Protein 3HD6 (pdb70)

Radius of gyration: 20.37 Å; Cα contacts (8 Å, |Δi|>4): 801; chains: 1; bounding box: 37×50×55 Å

Solvent-accessible surface area: 18215 Å² total; per-residue (Å²): 109,64,205,66,39,98,18,202,217,61,47,58,116,24,39,119,98,26,74,81,61,2,98,100,37,56,51,64,40,21,95,150,120,226,188,90,73,84,142,160,53,68,68,15,15,79,33,0,61,48,1,0,39,49,0,6,0,52,9,3,8,25,1,61,104,4,20,84,0,0,47,16,12,0,134,58,0,0,41,13,0,40,40,18,0,24,0,17,17,2,71,67,120,71,104,140,131,123,49,2,39,17,28,16,76,38,62,0,30,1,2,5,0,0,0,0,0,1,1,0,1,2,0,2,0,1,11,3,0,1,2,2,2,2,26,1,0,67,65,0,0,40,36,2,2,50,1,27,57,41,0,59,55,112,32,137,7,110,12,9,0,1,0,0,8,4,1,0,0,0,0,46,0,0,11,20,0,2,101,33,27,77,28,196,62,4,131,85,0,81,111,32,49,62,42,60,175,106,10,21,101,109,0,31,67,0,3,85,68,1,68,91,70,2,22,25,2,0,7,3,32,5,187,138,54,103,12,58,126,61,0,28,80,4,0,150,21,0,2,42,17,0,45,131,12,0,50,54,33,2,34,76,56,73,210,160,34,123,95,61,73,56,14,30,1,11,0,5,0,0,0,0,0,0,0,0,0,0,0,16,32,24,143,110,68,134,12,0,77,94,16,0,109,61,0,0,45,55,0,0,69,5,24,47,130,54,28,64,82,26,46,82,164,82,70,30,9,14,16,14,2,4,8,1,2,5,0,42,0,0,47,34,0,0,81,36,0,6,95,27,17,38,116,142,186,92,18,155,38,41,4,104,73,0,60,107,0,9,107,42,0,50,45,26,0,95,110,3,0,69,103,2,0,84,49,2,130,75,70,115,54,3,30,7,27,32,95,65,0,0,22,4,51,36,42,90,161,51,51,158,84,134,116

InterPro domains:
  IPR002229 Blood group Rhesus C/E/D polypeptide [PR00342] (10-28)
  IPR002229 Blood group Rhesus C/E/D polypeptide [PR00342] (60-77)
  IPR002229 Blood group Rhesus C/E/D polypeptide [PR00342] (89-106)
  IPR002229 Blood group Rhesus C/E/D polypeptide [PR00342] (127-143)
  IPR002229 Blood group Rhesus C/E/D polypeptide [PR00342] (150-173)
  IPR002229 Blood group Rhesus C/E/D polypeptide [PR00342] (184-199)
  IPR002229 Blood group Rhesus C/E/D polypeptide [PR00342] (219-237)
  IPR002229 Blood group Rhesus C/E/D polypeptide [PR00342] (249-271)
  IPR002229 Blood group Rhesus C/E/D polypeptide [PR00342] (284-297)
  IPR002229 Blood group Rhesus C/E/D polypeptide [PR00342] (307-325)
  IPR002229 Blood group Rhesus C/E/D polypeptide [PR00342] (345-361)
  IPR024041 Ammonium transporter AmtB-like domain [PF00909] (49-418)
  IPR029020 Ammonium/urea transporter [G3DSA:1.10.3430.10] (1-443)

Nearest PDB structures (foldseek):
  3hd6-assembly1_A  TM=1.002E+00  e=1.263E-62  Homo sapiens
  7v0s-assembly1_Q  TM=9.780E-01  e=1.932E-39  Homo sapiens
  8csl-assembly1_L  TM=9.729E-01  e=1.845E-39  Homo sapiens
  3bhs-assembly1_A  TM=9.026E-01  e=1.152E-24  Nitrosomonas europaea ATCC 19718
  7v0k-assembly1_K  TM=9.373E-01  e=8.265E-22  Homo sapiens

Secondary structure (DSSP, 8-state):
-TT----TTHHHHHHHHHHHHHHHHHHHHEE-----HHHHHHHHHHHHHHIIIIIIHHHGGGSTT-HHHHHHHHHHHHHHHHHHHHHHHHHTT-BTTTBEE--HHHHHHHHHHHHHHHHHHHHHTTSS-HHHHHHHHHHHHHHHHHHHHIIIIIS----TT-IIIIIIHHHHHHHHHHHHT--TTGGGGTTTSS--HHHHHHHHHHHHHHHHHHHHHTTTT-SSHHHHHHHHHHHHHHHHHHHHHHHHHHHHTSTT----HHHHHHGGGHHHHHTTTTTTT-S-HHHHHHHHHHHHHHHHHIIIIIHHHHHHHH----TT-HIIIIIHHHHHHHHHHHHHHH--HHHHHHHHHHHHHHHHHHHHHHHHHHHHHHHHTSTTS-PPPTTSTT-GGGTSPPPTTT-

GO terms:
  GO:0008519 ammonium channel activity (F, IDA)
  GO:0035379 carbon dioxide transmembrane transporter activity (F, IDA)
  GO:0008519 ammonium channel activity (F, TAS)
  GO:0005886 plasma membrane (C, TAS)
  GO:0072488 ammonium transmembrane transport (P, TAS)
  GO:0042802 identical protein binding (F, IPI)
  GO:0005515 protein binding (F, IPI)
  GO:0005886 plasma membrane (C, IDA)
  GO:0016323 basolateral plasma membrane (C, IDA)
  GO:0016324 apical plasma membrane (C, IDA)
  GO:0030506 ankyrin binding (F, IDA)
  GO:0072488 ammonium transmembrane transport (P, IDA)
  GO:0006873 intracellular monoatomic ion homeostasis (P, IDA)
  GO:0070634 transepithelial ammonium transport (P, IDA)
  GO:0008519 ammonium channel activity (F, IGI)
  GO:0072488 ammonium transmembrane transport (P, IGI)
  GO:0070062 extracellular exosome (C, HDA)

Organism: Homo sapiens (NCBI:txid9606)

Foldseek 3Di:
DLQFLDCVPPVVVLLVVLVVVLVVLCVFAEAADPVDPCVVQVVLLVLLVCLQQQQLQLLLLQQAFCNCCSNVLSNVLLVSQLSLLLVLLQCLPGDPNGYRHDDSVSSSRSSLLSLLLSLLCQQCAFFADSSLSNLCSNLSSNLLSVLCCCQCPVLVAFQQLPLQSRQQLSNLLSQLLQLLVFAPQLVLAVVRLGGDPVSLVSSVSNQVSCLVSLLSSLLSPPDDPLLSVQLSVLLNLLLVLLQVQLLVQQQVPDPNSDHDSLSNSASSQQLSSLQRQPSSLDPDNVVSSVLSNVLSNQLNCCVVPVQVCCCVPVSGRRSSSSCSRRNPSSLNSLLVNLVSQLCPVVSPSNSVSSVVSNVSSSVSSNVSSNVSSVVSNPSPRSGHHSNRTSHCVSPDDDDPVVD

CATH classification: 1.10.3430.10

Sequence (403 aa):
SAWNTNLRWRLPLTCLLLQVIMVILFGVFVRYDFENEFYYRYPSFQDVHVMVFVGFGFLMTFLQRYGFSAVGFNFLLAAFGIQWALLMQGWFHFLQDRYIVVGVENLINADFCVASVCVAFGAVLGKVSPIQLLIMTFFQVTLFAVNEFILLNLLKVKDAGGSMTIHTFGAYFGLTVTRILYRRNLEQSKERQNSVYQSDLFAMIGTLFLWMYWPSFNSAISYHGDSQHRAAINTYCSLAACVLTSVAISSALHKKGKLDMVHIQNATLAGGVAVGTAAEMMLMPYGALIIGFVCGIISTLGFVYLTPFLESRLHIQDTCGINNLHGIPGIIGGIVGAVTAASDWTARTQGKFQIYGLLVTLAMALMGGIIVGLILRLPFWGQPSDENCFEDAVYWEMPEGNS

Structure (mmCIF, N/CA/C/O backbone):
data_3HD6
#
_entry.id   3HD6
#
_cell.length_a   99.830
_cell.length_b   99.830
_cell.length_c   101.076
_cell.angle_alpha   90.00
_cell.angle_beta   90.00
_cell.angle_gamma   120.00
#
_symmetry.space_group_name_H-M   'P 63'
#
loop_
_entity.id
_entity.type
_entity.pdbx_description
1 polymer 'Ammonium transporter Rh type C'
2 non-polymer 'octyl beta-D-glucopyranoside'
3 water water
#
loop_
_atom_site.group_PDB
_atom_site.id
_atom_site.type_symbol
_atom_site.label_atom_id
_atom_site.label_alt_id
_atom_site.label_comp_id
_atom_site.label_asym_id
_atom_site.label_entity_id
_atom_site.label_seq_id
_atom_site.pdbx_PDB_ins_code
_atom_site.Cartn_x
_atom_site.Cartn_y
_atom_site.Cartn_z
_atom_site.occupancy
_atom_site.B_iso_or_equiv
_atom_site.auth_seq_id
_atom_site.auth_comp_id
_atom_site.auth_asym_id
_atom_site.auth_atom_id
_atom_site.pdbx_PDB_model_num
ATOM 1 N N . SER A 1 6 ? 32.104 40.231 20.784 1.00 30.98 1 SER A N 1
ATOM 2 C CA . SER A 1 6 ? 32.307 41.350 19.803 1.00 30.46 1 SER A CA 1
ATOM 3 C C . SER A 1 6 ? 31.728 42.651 20.336 1.00 29.56 1 SER A C 1
ATOM 4 O O . SER A 1 6 ? 30.655 42.661 20.925 1.00 29.34 1 SER A O 1
ATOM 7 N N . ALA A 1 7 ? 32.431 43.749 20.079 1.00 28.75 2 ALA A N 1
ATOM 8 C CA . ALA A 1 7 ? 32.019 45.074 20.535 1.00 28.37 2 ALA A CA 1
ATOM 9 C C . ALA A 1 7 ? 30.704 45.547 19.895 1.00 27.97 2 ALA A C 1
ATOM 10 O O . ALA A 1 7 ? 30.020 46.407 20.449 1.00 28.00 2 ALA A O 1
ATOM 12 N N . TRP A 1 8 ? 30.361 44.998 18.728 1.00 27.37 3 TRP A N 1
ATOM 13 C CA . TRP A 1 8 ? 29.085 45.312 18.065 1.00 26.97 3 TRP A CA 1
ATOM 14 C C . TRP A 1 8 ? 27.935 44.436 18.570 1.00 27.35 3 TRP A C 1
ATOM 15 O O . TRP A 1 8 ? 26.793 44.647 18.179 1.00 27.42 3 TRP A O 1
ATOM 26 N N . ASN A 1 9 ? 28.230 43.451 19.417 1.00 27.49 4 ASN A N 1
ATOM 27 C CA . ASN A 1 9 ? 27.214 42.498 19.862 1.00 28.19 4 ASN A CA 1
ATOM 28 C C . ASN A 1 9 ? 26.393 43.030 21.034 1.00 28.11 4 ASN A C 1
ATOM 29 O O . ASN A 1 9 ? 26.888 43.103 22.154 1.00 28.62 4 ASN A O 1
ATOM 34 N N . THR A 1 10 ? 25.139 43.397 20.773 1.00 27.80 5 THR A N 1
ATOM 35 C CA . THR A 1 10 ? 24.220 43.822 21.831 1.00 27.27 5 THR A CA 1
ATOM 36 C C . THR A 1 10 ? 23.275 42.692 22.266 1.00 27.18 5 THR A C 1
ATOM 37 O O . THR A 1 10 ? 22.316 42.945 22.986 1.00 27.10 5 THR A O 1
ATOM 41 N N . ASN A 1 11 ? 23.556 41.458 21.834 1.00 26.84 6 ASN A N 1
ATOM 42 C CA . ASN A 1 11 ? 22.776 40.279 22.224 1.00 26.69 6 ASN A CA 1
ATOM 43 C C . ASN A 1 11 ? 23.152 39.837 23.642 1.00 26.51 6 ASN A C 1
ATOM 44 O O . ASN A 1 11 ? 24.233 39.274 23.864 1.00 25.14 6 ASN A O 1
ATOM 49 N N . LEU A 1 12 ? 22.237 40.078 24.585 1.00 26.32 7 LEU A N 1
ATOM 50 C CA . LEU A 1 12 ? 22.513 39.900 26.015 1.00 26.56 7 LEU A CA 1
ATOM 51 C C . LEU A 1 12 ? 21.985 38.584 26.578 1.00 26.70 7 LEU A C 1
ATOM 52 O O . LEU A 1 12 ? 21.901 38.428 27.797 1.00 26.85 7 LEU A O 1
ATOM 57 N N . ARG A 1 13 ? 21.668 37.629 25.702 1.00 26.70 8 ARG A N 1
ATOM 58 C CA . ARG A 1 13 ? 21.014 36.389 26.111 1.00 26.61 8 ARG A CA 1
ATOM 59 C C . ARG A 1 13 ? 21.803 35.550 27.132 1.00 26.66 8 ARG A C 1
ATOM 60 O O . ARG A 1 13 ? 21.189 34.847 27.938 1.00 26.75 8 ARG A O 1
ATOM 68 N N . TRP A 1 14 ? 23.137 35.616 27.101 1.00 26.61 9 TRP A N 1
ATOM 69 C CA . TRP A 1 14 ? 23.974 34.980 28.130 1.00 26.82 9 TRP A CA 1
ATOM 70 C C . TRP A 1 14 ? 24.347 35.962 29.245 1.00 26.92 9 TRP A C 1
ATOM 71 O O . TRP A 1 14 ? 24.220 35.646 30.427 1.00 26.79 9 TRP A O 1
ATOM 82 N N . ARG A 1 15 ? 24.778 37.161 28.858 1.00 26.98 10 ARG A N 1
ATOM 83 C CA . ARG A 1 15 ? 25.400 38.111 29.781 1.00 26.90 10 ARG A CA 1
ATOM 84 C C . ARG A 1 15 ? 24.435 38.754 30.786 1.00 27.03 10 ARG A C 1
ATOM 85 O O . ARG A 1 15 ? 24.772 38.859 31.965 1.00 26.82 10 ARG A O 1
ATOM 93 N N . LEU A 1 16 ? 23.255 39.176 30.332 1.00 26.67 11 LEU A N 1
ATOM 94 C CA . LEU A 1 16 ? 22.275 39.770 31.240 1.00 27.07 11 LEU A CA 1
ATOM 95 C C . LEU A 1 16 ? 21.731 38.763 32.261 1.00 27.21 11 LEU A C 1
ATOM 96 O O . LEU A 1 16 ? 21.681 39.077 33.442 1.00 27.58 11 LEU A O 1
ATOM 101 N N . PRO A 1 17 ? 21.323 37.558 31.823 1.00 27.54 12 PRO A N 1
ATOM 102 C CA . PRO A 1 17 ? 20.904 36.582 32.830 1.00 27.94 12 PRO A CA 1
ATOM 103 C C . PRO A 1 17 ? 22.010 36.234 33.827 1.00 28.32 12 PRO A C 1
ATOM 104 O O . PRO A 1 17 ? 21.745 36.133 35.023 1.00 28.38 12 PRO A O 1
ATOM 108 N N . LEU A 1 18 ? 23.236 36.070 33.334 1.00 28.60 13 LEU A N 1
ATOM 109 C CA . LEU A 1 18 ? 24.391 35.797 34.190 1.00 29.05 13 LEU A CA 1
ATOM 110 C C . LEU A 1 18 ? 24.576 36.898 35.234 1.00 28.76 13 LEU A C 1
ATOM 111 O O . LEU A 1 18 ? 24.722 36.617 36.417 1.00 28.82 13 LEU A O 1
ATOM 116 N N . THR A 1 19 ? 24.565 38.145 34.783 1.00 28.42 14 THR A N 1
ATOM 117 C CA . THR A 1 19 ? 24.709 39.292 35.679 1.00 28.07 14 THR A CA 1
ATOM 118 C C . THR A 1 19 ? 23.587 39.350 36.725 1.00 28.09 14 THR A C 1
ATOM 119 O O . THR A 1 19 ? 23.859 39.540 37.905 1.00 27.96 14 THR A O 1
ATOM 123 N N . CYS A 1 20 ? 22.340 39.167 36.294 1.00 27.78 15 CYS A N 1
ATOM 124 C CA . CYS A 1 20 ? 21.186 39.261 37.204 1.00 27.81 15 CYS A CA 1
ATOM 125 C C . CYS A 1 20 ? 21.191 38.127 38.234 1.00 27.85 15 CYS A C 1
ATOM 126 O O . CYS A 1 20 ? 20.963 38.355 39.418 1.00 27.65 15 CYS A O 1
ATOM 129 N N . LEU A 1 21 ? 21.453 36.910 37.771 1.00 28.07 16 LEU A N 1
ATOM 130 C CA . LEU A 1 21 ? 21.415 35.736 38.633 1.00 28.36 16 LEU A CA 1
ATOM 131 C C . LEU A 1 21 ? 22.596 35.708 39.605 1.00 28.89 16 LEU A C 1
ATOM 132 O O . LEU A 1 21 ? 22.416 35.382 40.780 1.00 29.24 16 LEU A O 1
ATOM 137 N N . LEU A 1 22 ? 23.790 36.063 39.131 1.00 29.07 17 LEU A N 1
ATOM 138 C CA . LEU A 1 22 ? 24.959 36.148 40.012 1.00 29.43 17 LEU A CA 1
ATOM 139 C C . LEU A 1 22 ? 24.729 37.182 41.115 1.00 29.34 17 LEU A C 1
ATOM 140 O O . LEU A 1 22 ? 24.945 36.896 42.295 1.00 29.94 17 LEU A O 1
ATOM 145 N N . LEU A 1 23 ? 24.288 38.378 40.736 1.00 28.79 18 LEU A N 1
ATOM 146 C CA . LEU A 1 23 ? 24.076 39.436 41.713 1.00 28.47 18 LEU A CA 1
ATOM 147 C C . LEU A 1 23 ? 23.036 39.014 42.745 1.00 28.16 18 LEU A C 1
ATOM 148 O O . LEU A 1 23 ? 23.249 39.200 43.939 1.00 28.30 18 LEU A O 1
ATOM 153 N N . GLN A 1 24 ? 21.941 38.411 42.286 1.00 27.49 19 GLN A N 1
ATOM 154 C CA . GLN A 1 24 ? 20.850 38.030 43.173 1.00 27.23 19 GLN A CA 1
ATOM 155 C C . GLN A 1 24 ? 21.215 36.855 44.102 1.00 27.09 19 GLN A C 1
ATOM 156 O O . GLN A 1 24 ? 20.787 36.819 45.256 1.00 27.30 19 GLN A O 1
ATOM 162 N N . VAL A 1 25 ? 21.995 35.900 43.604 1.00 26.69 20 VAL A N 1
ATOM 163 C CA . VAL A 1 25 ? 22.479 34.806 44.445 1.00 26.57 20 VAL A CA 1
ATOM 164 C C . VAL A 1 25 ? 23.387 35.353 45.549 1.00 26.53 20 VAL A C 1
ATOM 165 O O . VAL A 1 25 ? 23.305 34.928 46.695 1.00 26.20 20 VAL A O 1
ATOM 169 N N . ILE A 1 26 ? 24.241 36.304 45.191 1.00 26.78 21 ILE A N 1
ATOM 170 C CA . ILE A 1 26 ? 25.106 36.963 46.159 1.00 27.10 21 ILE A CA 1
ATOM 171 C C . ILE A 1 26 ? 24.274 37.706 47.222 1.00 27.14 21 ILE A C 1
ATOM 172 O O . ILE A 1 26 ? 24.569 37.614 48.405 1.00 26.71 21 ILE A O 1
ATOM 177 N N . MET A 1 27 ? 23.240 38.428 46.798 1.00 27.33 22 MET A N 1
ATOM 178 C CA . MET A 1 27 ? 22.319 39.070 47.740 1.00 27.36 22 MET A CA 1
ATOM 179 C C . MET A 1 27 ? 21.706 38.031 48.690 1.00 26.99 22 MET A C 1
ATOM 180 O O . MET A 1 27 ? 21.627 38.277 49.892 1.00 26.96 22 MET A O 1
ATOM 185 N N . VAL A 1 28 ? 21.274 36.883 48.161 1.00 26.39 23 VAL A N 1
ATOM 186 C CA . VAL A 1 28 ? 20.659 35.846 48.998 1.00 25.83 23 VAL A CA 1
ATOM 187 C C . VAL A 1 28 ? 21.656 35.357 50.057 1.00 25.93 23 VAL A C 1
ATOM 188 O O . VAL A 1 28 ? 21.319 35.290 51.239 1.00 25.77 23 VAL A O 1
ATOM 192 N N . ILE A 1 29 ? 22.875 35.035 49.629 1.00 25.34 24 ILE A N 1
ATOM 193 C CA . ILE A 1 29 ? 23.913 34.542 50.541 1.00 25.32 24 ILE A CA 1
ATOM 194 C C . ILE A 1 29 ? 24.216 35.574 51.631 1.00 25.21 24 ILE A C 1
ATOM 195 O O . ILE A 1 29 ? 24.271 35.241 52.806 1.00 25.11 24 ILE A O 1
ATOM 200 N N . LEU A 1 30 ? 24.411 36.825 51.229 1.00 25.18 25 LEU A N 1
ATOM 201 C CA . LEU A 1 30 ? 24.766 37.877 52.168 1.00 25.10 25 LEU A CA 1
ATOM 202 C C . LEU A 1 30 ? 23.624 38.237 53.114 1.00 25.42 25 LEU A C 1
ATOM 203 O O . LEU A 1 30 ? 23.874 38.564 54.276 1.00 26.33 25 LEU A O 1
ATOM 208 N N . PHE A 1 31 ? 22.382 38.167 52.646 1.00 25.14 26 PHE A N 1
ATOM 209 C CA . PHE A 1 31 ? 21.244 38.351 53.548 1.00 25.15 26 PHE A CA 1
ATOM 210 C C . PHE A 1 31 ? 21.191 37.212 54.577 1.00 25.31 26 PHE A C 1
ATOM 211 O O . PHE A 1 31 ? 20.976 37.454 55.761 1.00 25.18 26 PHE A O 1
ATOM 219 N N . GLY A 1 32 ? 21.412 35.978 54.131 1.00 25.45 27 GLY A N 1
ATOM 220 C CA . GLY A 1 32 ? 21.436 34.824 55.035 1.00 25.56 27 GLY A CA 1
ATOM 221 C C . GLY A 1 32 ? 22.463 34.950 56.152 1.00 25.56 27 GLY A C 1
ATOM 222 O O . GLY A 1 32 ? 22.187 34.595 57.302 1.00 25.76 27 GLY A O 1
ATOM 223 N N . VAL A 1 33 ? 23.654 35.444 55.818 1.00 25.72 28 VAL A N 1
ATOM 224 C CA . VAL A 1 33 ? 24.722 35.583 56.804 1.00 25.71 28 VAL A CA 1
ATOM 225 C C . VAL A 1 33 ? 24.470 36.739 57.779 1.00 25.73 28 VAL A C 1
ATOM 226 O O . VAL A 1 33 ? 24.659 36.586 58.991 1.00 25.98 28 VAL A O 1
ATOM 230 N N . PHE A 1 34 ? 24.033 37.881 57.249 1.00 25.62 29 PHE A N 1
ATOM 231 C CA . PHE A 1 34 ? 24.093 39.150 57.975 1.00 25.45 29 PHE A CA 1
ATOM 232 C C . PHE A 1 34 ? 22.756 39.743 58.411 1.00 25.32 29 PHE A C 1
ATOM 233 O O . PHE A 1 34 ? 22.704 40.414 59.428 1.00 24.90 29 PHE A O 1
ATOM 241 N N . VAL A 1 35 ? 21.688 39.544 57.638 1.00 25.68 30 VAL A N 1
ATOM 242 C CA . VAL A 1 35 ? 20.488 40.354 57.825 1.00 25.75 30 VAL A CA 1
ATOM 243 C C . VAL A 1 35 ? 19.448 39.673 58.704 1.00 26.10 30 VAL A C 1
ATOM 244 O O . VAL A 1 35 ? 19.107 38.511 58.496 1.00 26.06 30 VAL A O 1
ATOM 248 N N . ARG A 1 36 ? 18.947 40.415 59.690 1.00 26.72 31 ARG A N 1
ATOM 249 C CA . ARG A 1 36 ? 18.023 39.870 60.692 1.00 27.61 31 ARG A CA 1
ATOM 250 C C . ARG A 1 36 ? 16.941 40.886 61.053 1.00 28.52 31 ARG A C 1
ATOM 251 O O . ARG A 1 36 ? 17.062 42.067 60.742 1.00 28.07 31 ARG A O 1
ATOM 259 N N . TYR A 1 37 ? 15.899 40.404 61.726 1.00 29.86 32 TYR A N 1
ATOM 260 C CA . TYR A 1 37 ? 14.835 41.239 62.280 1.00 31.18 32 TYR A CA 1
ATOM 261 C C . TYR A 1 37 ? 14.870 41.240 63.815 1.00 32.18 32 TYR A C 1
ATOM 262 O O . TYR A 1 37 ? 15.307 40.270 64.429 1.00 31.65 32 TYR A O 1
ATOM 271 N N . ASP A 1 38 ? 14.372 42.319 64.420 1.00 33.70 33 ASP A N 1
ATOM 272 C CA . ASP A 1 38 ? 14.146 42.374 65.870 1.00 35.12 33 ASP A CA 1
ATOM 273 C C . ASP A 1 38 ? 12.982 41.470 66.286 1.00 35.57 33 ASP A C 1
ATOM 274 O O . ASP A 1 38 ? 12.008 41.327 65.535 1.00 36.47 33 ASP A O 1
ATOM 279 N N . PHE A 1 39 ? 13.089 40.879 67.477 1.00 35.75 34 PHE A N 1
ATOM 280 C CA . PHE A 1 39 ? 12.024 40.053 68.057 1.00 35.85 34 PHE A CA 1
ATOM 281 C C . PHE A 1 39 ? 11.927 40.288 69.565 1.00 35.90 34 PHE A C 1
ATOM 282 O O . PHE A 1 39 ? 12.540 39.571 70.362 1.00 35.89 34 PHE A O 1
ATOM 290 N N . GLU A 1 58 ? 4.489 54.495 69.679 1.00 47.29 53 GLU A N 1
ATOM 291 C CA . GLU A 1 58 ? 4.258 53.177 69.097 1.00 47.11 53 GLU A CA 1
ATOM 292 C C . GLU A 1 58 ? 5.389 52.804 68.134 1.00 46.90 53 GLU A C 1
ATOM 293 O O . GLU A 1 58 ? 6.444 53.443 68.140 1.00 46.93 53 GLU A O 1
ATOM 299 N N . ASN A 1 59 ? 5.173 51.758 67.335 1.00 46.51 54 ASN A N 1
ATOM 300 C CA . ASN A 1 59 ? 6.179 51.230 66.415 1.00 46.06 54 ASN A CA 1
ATOM 301 C C . ASN A 1 59 ? 6.795 52.308 65.528 1.00 45.69 54 ASN A C 1
ATOM 302 O O . ASN A 1 59 ? 6.152 53.325 65.219 1.00 45.60 54 ASN A O 1
ATOM 307 N N . GLU A 1 60 ? 8.042 52.077 65.114 1.00 44.87 55 GLU A N 1
ATOM 308 C CA . GLU A 1 60 ? 8.674 52.932 64.127 1.00 44.23 55 GLU A CA 1
ATOM 309 C C . GLU A 1 60 ? 8.016 52.684 62.776 1.00 43.55 55 GLU A C 1
ATOM 310 O O . GLU A 1 60 ? 7.985 53.575 61.932 1.00 43.77 55 GLU A O 1
ATOM 316 N N . PHE A 1 61 ? 7.481 51.477 62.580 1.00 42.57 56 PHE A N 1
ATOM 317 C CA . PHE A 1 61 ? 6.710 51.164 61.377 1.00 41.73 56 PHE A CA 1
ATOM 318 C C . PHE A 1 61 ? 5.642 52.230 61.148 1.00 40.57 56 PHE A C 1
ATOM 319 O O . PHE A 1 61 ? 5.650 52.907 60.134 1.00 40.09 56 PHE A O 1
ATOM 327 N N . TYR A 1 62 ? 4.747 52.390 62.116 1.00 39.36 57 TYR A N 1
ATOM 328 C CA . TYR A 1 62 ? 3.612 53.295 61.958 1.00 38.66 57 TYR A CA 1
ATOM 329 C C . TYR A 1 62 ? 3.999 54.739 61.661 1.00 37.81 57 TYR A C 1
ATOM 330 O O . TYR A 1 62 ? 3.396 55.372 60.800 1.00 37.62 57 TYR A O 1
ATOM 339 N N . TYR A 1 63 ? 5.008 55.248 62.356 1.00 36.95 58 TYR A N 1
ATOM 340 C CA . TYR A 1 63 ? 5.392 56.640 62.201 1.00 36.69 58 TYR A CA 1
ATOM 341 C C . TYR A 1 63 ? 6.317 56.880 61.008 1.00 35.91 58 TYR A C 1
ATOM 342 O O . TYR A 1 63 ? 6.402 58.003 60.518 1.00 36.23 58 TYR A O 1
ATOM 351 N N . ARG A 1 64 ? 6.996 55.843 60.535 1.00 34.90 59 ARG A N 1
ATOM 352 C CA . ARG A 1 64 ? 7.979 56.021 59.461 1.00 34.72 59 ARG A CA 1
ATOM 353 C C . ARG A 1 64 ? 7.612 55.387 58.122 1.00 34.18 59 ARG A C 1
ATOM 354 O O . ARG A 1 64 ? 8.037 55.867 57.081 1.00 33.73 59 ARG A O 1
ATOM 362 N N . TYR A 1 65 ? 6.821 54.322 58.149 1.00 34.16 60 TYR A N 1
ATOM 363 C CA . TYR A 1 65 ? 6.432 53.635 56.922 1.00 34.15 60 TYR A CA 1
ATOM 364 C C . TYR A 1 65 ? 5.821 54.592 55.872 1.00 33.84 60 TYR A C 1
ATOM 365 O O . TYR A 1 65 ? 6.183 54.500 54.705 1.00 33.21 60 TYR A O 1
ATOM 374 N N . PRO A 1 66 ? 4.925 55.523 56.282 1.00 33.77 61 PRO A N 1
ATOM 375 C CA . PRO A 1 66 ? 4.363 56.464 55.295 1.00 33.76 61 PRO A CA 1
ATOM 376 C C . PRO A 1 66 ? 5.411 57.285 54.545 1.00 33.84 61 PRO A C 1
ATOM 377 O O . PRO A 1 66 ? 5.269 57.525 53.343 1.00 34.36 61 PRO A O 1
ATOM 381 N N . SER A 1 67 ? 6.451 57.720 55.251 1.00 33.59 62 SER A N 1
ATOM 382 C CA . 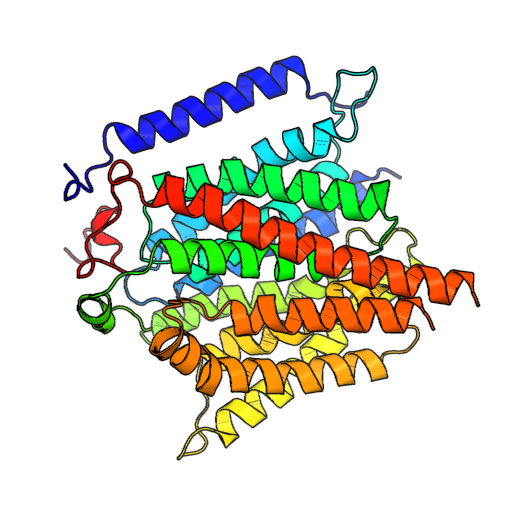SER A 1 67 ? 7.540 58.454 54.622 1.00 33.55 62 SER A CA 1
ATOM 383 C C . SER A 1 67 ? 8.314 57.522 53.680 1.00 32.10 62 SER A C 1
ATOM 384 O O . SER A 1 67 ? 8.715 57.933 52.586 1.00 31.72 62 SER A O 1
ATOM 387 N N . PHE A 1 68 ? 8.537 56.285 54.118 1.00 30.54 63 PHE A N 1
ATOM 388 C CA . PHE A 1 68 ? 9.176 55.287 53.264 1.00 29.80 63 PHE A CA 1
ATOM 389 C C . PHE A 1 68 ? 8.436 55.153 51.930 1.00 29.49 63 PHE A C 1
ATOM 390 O O . PHE A 1 68 ? 9.057 55.192 50.885 1.00 28.81 63 PHE A O 1
ATOM 398 N N . GLN A 1 69 ? 7.118 55.000 51.987 1.00 29.45 64 GLN A N 1
ATOM 399 C CA . GLN A 1 69 ? 6.314 54.802 50.790 1.00 30.14 64 GLN A CA 1
ATOM 400 C C . GLN A 1 69 ? 6.418 55.963 49.797 1.00 29.39 64 GLN A C 1
ATOM 401 O O . GLN A 1 69 ? 6.488 55.739 48.592 1.00 28.86 64 GLN A O 1
ATOM 407 N N . ASP A 1 70 ? 6.431 57.189 50.315 1.00 28.21 65 ASP A N 1
ATOM 408 C CA . ASP A 1 70 ? 6.544 58.368 49.473 1.00 27.89 65 ASP A CA 1
ATOM 409 C C . ASP A 1 70 ? 7.882 58.374 48.750 1.00 26.96 65 ASP A C 1
ATOM 410 O O . ASP A 1 70 ? 7.923 58.662 47.569 1.00 27.38 65 ASP A O 1
ATOM 415 N N . VAL A 1 71 ? 8.962 58.039 49.458 1.00 26.43 66 VAL A N 1
ATOM 416 C CA . VAL A 1 71 ? 10.288 57.956 48.852 1.00 26.04 66 VAL A CA 1
ATOM 417 C C . VAL A 1 71 ? 10.323 56.818 47.836 1.00 25.33 66 VAL A C 1
ATOM 418 O O . VAL A 1 71 ? 10.883 56.973 46.761 1.00 25.73 66 VAL A O 1
ATOM 422 N N . HIS A 1 72 ? 9.714 55.689 48.190 1.00 24.46 67 HIS A N 1
ATOM 423 C CA . HIS A 1 72 ? 9.605 54.515 47.315 1.00 24.50 67 HIS A CA 1
ATOM 424 C C . HIS A 1 72 ? 8.929 54.876 45.964 1.00 23.79 67 HIS A C 1
ATOM 425 O O . HIS A 1 72 ? 9.404 54.494 44.895 1.00 23.37 67 HIS A O 1
ATOM 432 N N . VAL A 1 73 ? 7.854 55.648 46.034 1.00 23.26 68 VAL A N 1
ATOM 433 C CA . VAL A 1 73 ? 7.153 56.125 44.845 1.00 23.73 68 VAL A CA 1
ATOM 434 C C . VAL A 1 73 ? 8.038 57.058 44.014 1.00 23.21 68 VAL A C 1
ATOM 435 O O . VAL A 1 73 ? 8.088 56.936 42.801 1.00 23.25 68 VAL A O 1
ATOM 439 N N . MET A 1 74 ? 8.759 57.966 44.673 1.00 23.38 69 MET A N 1
ATOM 440 C CA . MET A 1 74 ? 9.661 58.865 43.964 1.00 22.90 69 MET A CA 1
ATOM 441 C C . MET A 1 74 ? 10.740 58.097 43.180 1.00 22.60 69 MET A C 1
ATOM 442 O O . MET A 1 74 ? 11.087 58.481 42.068 1.00 22.59 69 MET A O 1
ATOM 447 N N . VAL A 1 75 ? 11.260 57.016 43.749 1.00 22.59 70 VAL A N 1
ATOM 448 C CA . VAL A 1 75 ? 12.296 56.225 43.083 1.00 22.90 70 VAL A CA 1
ATOM 449 C C . VAL A 1 75 ? 11.755 55.485 41.862 1.00 23.53 70 VAL A C 1
ATOM 450 O O . VAL A 1 75 ? 12.279 55.634 40.758 1.00 24.67 70 VAL A O 1
ATOM 454 N N . PHE A 1 76 ? 10.678 54.736 42.050 1.00 23.59 71 PHE A N 1
ATOM 455 C CA . PHE A 1 76 ? 10.199 53.790 41.033 1.00 24.24 71 PHE A CA 1
ATOM 456 C C . PHE A 1 76 ? 9.264 54.429 40.004 1.00 24.67 71 PHE A C 1
ATOM 457 O O . PHE A 1 76 ? 9.371 54.144 38.813 1.00 25.01 71 PHE A O 1
ATOM 465 N N . VAL A 1 77 ? 8.381 55.313 40.456 1.00 24.88 72 VAL A N 1
ATOM 466 C CA . VAL A 1 77 ? 7.492 56.027 39.545 1.00 24.52 72 VAL A CA 1
ATOM 467 C C . VAL A 1 77 ? 7.996 57.424 39.188 1.00 24.22 72 VAL A C 1
ATOM 468 O O . VAL A 1 77 ? 7.854 57.843 38.061 1.00 24.29 72 VAL A O 1
ATOM 472 N N . GLY A 1 78 ? 8.579 58.149 40.148 1.00 24.63 73 GLY A N 1
ATOM 473 C CA . GLY A 1 78 ? 9.036 59.518 39.907 1.00 24.18 73 GLY A CA 1
ATOM 474 C C . GLY A 1 78 ? 10.184 59.581 38.902 1.00 24.54 73 GLY A C 1
ATOM 475 O O . GLY A 1 78 ? 10.046 60.140 37.828 1.00 23.48 73 GLY A O 1
ATOM 476 N N . PHE A 1 79 ? 11.325 59.021 39.264 1.00 25.16 74 PHE A N 1
ATOM 477 C CA . PHE A 1 79 ? 12.466 58.962 38.356 1.00 25.59 74 PHE A CA 1
ATOM 478 C C . PHE A 1 79 ? 12.158 58.063 37.153 1.00 25.87 74 PHE A C 1
ATOM 479 O O . PHE A 1 79 ? 12.502 58.400 36.014 1.00 25.86 74 PHE A O 1
ATOM 487 N N . GLY A 1 80 ? 11.504 56.933 37.412 1.00 25.28 75 GLY A N 1
ATOM 488 C CA . GLY A 1 80 ? 11.117 56.010 36.357 1.00 25.11 75 GLY A CA 1
ATOM 489 C C . GLY A 1 80 ? 10.386 56.662 35.181 1.00 25.10 75 GLY A C 1
ATOM 490 O O . GLY A 1 80 ? 10.792 56.507 34.032 1.00 25.12 75 GLY A O 1
ATOM 491 N N . PHE A 1 81 ? 9.302 57.380 35.460 1.00 24.43 76 PHE A N 1
ATOM 492 C CA . PHE A 1 81 ? 8.533 58.021 34.382 1.00 24.34 76 PHE A CA 1
ATOM 493 C C . PHE A 1 81 ? 9.130 59.334 33.911 1.00 24.31 76 PHE A C 1
ATOM 494 O O . PHE A 1 81 ? 8.963 59.691 32.747 1.00 24.05 76 PHE A O 1
ATOM 502 N N . LEU A 1 82 ? 9.857 60.040 34.781 1.00 24.22 77 LEU A N 1
ATOM 503 C CA . LEU A 1 82 ? 10.516 61.274 34.370 1.00 24.43 77 LEU A CA 1
ATOM 504 C C . LEU A 1 82 ? 11.370 61.030 33.106 1.00 24.59 77 LEU A C 1
ATOM 505 O O . LEU A 1 82 ? 11.369 61.829 32.161 1.00 24.98 77 LEU A O 1
ATOM 510 N N . MET A 1 83 ? 12.060 59.900 33.085 1.00 24.52 78 MET A N 1
ATOM 511 C CA . MET A 1 83 ? 13.003 59.591 32.018 1.00 24.43 78 MET A CA 1
ATOM 512 C C . MET A 1 83 ? 12.344 59.005 30.767 1.00 24.14 78 MET A C 1
ATOM 513 O O . MET A 1 83 ? 13.030 58.802 29.768 1.00 24.49 78 MET A O 1
ATOM 518 N N . THR A 1 84 ? 11.026 58.785 30.798 1.00 23.75 79 THR A N 1
ATOM 519 C CA . THR A 1 84 ? 10.292 58.306 29.617 1.00 23.58 79 THR A CA 1
ATOM 520 C C . THR A 1 84 ? 10.008 59.401 28.577 1.00 23.50 79 THR A C 1
ATOM 521 O O . THR A 1 84 ? 9.336 59.139 27.598 1.00 23.69 79 THR A O 1
ATOM 525 N N . PHE A 1 85 ? 10.528 60.610 28.762 1.00 24.11 80 PHE A N 1
ATOM 526 C CA . PHE A 1 85 ? 10.332 61.679 27.751 1.00 24.31 80 PHE A CA 1
ATOM 527 C C . PHE A 1 85 ? 10.922 61.289 26.382 1.00 23.89 80 PHE A C 1
ATOM 528 O O . PHE A 1 85 ? 10.434 61.743 25.332 1.00 24.52 80 PHE A O 1
ATOM 536 N N . LEU A 1 86 ? 11.971 60.473 26.394 1.00 23.23 81 LEU A N 1
ATOM 537 C CA . LEU A 1 86 ? 12.585 59.996 25.158 1.00 23.29 81 LEU A CA 1
ATOM 538 C C . LEU A 1 86 ? 11.580 59.169 24.344 1.00 23.32 81 LEU A C 1
ATOM 539 O O . LEU A 1 86 ? 11.017 58.171 24.822 1.00 22.67 81 LEU A O 1
ATOM 544 N N . GLN A 1 87 ? 11.377 59.592 23.108 1.00 23.85 82 GLN A N 1
ATOM 545 C CA . GLN A 1 87 ? 10.299 59.057 22.265 1.00 24.56 82 GLN A CA 1
ATOM 546 C C . GLN A 1 87 ? 10.355 57.547 21.989 1.00 24.45 82 GLN A C 1
ATOM 547 O O . GLN A 1 87 ? 9.311 56.911 21.879 1.00 24.16 82 GLN A O 1
ATOM 553 N N . ARG A 1 88 ? 11.563 56.980 21.894 1.00 24.38 83 ARG A N 1
ATOM 554 C CA . ARG A 1 88 ? 11.739 55.553 21.629 1.00 24.45 83 ARG A CA 1
ATOM 555 C C . ARG A 1 88 ? 12.570 54.851 22.717 1.00 24.00 83 ARG A C 1
ATOM 556 O O . ARG A 1 88 ? 13.087 53.742 22.507 1.00 23.40 83 ARG A O 1
ATOM 564 N N . TYR A 1 89 ? 12.665 55.478 23.891 1.00 23.09 84 TYR A N 1
ATOM 565 C CA . TYR A 1 89 ? 13.380 54.889 25.017 1.00 22.71 84 TYR A CA 1
ATOM 566 C C . TYR A 1 89 ? 12.524 54.748 26.286 1.00 22.41 84 TYR A C 1
ATOM 567 O O . TYR A 1 89 ? 13.058 54.621 27.395 1.00 21.71 84 TYR A O 1
ATOM 576 N N . GLY A 1 90 ? 11.206 54.731 26.123 1.00 22.35 85 GLY A N 1
ATOM 577 C CA . GLY A 1 90 ? 10.303 54.656 27.277 1.00 22.12 85 GLY A CA 1
ATOM 578 C C . GLY A 1 90 ? 10.409 53.344 28.043 1.00 22.29 85 GLY A C 1
ATOM 579 O O . GLY A 1 90 ? 10.383 53.347 29.265 1.00 22.48 85 GLY A O 1
ATOM 580 N N . PHE A 1 91 ? 10.538 52.216 27.336 1.00 22.11 86 PHE A N 1
ATOM 581 C CA . PHE A 1 91 ? 10.638 50.906 27.995 1.00 22.01 86 PHE A CA 1
ATOM 582 C C . PHE A 1 91 ? 11.904 50.816 28.859 1.00 22.19 86 PHE A C 1
ATOM 583 O O . PHE A 1 91 ? 11.859 50.378 29.998 1.00 22.84 86 PHE A O 1
ATOM 591 N N . SER A 1 92 ? 13.030 51.206 28.286 1.00 22.23 87 SER A N 1
ATOM 592 C CA . SER A 1 92 ? 14.326 51.144 28.953 1.00 22.54 87 SER A CA 1
ATOM 593 C C . SER A 1 92 ? 14.414 52.158 30.105 1.00 22.66 87 SER A C 1
ATOM 594 O O . SER A 1 92 ? 14.967 51.858 31.155 1.00 22.63 87 SER A O 1
ATOM 597 N N . ALA A 1 93 ? 13.867 53.350 29.909 1.00 22.78 88 ALA A N 1
ATOM 598 C CA . ALA A 1 93 ? 13.812 54.356 30.992 1.00 23.03 88 ALA A CA 1
ATOM 599 C C . ALA A 1 93 ? 13.108 53.808 32.239 1.00 23.14 88 ALA A C 1
ATOM 600 O O . ALA A 1 93 ? 13.735 53.662 33.292 1.00 23.33 88 ALA A O 1
ATOM 602 N N . VAL A 1 94 ? 11.827 53.474 32.118 1.00 23.15 89 VAL A N 1
ATOM 603 C CA . VAL A 1 94 ? 11.058 52.971 33.269 1.00 23.29 89 VAL A CA 1
ATOM 604 C C . VAL A 1 94 ? 11.505 51.565 33.675 1.00 23.33 89 VAL A C 1
ATOM 605 O O . VAL A 1 94 ? 11.574 51.253 34.850 1.00 24.28 89 VAL A O 1
ATOM 609 N N . GLY A 1 95 ? 11.856 50.737 32.695 1.00 23.76 90 GLY A N 1
ATOM 610 C CA . GLY A 1 95 ? 12.200 49.340 32.937 1.00 23.23 90 GLY A CA 1
ATOM 611 C C . GLY A 1 95 ? 13.591 49.120 33.481 1.00 22.95 90 GLY A C 1
ATOM 612 O O . GLY A 1 95 ? 13.778 48.259 34.335 1.00 22.34 90 GLY A O 1
ATOM 613 N N . PHE A 1 96 ? 14.578 49.862 32.978 1.00 22.62 91 PHE A N 1
ATOM 614 C CA . PHE A 1 96 ? 15.931 49.763 33.542 1.00 22.90 91 PHE A CA 1
ATOM 615 C C . PHE A 1 96 ? 16.043 50.438 34.911 1.00 22.81 91 PHE A C 1
ATOM 616 O O . PHE A 1 96 ? 16.807 49.979 35.782 1.00 22.71 91 PHE A O 1
ATOM 624 N N . ASN A 1 97 ? 15.287 51.516 35.113 1.00 22.86 92 ASN A N 1
ATOM 625 C CA . ASN A 1 97 ? 15.198 52.138 36.429 1.00 22.71 92 ASN A CA 1
ATOM 626 C C . ASN A 1 97 ? 14.647 51.123 37.441 1.00 23.11 92 ASN A C 1
ATOM 627 O O . ASN A 1 97 ? 15.174 50.972 38.533 1.00 21.83 92 ASN A O 1
ATOM 632 N N . PHE A 1 98 ? 13.604 50.413 37.023 1.00 22.95 93 PHE A N 1
ATOM 633 C CA . PHE A 1 98 ? 12.966 49.369 37.818 1.00 23.31 93 PHE A CA 1
ATOM 634 C C . PHE A 1 98 ? 14.005 48.307 38.195 1.00 23.55 93 PHE A C 1
ATOM 635 O O . PHE A 1 98 ? 14.115 47.907 39.351 1.00 23.50 93 PHE A O 1
ATOM 643 N N . LEU A 1 99 ? 14.790 47.879 37.206 1.00 23.62 94 LEU A N 1
ATOM 644 C CA . LEU A 1 99 ? 15.764 46.829 37.397 1.00 23.24 94 LEU A CA 1
ATOM 645 C C . LEU A 1 99 ? 16.918 47.300 38.291 1.00 23.27 94 LEU A C 1
ATOM 646 O O . LEU A 1 99 ? 17.273 46.631 39.266 1.00 22.28 94 LEU A O 1
ATOM 651 N N . LEU A 1 100 ? 17.497 48.450 37.972 1.00 23.61 95 LEU A N 1
ATOM 652 C CA . LEU A 1 100 ? 18.648 48.929 38.754 1.00 23.89 95 LEU A CA 1
ATOM 653 C C . LEU A 1 100 ? 18.235 49.183 40.199 1.00 23.38 95 LEU A C 1
ATOM 654 O O . LEU A 1 100 ? 18.979 48.843 41.118 1.00 23.89 95 LEU A O 1
ATOM 659 N N . ALA A 1 101 ? 17.034 49.718 40.414 1.00 22.94 96 ALA A N 1
ATOM 660 C CA . ALA A 1 101 ? 16.574 50.029 41.780 1.00 22.57 96 ALA A CA 1
ATOM 661 C C . ALA A 1 101 ? 16.234 48.755 42.584 1.00 22.49 96 ALA A C 1
ATOM 662 O O . ALA A 1 101 ? 16.511 48.676 43.781 1.00 21.87 96 ALA A O 1
ATOM 664 N N . ALA A 1 102 ? 15.664 47.761 41.915 1.00 22.26 97 ALA A N 1
ATOM 665 C CA . ALA A 1 102 ? 15.338 46.482 42.566 1.00 22.50 97 ALA A CA 1
ATOM 666 C C . ALA A 1 102 ? 16.605 45.792 43.079 1.00 22.72 97 ALA A C 1
ATOM 667 O O . ALA A 1 102 ? 16.616 45.226 44.175 1.00 23.49 97 ALA A O 1
ATOM 669 N N . PHE A 1 103 ? 17.682 45.858 42.301 1.00 22.73 98 PHE A N 1
ATOM 670 C CA . PHE A 1 103 ? 18.968 45.350 42.761 1.00 22.82 98 PHE A CA 1
ATOM 671 C C . PHE A 1 103 ? 19.548 46.255 43.844 1.00 22.71 98 PHE A C 1
ATOM 672 O O . PHE A 1 103 ? 19.959 45.786 44.907 1.00 22.44 98 PHE A O 1
ATOM 680 N N . GLY A 1 104 ? 19.569 47.549 43.557 1.00 22.97 99 GLY A N 1
ATOM 681 C CA . GLY A 1 104 ? 20.190 48.546 44.414 1.00 23.34 99 GLY A CA 1
ATOM 682 C C . GLY A 1 104 ? 19.651 48.633 45.823 1.00 23.98 99 GLY A C 1
ATOM 683 O O . GLY A 1 104 ? 20.426 48.818 46.767 1.00 24.16 99 GLY A O 1
ATOM 684 N N . ILE A 1 105 ? 18.334 48.499 45.996 1.00 24.34 100 ILE A N 1
ATOM 685 C CA . ILE A 1 105 ? 17.778 48.553 47.353 1.00 24.64 100 ILE A CA 1
ATOM 686 C C . ILE A 1 105 ? 18.320 47.410 48.222 1.00 24.84 100 ILE A C 1
ATOM 687 O O . ILE A 1 105 ? 18.643 47.628 49.380 1.00 24.59 100 ILE A O 1
ATOM 692 N N . GLN A 1 106 ? 18.491 46.225 47.638 1.00 25.34 101 GLN A N 1
ATOM 693 C CA . GLN A 1 106 ? 19.033 45.071 48.373 1.00 25.23 101 GLN A CA 1
ATOM 694 C C . GLN A 1 106 ? 20.492 45.292 48.774 1.00 25.12 101 GLN A C 1
ATOM 695 O O . GLN A 1 106 ? 20.874 45.044 49.913 1.00 25.50 101 GLN A O 1
ATOM 701 N N . TRP A 1 107 ? 21.303 45.729 47.813 1.00 25.01 102 TRP A N 1
ATOM 702 C CA . TRP A 1 107 ? 22.729 45.952 48.020 1.00 24.74 102 TRP A CA 1
ATOM 703 C C . TRP A 1 107 ? 22.956 47.128 48.956 1.00 24.73 102 TRP A C 1
ATOM 704 O O . TRP A 1 107 ? 23.866 47.091 49.782 1.00 25.22 102 TRP A O 1
ATOM 715 N N . ALA A 1 108 ? 22.104 48.147 48.866 1.00 24.85 103 ALA A N 1
ATOM 716 C CA . ALA A 1 108 ? 22.178 49.289 49.792 1.00 24.98 103 ALA A CA 1
ATOM 717 C C . ALA A 1 108 ? 21.891 48.880 51.243 1.00 24.97 103 ALA A C 1
ATOM 718 O O . ALA A 1 108 ? 22.572 49.329 52.149 1.00 25.24 103 ALA A O 1
ATOM 720 N N . LEU A 1 109 ? 20.891 48.028 51.461 1.00 25.22 104 LEU A N 1
ATOM 721 C CA . LEU A 1 109 ? 20.597 47.535 52.810 1.00 25.13 104 LEU A CA 1
ATOM 722 C C . LEU A 1 109 ? 21.860 46.922 53.418 1.00 25.01 104 LEU A C 1
ATOM 723 O O . LEU A 1 109 ? 22.163 47.149 54.590 1.00 24.27 104 LEU A O 1
ATOM 728 N N . LEU A 1 110 ? 22.613 46.187 52.606 1.00 25.37 105 LEU A N 1
ATOM 729 C CA . LEU A 1 110 ? 23.863 45.577 53.063 1.00 25.39 105 LEU A CA 1
ATOM 730 C C . LEU A 1 110 ? 24.976 46.611 53.279 1.00 25.74 105 LEU A C 1
ATOM 731 O O . LEU A 1 110 ? 25.558 46.672 54.359 1.00 25.65 105 LEU A O 1
ATOM 736 N N . MET A 1 111 ? 25.253 47.433 52.266 1.00 26.45 106 MET A N 1
ATOM 737 C CA . MET A 1 111 ? 26.359 48.403 52.337 1.00 26.92 106 MET A CA 1
ATOM 738 C C . MET A 1 111 ? 26.168 49.445 53.437 1.00 27.16 106 MET A C 1
ATOM 739 O O . MET A 1 111 ? 27.080 49.686 54.240 1.00 26.99 106 MET A O 1
ATOM 744 N N . GLN A 1 112 ? 24.991 50.065 53.469 1.00 27.51 107 GLN A N 1
ATOM 745 C CA . GLN A 1 112 ? 24.646 50.993 54.549 1.00 28.13 107 GLN A CA 1
ATOM 746 C C . GLN A 1 112 ? 24.571 50.247 55.878 1.00 28.79 107 GLN A C 1
ATOM 747 O O . GLN A 1 112 ? 24.881 50.815 56.922 1.00 28.65 107 GLN A O 1
ATOM 753 N N . GLY A 1 113 ? 24.151 48.984 55.817 1.00 29.70 108 GLY A N 1
ATOM 754 C CA . GLY A 1 113 ? 24.002 48.147 56.996 1.00 30.89 108 GLY A CA 1
ATOM 755 C C . GLY A 1 113 ? 25.328 47.882 57.693 1.00 31.96 108 GLY A C 1
ATOM 756 O O . GLY A 1 113 ? 25.417 48.029 58.907 1.00 31.78 108 GLY A O 1
ATOM 757 N N . TRP A 1 114 ? 26.348 47.525 56.908 1.00 33.18 109 TRP A N 1
ATOM 758 C CA . TRP A 1 114 ? 27.669 47.181 57.424 1.00 34.82 109 TRP A CA 1
ATOM 759 C C . TRP A 1 114 ? 28.313 48.294 58.238 1.00 35.61 109 TRP A C 1
ATOM 760 O O . TRP A 1 114 ? 29.148 48.029 59.099 1.00 35.99 109 TRP A O 1
ATOM 771 N N . PHE A 1 115 ? 27.918 49.533 57.976 1.00 36.53 110 PHE A N 1
ATOM 772 C CA . PHE A 1 115 ? 28.326 50.647 58.817 1.00 37.52 110 PHE A CA 1
ATOM 773 C C . PHE A 1 115 ? 27.500 50.763 60.120 1.00 38.22 110 PHE A C 1
ATOM 774 O O . PHE A 1 115 ? 27.623 51.751 60.839 1.00 38.86 110 PHE A O 1
ATOM 782 N N . HIS A 1 116 ? 26.678 49.748 60.416 1.00 38.84 111 HIS A N 1
ATOM 783 C CA . HIS A 1 116 ? 25.848 49.694 61.631 1.00 38.85 111 HIS A CA 1
ATOM 784 C C . HIS A 1 116 ? 25.657 48.240 62.110 1.00 38.84 111 HIS A C 1
ATOM 785 O O . HIS A 1 116 ? 24.554 47.829 62.480 1.00 38.49 111 HIS A O 1
ATOM 792 N N . PHE A 1 117 ? 26.730 47.458 62.078 1.00 39.34 112 PHE A N 1
ATOM 793 C CA . PHE A 1 117 ? 26.689 46.093 62.584 1.00 39.57 112 PHE A CA 1
ATOM 794 C C . PHE A 1 117 ? 26.210 46.081 64.034 1.00 39.31 112 PHE A C 1
ATOM 795 O O . PHE A 1 117 ? 26.624 46.922 64.836 1.00 39.41 112 PHE A O 1
ATOM 803 N N . LEU A 1 118 ? 25.329 45.134 64.354 1.00 38.90 113 LEU A N 1
ATOM 804 C CA . LEU A 1 118 ? 25.056 44.753 65.736 1.00 38.52 113 LEU A CA 1
ATOM 805 C C . LEU A 1 118 ? 25.754 43.419 65.985 1.00 38.26 113 LEU A C 1
ATOM 806 O O . LEU A 1 118 ? 25.671 42.516 65.156 1.00 38.46 113 LEU A O 1
ATOM 811 N N . GLN A 1 119 ? 26.454 43.312 67.117 1.00 37.82 114 GLN A N 1
ATOM 812 C CA . GLN A 1 119 ? 27.202 42.103 67.472 1.00 37.38 114 GLN A CA 1
ATOM 813 C C . GLN A 1 119 ? 28.373 41.858 66.504 1.00 37.35 114 GLN A C 1
ATOM 814 O O . GLN A 1 119 ? 28.786 40.718 66.297 1.00 37.54 114 GLN A O 1
ATOM 820 N N . ASP A 1 120 ? 28.899 42.938 65.917 1.00 37.16 115 ASP A N 1
ATOM 821 C CA . ASP A 1 120 ? 30.015 42.877 64.956 1.00 36.68 115 ASP A CA 1
ATOM 822 C C . ASP A 1 120 ? 29.709 42.055 63.695 1.00 36.15 115 ASP A C 1
ATOM 823 O O . ASP A 1 120 ? 30.628 41.741 62.922 1.00 36.06 115 ASP A O 1
ATOM 828 N N . ARG A 1 121 ? 28.437 41.713 63.476 1.00 34.88 116 ARG A N 1
ATOM 829 C CA . ARG A 1 121 ? 28.095 40.822 62.372 1.00 34.28 116 ARG A CA 1
ATOM 830 C C . ARG A 1 121 ? 26.616 40.731 61.976 1.00 32.70 116 ARG A C 1
ATOM 831 O O . ARG A 1 121 ? 26.295 39.890 61.158 1.00 32.79 116 ARG A O 1
ATOM 839 N N . TYR A 1 122 ? 25.719 41.530 62.553 1.00 31.07 117 TYR A N 1
ATOM 840 C CA . TYR A 1 122 ? 24.317 41.492 62.132 1.00 30.27 117 TYR A CA 1
ATOM 841 C C . TYR A 1 122 ? 23.802 42.865 61.734 1.00 29.99 117 TYR A C 1
ATOM 842 O O . TYR A 1 122 ? 24.061 43.868 62.403 1.00 29.48 117 TYR A O 1
ATOM 851 N N . ILE A 1 123 ? 23.054 42.884 60.637 1.00 29.69 118 ILE A N 1
ATOM 852 C CA . ILE A 1 123 ? 22.365 44.070 60.181 1.00 29.32 118 ILE A CA 1
ATOM 853 C C . ILE A 1 123 ? 20.901 43.855 60.551 1.00 29.24 118 ILE A C 1
ATOM 854 O O . ILE A 1 123 ? 20.222 43.021 59.947 1.00 29.17 118 ILE A O 1
ATOM 859 N N . VAL A 1 124 ? 20.421 44.582 61.554 1.00 28.94 119 VAL A N 1
ATOM 860 C CA . VAL A 1 124 ? 19.034 44.440 61.984 1.00 28.95 119 VAL A CA 1
ATOM 861 C C . VAL A 1 124 ? 18.207 45.441 61.182 1.00 29.20 119 VAL A C 1
ATOM 862 O O . VAL A 1 124 ? 18.385 46.646 61.302 1.00 29.74 119 VAL A O 1
ATOM 866 N N . VAL A 1 125 ? 17.326 44.942 60.328 1.00 29.26 120 VAL A N 1
ATOM 867 C CA . VAL A 1 125 ? 16.618 45.822 59.412 1.00 29.36 120 VAL A CA 1
ATOM 868 C C . VAL A 1 125 ? 15.236 46.179 59.944 1.00 28.86 120 VAL A C 1
ATOM 869 O O . VAL A 1 125 ? 14.487 45.317 60.414 1.00 28.67 120 VAL A O 1
ATOM 873 N N . GLY A 1 126 ? 14.937 47.473 59.915 1.00 28.16 121 GLY A N 1
ATOM 874 C CA . GLY A 1 126 ? 13.581 47.962 60.106 1.00 27.66 121 GLY A CA 1
ATOM 875 C C . GLY A 1 126 ? 13.245 48.914 58.974 1.00 27.37 121 GLY A C 1
ATOM 876 O O . GLY A 1 126 ? 13.995 49.016 57.999 1.00 26.59 121 GLY A O 1
ATOM 877 N N . VAL A 1 127 ? 12.131 49.623 59.118 1.00 26.87 122 VAL A N 1
ATOM 878 C CA . VAL A 1 127 ? 11.670 50.566 58.109 1.00 26.89 122 VAL A CA 1
ATOM 879 C C . VAL A 1 127 ? 12.702 51.659 57.839 1.00 26.70 122 VAL A C 1
ATOM 880 O O . VAL A 1 127 ? 12.847 52.091 56.706 1.00 26.25 122 VAL A O 1
ATOM 884 N N . GLU A 1 128 ? 13.423 52.090 58.873 1.00 26.57 123 GLU A N 1
ATOM 885 C CA . GLU A 1 128 ? 14.483 53.091 58.716 1.00 26.50 123 GLU A CA 1
ATOM 886 C C . GLU A 1 128 ? 15.544 52.634 57.715 1.00 26.03 123 GLU A C 1
ATOM 887 O O . GLU A 1 128 ? 16.046 53.436 56.939 1.00 25.32 123 GLU A O 1
ATOM 893 N N . ASN A 1 129 ? 15.879 51.348 57.737 1.00 25.75 124 ASN A N 1
ATOM 894 C CA . ASN A 1 129 ? 16.824 50.799 56.759 1.00 25.91 124 ASN A CA 1
ATOM 895 C C . ASN A 1 129 ? 16.268 50.892 55.336 1.00 25.47 124 ASN A C 1
ATOM 896 O O . ASN A 1 129 ? 17.003 51.191 54.395 1.00 25.77 124 ASN A O 1
ATOM 901 N N . LEU A 1 130 ? 14.975 50.636 55.172 1.00 24.63 125 LEU A N 1
ATOM 902 C CA . LEU A 1 130 ? 14.364 50.689 53.844 1.00 24.09 125 LEU A CA 1
ATOM 903 C C . LEU A 1 130 ? 14.385 52.121 53.298 1.00 23.84 125 LEU A C 1
ATOM 904 O O . LEU A 1 130 ? 14.713 52.342 52.130 1.00 23.21 125 LEU A O 1
ATOM 909 N N . ILE A 1 131 ? 14.069 53.092 54.153 1.00 23.40 126 ILE A N 1
ATOM 910 C CA . ILE A 1 131 ? 14.100 54.499 53.767 1.00 23.60 126 ILE A CA 1
ATOM 911 C C . ILE A 1 131 ? 15.494 54.895 53.244 1.00 23.57 126 ILE A C 1
ATOM 912 O O . ILE A 1 131 ? 15.617 55.496 52.181 1.00 24.06 126 ILE A O 1
ATOM 917 N N . ASN A 1 132 ? 16.538 54.558 53.994 1.00 23.37 127 ASN A N 1
ATOM 918 C CA . ASN A 1 132 ? 17.902 54.889 53.593 1.00 23.48 127 ASN A CA 1
ATOM 919 C C . ASN A 1 132 ? 18.348 54.142 52.334 1.00 23.07 127 ASN A C 1
ATOM 920 O O . ASN A 1 132 ? 19.074 54.689 51.518 1.00 22.42 127 ASN A O 1
ATOM 925 N N . ALA A 1 133 ? 17.912 52.897 52.180 1.00 23.29 128 ALA A N 1
ATOM 926 C CA . ALA A 1 133 ? 18.225 52.132 50.974 1.00 23.95 128 ALA A CA 1
ATOM 927 C C . ALA A 1 133 ? 17.633 52.814 49.726 1.00 24.56 128 ALA A C 1
ATOM 928 O O . ALA A 1 133 ? 18.301 52.920 48.706 1.00 23.28 128 ALA A O 1
ATOM 930 N N . ASP A 1 134 ? 16.389 53.290 49.824 1.00 26.18 129 ASP A N 1
ATOM 931 C CA . ASP A 1 134 ? 15.761 54.019 48.709 1.00 27.04 129 ASP A CA 1
ATOM 932 C C . ASP A 1 134 ? 16.455 55.369 48.421 1.00 27.24 129 ASP A C 1
ATOM 933 O O . ASP A 1 134 ? 16.621 55.737 47.252 1.00 27.39 129 ASP A O 1
ATOM 938 N N . PHE A 1 135 ? 16.885 56.092 49.463 1.00 27.60 130 PHE A N 1
ATOM 939 C CA . PHE A 1 135 ? 17.674 57.326 49.277 1.00 27.46 130 PHE A CA 1
ATOM 940 C C . PHE A 1 135 ? 18.990 57.045 48.530 1.00 27.20 130 PHE A C 1
ATOM 941 O O . PHE A 1 135 ? 19.389 57.777 47.618 1.00 26.63 130 PHE A O 1
ATOM 949 N N . CYS A 1 136 ? 19.681 55.998 48.955 1.00 27.00 131 CYS A N 1
ATOM 950 C CA . CYS A 1 136 ? 20.909 55.568 48.305 1.00 27.38 131 CYS A CA 1
ATOM 951 C C . CYS A 1 136 ? 20.660 55.312 46.813 1.00 26.86 131 CYS A C 1
ATOM 952 O O . CYS A 1 136 ? 21.373 55.850 45.952 1.00 26.78 131 CYS A O 1
ATOM 955 N N . VAL 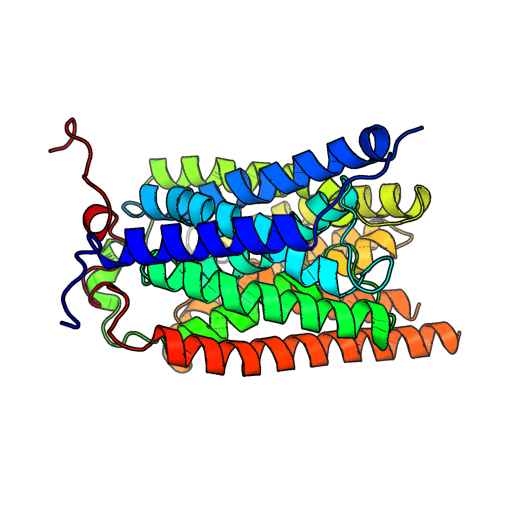A 1 137 ? 19.629 54.527 46.514 1.00 26.61 132 VAL A N 1
ATOM 956 C CA . VAL A 1 137 ? 19.266 54.226 45.121 1.00 26.30 132 VAL A CA 1
ATOM 957 C C . VAL A 1 137 ? 18.868 55.489 44.334 1.00 26.77 132 VAL A C 1
ATOM 958 O O . VAL A 1 137 ? 19.119 55.584 43.130 1.00 26.80 132 VAL A O 1
ATOM 962 N N . ALA A 1 138 ? 18.258 56.460 45.006 1.00 26.64 133 ALA A N 1
ATOM 963 C CA . ALA A 1 138 ? 17.899 57.717 44.348 1.00 26.65 133 ALA A CA 1
ATOM 964 C C . ALA A 1 138 ? 19.127 58.371 43.700 1.00 26.71 133 ALA A C 1
ATOM 965 O O . ALA A 1 138 ? 19.013 58.976 42.633 1.00 26.01 133 ALA A O 1
ATOM 967 N N . SER A 1 139 ? 20.295 58.240 44.339 1.00 26.81 134 SER A N 1
ATOM 968 C CA . SER A 1 139 ? 21.532 58.788 43.786 1.00 27.12 134 SER A CA 1
ATOM 969 C C . SER A 1 139 ? 21.919 58.101 42.471 1.00 26.64 134 SER A C 1
ATOM 970 O O . SER A 1 139 ? 22.488 58.734 41.562 1.00 26.49 134 SER A O 1
ATOM 973 N N . VAL A 1 140 ? 21.630 56.807 42.376 1.00 26.49 135 VAL A N 1
ATOM 974 C CA . VAL A 1 140 ? 21.876 56.064 41.145 1.00 26.28 135 VAL A CA 1
ATOM 975 C C . VAL A 1 140 ? 20.854 56.448 40.055 1.00 26.63 135 VAL A C 1
ATOM 976 O O . VAL A 1 140 ? 21.210 56.538 38.874 1.00 26.49 135 VAL A O 1
ATOM 980 N N . CYS A 1 141 ? 19.594 56.669 40.446 1.00 26.57 136 CYS A N 1
ATOM 981 C CA . CYS A 1 141 ? 18.587 57.213 39.517 1.00 26.82 136 CYS A CA 1
ATOM 982 C C . CYS A 1 141 ? 19.031 58.565 38.939 1.00 26.93 136 CYS A C 1
ATOM 983 O O . CYS A 1 141 ? 18.840 58.830 37.745 1.00 26.55 136 CYS A O 1
ATOM 986 N N . VAL A 1 142 ? 19.619 59.415 39.785 1.00 26.68 137 VAL A N 1
ATOM 987 C CA . VAL A 1 142 ? 20.217 60.668 39.321 1.00 26.55 137 VAL A CA 1
ATOM 988 C C . VAL A 1 142 ? 21.301 60.414 38.256 1.00 26.49 137 VAL A C 1
ATOM 989 O O . VAL A 1 142 ? 21.222 60.934 37.148 1.00 26.77 137 VAL A O 1
ATOM 993 N N . ALA A 1 143 ? 22.287 59.592 38.587 1.00 26.98 138 ALA A N 1
ATOM 994 C CA . ALA A 1 143 ? 23.402 59.280 37.678 1.00 26.98 138 ALA A CA 1
ATOM 995 C C . ALA A 1 143 ? 22.904 58.672 36.357 1.00 27.19 138 ALA A C 1
ATOM 996 O O . ALA A 1 143 ? 23.385 59.018 35.285 1.00 27.60 138 ALA A O 1
ATOM 998 N N . PHE A 1 144 ? 21.927 57.781 36.451 1.00 27.17 139 PHE A N 1
ATOM 999 C CA . PHE A 1 144 ? 21.294 57.192 35.277 1.00 27.38 139 PHE A CA 1
ATOM 1000 C C . PHE A 1 144 ? 20.845 58.278 34.292 1.00 27.54 139 PHE A C 1
ATOM 1001 O O . PHE A 1 144 ? 20.989 58.109 33.078 1.00 27.09 139 PHE A O 1
ATOM 1009 N N . GLY A 1 145 ? 20.333 59.395 34.817 1.00 27.51 140 GLY A N 1
ATOM 1010 C CA . GLY A 1 145 ? 19.918 60.534 33.981 1.00 27.30 140 GLY A CA 1
ATOM 1011 C C . GLY A 1 145 ? 20.982 61.063 33.021 1.00 27.34 140 GLY A C 1
ATOM 1012 O O . GLY A 1 145 ? 20.649 61.552 31.942 1.00 27.80 140 GLY A O 1
ATOM 1013 N N . ALA A 1 146 ? 22.261 60.975 33.388 1.00 26.96 141 ALA A N 1
ATOM 1014 C CA . ALA A 1 146 ? 23.335 61.455 32.492 1.00 26.79 141 ALA A CA 1
ATOM 1015 C C . ALA A 1 146 ? 23.622 60.489 31.343 1.00 26.42 141 ALA A C 1
ATOM 1016 O O . ALA A 1 146 ? 23.883 60.913 30.216 1.00 25.87 141 ALA A O 1
ATOM 1018 N N . VAL A 1 147 ? 23.571 59.195 31.643 1.00 26.35 142 VAL A N 1
ATOM 1019 C CA . VAL A 1 147 ? 23.975 58.150 30.695 1.00 26.29 142 VAL A CA 1
ATOM 1020 C C . VAL A 1 147 ? 22.790 57.493 29.982 1.00 26.41 142 VAL A C 1
ATOM 1021 O O . VAL A 1 147 ? 22.989 56.658 29.088 1.00 25.51 142 VAL A O 1
ATOM 1025 N N . LEU A 1 148 ? 21.577 57.884 30.372 1.00 26.68 143 LEU A N 1
ATOM 1026 C CA . LEU A 1 148 ? 20.322 57.360 29.800 1.00 27.29 143 LEU A CA 1
ATOM 1027 C C . LEU A 1 148 ? 20.370 57.296 28.280 1.00 27.48 143 LEU A C 1
ATOM 1028 O O . LEU A 1 148 ? 20.664 58.302 27.618 1.00 27.28 143 LEU A O 1
ATOM 1033 N N . GLY A 1 149 ? 20.088 56.114 27.744 1.00 27.84 144 GLY A N 1
ATOM 1034 C CA . GLY A 1 149 ? 19.967 55.914 26.298 1.00 28.44 144 GLY A CA 1
ATOM 1035 C C . GLY A 1 149 ? 21.211 55.373 25.612 1.00 28.64 144 GLY A C 1
ATOM 1036 O O . GLY A 1 149 ? 21.148 54.949 24.456 1.00 29.16 144 GLY A O 1
ATOM 1037 N N . LYS A 1 150 ? 22.332 55.383 26.331 1.00 28.62 145 LYS A N 1
ATOM 1038 C CA . LYS A 1 150 ? 23.643 55.076 25.773 1.00 28.56 145 LYS A CA 1
ATOM 1039 C C . LYS A 1 150 ? 24.349 53.918 26.491 1.00 28.82 145 LYS A C 1
ATOM 1040 O O . LYS A 1 150 ? 25.478 53.574 26.141 1.00 28.55 145 LYS A O 1
ATOM 1046 N N . VAL A 1 151 ? 23.695 53.323 27.490 1.00 29.06 146 VAL A N 1
ATOM 1047 C CA . VAL A 1 151 ? 24.297 52.234 28.262 1.00 29.30 146 VAL A CA 1
ATOM 1048 C C . VAL A 1 151 ? 23.358 51.034 28.357 1.00 29.46 146 VAL A C 1
ATOM 1049 O O . VAL A 1 151 ? 22.138 51.182 28.384 1.00 29.82 146 VAL A O 1
ATOM 1053 N N . SER A 1 152 ? 23.941 49.844 28.414 1.00 29.40 147 SER A N 1
ATOM 1054 C CA . SER A 1 152 ? 23.167 48.609 28.491 1.00 29.31 147 SER A CA 1
ATOM 1055 C C . SER A 1 152 ? 22.694 48.370 29.930 1.00 29.44 147 SER A C 1
ATOM 1056 O O . SER A 1 152 ? 23.239 48.954 30.869 1.00 29.69 147 SER A O 1
ATOM 1059 N N . PRO A 1 153 ? 21.690 47.495 30.113 1.00 29.38 148 PRO A N 1
ATOM 1060 C CA . PRO A 1 153 ? 21.248 47.180 31.475 1.00 29.43 148 PRO A CA 1
ATOM 1061 C C . PRO A 1 153 ? 22.339 46.511 32.327 1.00 29.28 148 PRO A C 1
ATOM 1062 O O . PRO A 1 153 ? 22.311 46.613 33.557 1.00 28.59 148 PRO A O 1
ATOM 1066 N N . ILE A 1 154 ? 23.295 45.854 31.669 1.00 28.89 149 ILE A N 1
ATOM 1067 C CA . ILE A 1 154 ? 24.436 45.270 32.355 1.00 28.55 149 ILE A CA 1
ATOM 1068 C C . ILE A 1 154 ? 25.336 46.384 32.903 1.00 28.29 149 ILE A C 1
ATOM 1069 O O . ILE A 1 154 ? 25.793 46.307 34.033 1.00 28.41 149 ILE A O 1
ATOM 1074 N N . GLN A 1 155 ? 25.585 47.419 32.105 1.00 27.95 150 GLN A N 1
ATOM 1075 C CA . GLN A 1 155 ? 26.379 48.551 32.579 1.00 27.67 150 GLN A CA 1
ATOM 1076 C C . GLN A 1 155 ? 25.703 49.230 33.779 1.00 27.49 150 GLN A C 1
ATOM 1077 O O . GLN A 1 155 ? 26.366 49.627 34.736 1.00 27.17 150 GLN A O 1
ATOM 1083 N N . LEU A 1 156 ? 24.386 49.356 33.714 1.00 27.19 151 LEU A N 1
ATOM 1084 C CA . LEU A 1 156 ? 23.624 49.974 34.795 1.00 27.68 151 LEU A CA 1
ATOM 1085 C C . LEU A 1 156 ? 23.717 49.166 36.095 1.00 27.51 151 LEU A C 1
ATOM 1086 O O . LEU A 1 156 ? 23.879 49.745 37.174 1.00 27.73 151 LEU A O 1
ATOM 1091 N N . LEU A 1 157 ? 23.645 47.840 36.004 1.00 27.08 152 LEU A N 1
ATOM 1092 C CA . LEU A 1 157 ? 23.792 47.008 37.208 1.00 27.05 152 LEU A CA 1
ATOM 1093 C C . LEU A 1 157 ? 25.207 47.120 37.785 1.00 26.99 152 LEU A C 1
ATOM 1094 O O . LEU A 1 157 ? 25.374 47.216 38.998 1.00 26.87 152 LEU A O 1
ATOM 1099 N N . ILE A 1 158 ? 26.219 47.119 36.917 1.00 26.92 153 ILE A N 1
ATOM 1100 C CA . ILE A 1 158 ? 27.589 47.298 37.375 1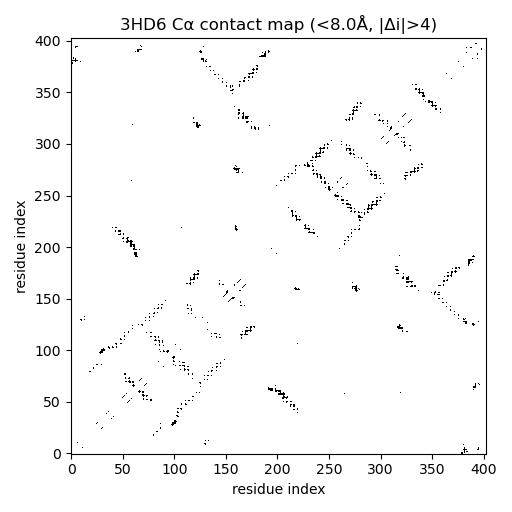.00 26.67 153 ILE A CA 1
ATOM 1101 C C . ILE A 1 158 ? 27.766 48.682 38.016 1.00 26.59 153 ILE A C 1
ATOM 1102 O O . ILE A 1 158 ? 28.396 48.810 39.069 1.00 26.17 153 ILE A O 1
ATOM 1107 N N . MET A 1 159 ? 27.231 49.716 37.367 1.00 26.52 154 MET A N 1
ATOM 1108 C CA . MET A 1 159 ? 27.262 51.063 37.929 1.00 26.85 154 MET A CA 1
ATOM 1109 C C . MET A 1 159 ? 26.588 51.085 39.303 1.00 26.72 154 MET A C 1
ATOM 1110 O O . MET A 1 159 ? 27.129 51.631 40.262 1.00 26.60 154 MET A O 1
ATOM 1115 N N . THR A 1 160 ? 25.410 50.485 39.394 1.00 26.58 155 THR A N 1
ATOM 1116 C CA . THR A 1 160 ? 24.678 50.441 40.663 1.00 26.35 155 THR A CA 1
ATOM 1117 C C . THR A 1 160 ? 25.518 49.762 41.761 1.00 26.62 155 THR A C 1
ATOM 1118 O O . THR A 1 160 ? 25.642 50.297 42.850 1.00 26.57 155 THR A O 1
ATOM 1122 N N . PHE A 1 161 ? 26.120 48.618 41.447 1.00 26.78 156 PHE A N 1
ATOM 1123 C CA . PHE A 1 161 ? 26.957 47.894 42.393 1.00 27.55 156 PHE A CA 1
ATOM 1124 C C . PHE A 1 161 ? 28.027 48.797 43.010 1.00 27.72 156 PHE A C 1
ATOM 1125 O O . PHE A 1 161 ? 28.136 48.884 44.228 1.00 27.64 156 PHE A O 1
ATOM 1133 N N . PHE A 1 162 ? 28.788 49.488 42.164 1.00 27.93 157 PHE A N 1
ATOM 1134 C CA . PHE A 1 162 ? 29.876 50.345 42.637 1.00 28.13 157 PHE A CA 1
ATOM 1135 C C . PHE A 1 162 ? 29.372 51.652 43.235 1.00 27.86 157 PHE A C 1
ATOM 1136 O O . PHE A 1 162 ? 29.950 52.146 44.198 1.00 28.17 157 PHE A O 1
ATOM 1144 N N . GLN A 1 163 ? 28.323 52.226 42.656 1.00 27.60 158 GLN A N 1
ATOM 1145 C CA . GLN A 1 163 ? 27.836 53.533 43.110 1.00 27.48 158 GLN A CA 1
ATOM 1146 C C . GLN A 1 163 ? 27.178 53.447 44.489 1.00 27.06 158 GLN A C 1
ATOM 1147 O O . GLN A 1 163 ? 27.367 54.331 45.324 1.00 26.88 158 GLN A O 1
ATOM 1153 N N . VAL A 1 164 ? 26.435 52.373 44.739 1.00 27.09 159 VAL A N 1
ATOM 1154 C CA . VAL A 1 164 ? 25.886 52.120 46.084 1.00 27.38 159 VAL A CA 1
ATOM 1155 C C . VAL A 1 164 ? 26.998 52.044 47.135 1.00 27.87 159 VAL A C 1
ATOM 1156 O O . VAL A 1 164 ? 26.900 52.657 48.202 1.00 27.34 159 VAL A O 1
ATOM 1160 N N . THR A 1 165 ? 28.071 51.328 46.812 1.00 28.62 160 THR A N 1
ATOM 1161 C CA . THR A 1 165 ? 29.233 51.224 47.717 1.00 29.29 160 THR A CA 1
ATOM 1162 C C . THR A 1 165 ? 29.834 52.598 47.996 1.00 29.31 160 THR A C 1
ATOM 1163 O O . THR A 1 165 ? 30.082 52.952 49.146 1.00 29.74 160 THR A O 1
ATOM 1167 N N . LEU A 1 166 ? 30.058 53.365 46.932 1.00 29.53 161 LEU A N 1
ATOM 1168 C CA . LEU A 1 166 ? 30.645 54.696 47.047 1.00 29.54 161 LEU A CA 1
ATOM 1169 C C . LEU A 1 166 ? 29.733 55.647 47.823 1.00 29.27 161 LEU A C 1
ATOM 1170 O O . LEU A 1 166 ? 30.205 56.401 48.672 1.00 29.09 161 LEU A O 1
ATOM 1175 N N . PHE A 1 167 ? 28.431 55.606 47.523 1.00 28.99 162 PHE A N 1
ATOM 1176 C CA . PHE A 1 167 ? 27.423 56.357 48.287 1.00 28.52 162 PHE A CA 1
ATOM 1177 C C . PHE A 1 167 ? 27.521 56.056 49.783 1.00 28.45 162 PHE A C 1
ATOM 1178 O O . PHE A 1 167 ? 27.498 56.975 50.614 1.00 28.87 162 PHE A O 1
ATOM 1186 N N . ALA A 1 168 ? 27.601 54.773 50.121 1.00 28.09 163 ALA A N 1
ATOM 1187 C CA . ALA A 1 168 ? 27.632 54.337 51.520 1.00 28.14 163 ALA A CA 1
ATOM 1188 C C . ALA A 1 168 ? 28.863 54.855 52.257 1.00 28.27 163 ALA A C 1
ATOM 1189 O O . ALA A 1 168 ? 28.770 55.303 53.406 1.00 28.18 163 ALA A O 1
ATOM 1191 N N . VAL A 1 169 ? 30.010 54.795 51.587 1.00 28.30 164 VAL A N 1
ATOM 1192 C CA . VAL A 1 169 ? 31.267 55.287 52.156 1.00 28.29 164 VAL A CA 1
ATOM 1193 C C . VAL A 1 169 ? 31.251 56.810 52.302 1.00 28.44 164 VAL A C 1
ATOM 1194 O O . VAL A 1 169 ? 31.686 57.335 53.326 1.00 28.52 164 VAL A O 1
ATOM 1198 N N . ASN A 1 170 ? 30.766 57.513 51.277 1.00 28.53 165 ASN A N 1
ATOM 1199 C CA . ASN A 1 170 ? 30.649 58.974 51.334 1.00 28.94 165 ASN A CA 1
ATOM 1200 C C . ASN A 1 170 ? 29.693 59.433 52.447 1.00 29.06 165 ASN A C 1
ATOM 1201 O O . ASN A 1 170 ? 30.015 60.335 53.228 1.00 28.86 165 ASN A O 1
ATOM 1206 N N . GLU A 1 171 ? 28.534 58.786 52.520 1.00 29.23 166 GLU A N 1
ATOM 1207 C CA . GLU A 1 171 ? 27.561 59.012 53.593 1.00 29.64 166 GLU A CA 1
ATOM 1208 C C . GLU A 1 171 ? 28.166 58.772 54.980 1.00 29.65 166 GLU A C 1
ATOM 1209 O O . GLU A 1 171 ? 27.925 59.547 55.917 1.00 29.15 166 GLU A O 1
ATOM 1215 N N . PHE A 1 172 ? 28.962 57.710 55.108 1.00 29.55 167 PHE A N 1
ATOM 1216 C CA . PHE A 1 172 ? 29.610 57.409 56.375 1.00 29.58 167 PHE A CA 1
ATOM 1217 C C . PHE A 1 172 ? 30.617 58.494 56.745 1.00 29.21 167 PHE A C 1
ATOM 1218 O O . PHE A 1 172 ? 30.641 58.941 57.891 1.00 28.79 167 PHE A O 1
ATOM 1226 N N . ILE A 1 173 ? 31.433 58.925 55.782 1.00 28.75 168 ILE A N 1
ATOM 1227 C CA . ILE A 1 173 ? 32.402 59.985 56.054 1.00 28.75 168 ILE A CA 1
ATOM 1228 C C . ILE A 1 173 ? 31.692 61.263 56.513 1.00 28.73 168 ILE A C 1
ATOM 1229 O O . ILE A 1 173 ? 32.092 61.871 57.501 1.00 28.47 168 ILE A O 1
ATOM 1234 N N . LEU A 1 174 ? 30.629 61.646 55.812 1.00 28.70 169 LEU A N 1
ATOM 1235 C CA . LEU A 1 174 ? 29.925 62.897 56.091 1.00 29.03 169 LEU A CA 1
ATOM 1236 C C . LEU A 1 174 ? 29.168 62.873 57.416 1.00 29.82 169 LEU A C 1
ATOM 1237 O O . LEU A 1 174 ? 29.384 63.725 58.285 1.00 29.73 169 LEU A O 1
ATOM 1242 N N . LEU A 1 175 ? 28.300 61.880 57.572 1.00 30.86 170 LEU A N 1
ATOM 1243 C CA . LEU A 1 175 ? 27.376 61.821 58.708 1.00 31.74 170 LEU A CA 1
ATOM 1244 C C . LEU A 1 175 ? 28.060 61.393 59.987 1.00 32.51 170 LEU A C 1
ATOM 1245 O O . LEU A 1 175 ? 27.768 61.938 61.055 1.00 32.68 170 LEU A O 1
ATOM 1250 N N . ASN A 1 176 ? 28.961 60.418 59.889 1.00 33.31 171 ASN A N 1
ATOM 1251 C CA . ASN A 1 176 ? 29.605 59.862 61.079 1.00 33.76 171 ASN A CA 1
ATOM 1252 C C . ASN A 1 176 ? 30.918 60.539 61.425 1.00 33.58 171 ASN A C 1
ATOM 1253 O O . ASN A 1 176 ? 31.105 60.963 62.557 1.00 34.28 171 ASN A O 1
ATOM 1258 N N . LEU A 1 177 ? 31.830 60.644 60.465 1.00 33.30 172 LEU A N 1
ATOM 1259 C CA . LEU A 1 177 ? 33.159 61.187 60.751 1.00 32.80 172 LEU A CA 1
ATOM 1260 C C . LEU A 1 177 ? 33.166 62.716 60.824 1.00 32.58 172 LEU A C 1
ATOM 1261 O O . LEU A 1 177 ? 33.802 63.281 61.708 1.00 32.45 172 LEU A O 1
ATOM 1266 N N . LEU A 1 178 ? 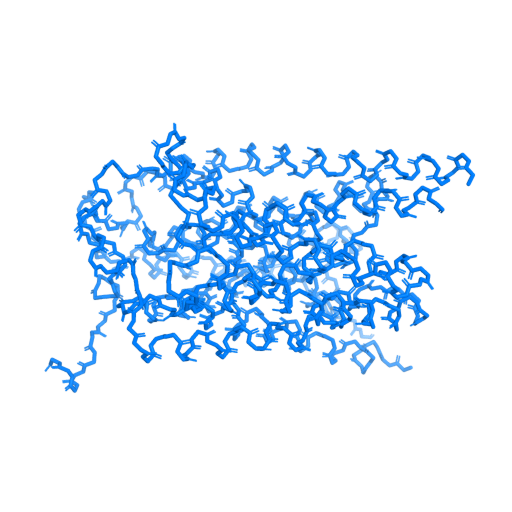32.465 63.382 59.905 1.00 32.19 173 LEU A N 1
ATOM 1267 C CA . LEU A 1 178 ? 32.442 64.851 59.865 1.00 32.11 173 LEU A CA 1
ATOM 1268 C C . LEU A 1 178 ? 31.254 65.481 60.623 1.00 32.33 173 LEU A C 1
ATOM 1269 O O . LEU A 1 178 ? 31.217 66.702 60.809 1.00 31.78 173 LEU A O 1
ATOM 1274 N N . LYS A 1 179 ? 30.300 64.650 61.050 1.00 32.59 174 LYS A N 1
ATOM 1275 C CA . LYS A 1 179 ? 29.104 65.102 61.779 1.00 33.02 174 LYS A CA 1
ATOM 1276 C C . LYS A 1 179 ? 28.330 66.172 61.007 1.00 32.95 174 LYS A C 1
ATOM 1277 O O . LYS A 1 179 ? 27.794 67.121 61.578 1.00 32.51 174 LYS A O 1
ATOM 1283 N N . VAL A 1 180 ? 28.266 65.985 59.697 1.00 33.07 175 VAL A N 1
ATOM 1284 C CA . VAL A 1 180 ? 27.543 66.885 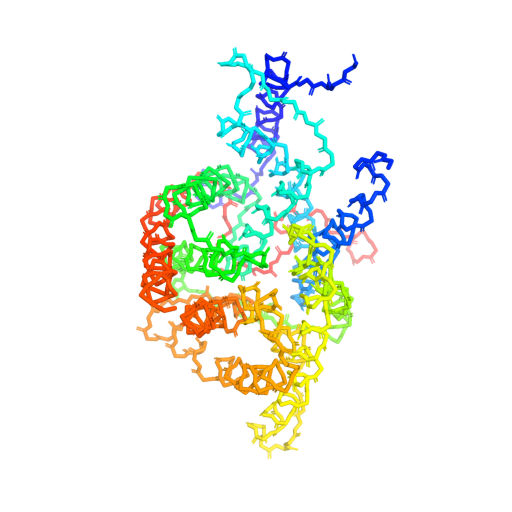58.816 1.00 33.35 175 VAL A CA 1
ATOM 1285 C C . VAL A 1 180 ? 26.054 66.542 58.844 1.00 33.36 175 VAL A C 1
ATOM 1286 O O . VAL A 1 180 ? 25.686 65.378 58.999 1.00 33.42 175 VAL A O 1
ATOM 1290 N N . LYS A 1 181 ? 25.204 67.555 58.701 1.00 33.22 176 LYS A N 1
ATOM 1291 C CA . LYS A 1 181 ? 23.768 67.336 58.520 1.00 33.22 176 LYS A CA 1
ATOM 1292 C C . LYS A 1 181 ? 23.385 67.469 57.038 1.00 32.82 176 LYS A C 1
ATOM 1293 O O . LYS A 1 181 ? 23.799 68.415 56.367 1.00 33.26 176 LYS A O 1
ATOM 1299 N N . ASP A 1 182 ? 22.616 66.511 56.524 1.00 32.02 177 ASP A N 1
ATOM 1300 C CA . ASP A 1 182 ? 22.115 66.575 55.145 1.00 31.83 177 ASP A CA 1
ATOM 1301 C C . ASP A 1 182 ? 20.860 65.709 55.013 1.00 31.14 177 ASP A C 1
ATOM 1302 O O . ASP A 1 182 ? 20.873 64.678 54.344 1.00 30.91 177 ASP A O 1
ATOM 1307 N N . ALA A 1 183 ? 19.784 66.142 55.667 1.00 30.59 178 ALA A N 1
ATOM 1308 C CA . ALA A 1 183 ? 18.556 65.345 55.785 1.00 30.61 178 ALA A CA 1
ATOM 1309 C C . ALA A 1 183 ? 17.974 64.960 54.432 1.00 30.34 178 ALA A C 1
ATOM 1310 O O . ALA A 1 183 ? 17.588 63.803 54.228 1.00 30.64 178 ALA A O 1
ATOM 1312 N N . GLY A 1 184 ? 17.933 65.931 53.513 1.00 30.02 179 GLY A N 1
ATOM 1313 C CA . GLY A 1 184 ? 17.370 65.746 52.171 1.00 29.49 179 GLY A CA 1
ATOM 1314 C C . GLY A 1 184 ? 18.392 65.409 51.089 1.00 29.32 179 GLY A C 1
ATOM 1315 O O . GLY A 1 184 ? 18.055 65.351 49.908 1.00 28.88 179 GLY A O 1
ATOM 1316 N N . GLY A 1 185 ? 19.647 65.215 51.479 1.00 28.54 180 GLY A N 1
ATOM 1317 C CA . GLY A 1 185 ? 20.659 64.722 50.558 1.00 28.15 180 GLY A CA 1
ATOM 1318 C C . GLY A 1 185 ? 21.121 65.626 49.420 1.00 27.51 180 GLY A C 1
ATOM 1319 O O . GLY A 1 185 ? 21.504 65.122 48.373 1.00 27.13 180 GLY A O 1
ATOM 1320 N N . SER A 1 186 ? 21.131 66.945 49.607 1.00 27.48 181 SER A N 1
ATOM 1321 C CA . SER A 1 186 ? 21.643 67.843 48.551 1.00 27.46 181 SER A CA 1
ATOM 1322 C C . SER A 1 186 ? 23.078 67.457 48.164 1.00 27.36 181 SER A C 1
ATOM 1323 O O . SER A 1 186 ? 23.472 67.568 47.002 1.00 27.08 181 SER A O 1
ATOM 1326 N N . MET A 1 187 ? 23.850 67.029 49.163 1.00 27.33 182 MET A N 1
ATOM 1327 C CA . MET A 1 187 ? 25.218 66.564 48.966 1.00 27.28 182 MET A CA 1
ATOM 1328 C C . MET A 1 187 ? 25.267 65.064 48.710 1.00 26.90 182 MET A C 1
ATOM 1329 O O . MET A 1 187 ? 25.801 64.625 47.710 1.00 26.37 182 MET A O 1
ATOM 1334 N N . THR A 1 188 ? 24.698 64.275 49.618 1.00 27.08 183 THR A N 1
ATOM 1335 C CA . THR A 1 188 ? 24.907 62.827 49.590 1.00 26.97 183 THR A CA 1
ATOM 1336 C C . THR A 1 188 ? 24.175 62.157 48.425 1.00 26.48 183 THR A C 1
ATOM 1337 O O . THR A 1 188 ? 24.635 61.143 47.907 1.00 26.33 183 THR A O 1
ATOM 1341 N N . ILE A 1 189 ? 23.054 62.733 48.000 1.00 26.38 184 ILE A N 1
ATOM 1342 C CA . ILE A 1 189 ? 22.258 62.147 46.917 1.00 25.87 184 ILE A CA 1
ATOM 1343 C C . ILE A 1 189 ? 22.464 62.893 45.599 1.00 25.59 184 ILE A C 1
ATOM 1344 O O . ILE A 1 189 ? 22.913 62.321 44.612 1.00 25.17 184 ILE A O 1
ATOM 1349 N N . HIS A 1 190 ? 22.125 64.173 45.594 1.00 25.41 185 HIS A N 1
ATOM 1350 C CA . HIS A 1 190 ? 22.070 64.946 44.353 1.00 25.24 185 HIS A CA 1
ATOM 1351 C C . HIS A 1 190 ? 23.438 65.366 43.830 1.00 25.45 185 HIS A C 1
ATOM 1352 O O . HIS A 1 190 ? 23.781 65.043 42.704 1.00 25.14 185 HIS A O 1
ATOM 1359 N N . THR A 1 191 ? 24.215 66.084 44.641 1.00 25.74 186 THR A N 1
ATOM 1360 C CA . THR A 1 191 ? 25.578 66.453 44.247 1.00 26.07 186 THR A CA 1
ATOM 1361 C C . THR A 1 191 ? 26.387 65.199 43.943 1.00 26.36 186 THR A C 1
ATOM 1362 O O . THR A 1 191 ? 27.072 65.129 42.933 1.00 26.27 186 THR A O 1
ATOM 1366 N N . PHE A 1 192 ? 26.314 64.213 44.832 1.00 27.07 187 PHE A N 1
ATOM 1367 C CA . PHE A 1 192 ? 27.083 62.999 44.663 1.00 27.31 187 PHE A CA 1
ATOM 1368 C C . PHE A 1 192 ? 26.661 62.276 43.391 1.00 27.03 187 PHE A C 1
ATOM 1369 O O . PHE A 1 192 ? 27.491 61.963 42.542 1.00 26.95 187 PHE A O 1
ATOM 1377 N N . GLY A 1 193 ? 25.366 62.011 43.266 1.00 27.20 188 GLY A N 1
ATOM 1378 C CA . GLY A 1 193 ? 24.839 61.305 42.094 1.00 26.92 188 GLY A CA 1
ATOM 1379 C C . GLY A 1 193 ? 25.119 62.010 40.773 1.00 27.07 188 GLY A C 1
ATOM 1380 O O . GLY A 1 193 ? 25.442 61.368 39.753 1.00 26.85 188 GLY A O 1
ATOM 1381 N N . ALA A 1 194 ? 25.006 63.332 40.783 1.00 26.65 189 ALA A N 1
ATOM 1382 C CA . ALA A 1 194 ? 25.120 64.108 39.548 1.00 26.72 189 ALA A CA 1
ATOM 1383 C C . ALA A 1 194 ? 26.540 64.082 39.023 1.00 26.78 189 ALA A C 1
ATOM 1384 O O . ALA A 1 194 ? 26.771 63.807 37.840 1.00 27.12 189 ALA A O 1
ATOM 1386 N N . TYR A 1 195 ? 27.500 64.362 39.900 1.00 26.54 190 TYR A N 1
ATOM 1387 C CA . TYR A 1 195 ? 28.876 64.485 39.454 1.00 26.64 190 TYR A CA 1
ATOM 1388 C C . TYR A 1 195 ? 29.538 63.132 39.238 1.00 26.48 190 TYR A C 1
ATOM 1389 O O . TYR A 1 195 ? 30.423 63.013 38.397 1.00 26.33 190 TYR A O 1
ATOM 1398 N N . PHE A 1 196 ? 29.063 62.109 39.940 1.00 26.54 191 PHE A N 1
ATOM 1399 C CA . PHE A 1 196 ? 29.414 60.728 39.618 1.00 26.92 191 PHE A CA 1
ATOM 1400 C C . PHE A 1 196 ? 28.892 60.376 38.214 1.00 26.82 191 PHE A C 1
ATOM 1401 O O . PHE A 1 196 ? 29.667 59.974 37.349 1.00 26.56 191 PHE A O 1
ATOM 1409 N N . GLY A 1 197 ? 27.589 60.549 37.994 1.00 26.79 192 GLY A N 1
ATOM 1410 C CA . GLY A 1 197 ? 26.979 60.317 36.679 1.00 26.56 192 GLY A CA 1
ATOM 1411 C C . GLY A 1 197 ? 27.653 61.067 35.532 1.00 26.70 192 GLY A C 1
ATOM 1412 O O . GLY A 1 197 ? 27.905 60.493 34.466 1.00 26.23 192 GLY A O 1
ATOM 1413 N N . LEU A 1 198 ? 27.967 62.340 35.765 1.00 26.66 193 LEU A N 1
ATOM 1414 C CA . LEU A 1 198 ? 28.597 63.194 34.753 1.00 26.88 193 LEU A CA 1
ATOM 1415 C C . LEU A 1 198 ? 30.052 62.834 34.480 1.00 26.89 193 LEU A C 1
ATOM 1416 O O . LEU A 1 198 ? 30.519 62.951 33.354 1.00 27.07 193 LEU A O 1
ATOM 1421 N N . THR A 1 199 ? 30.774 62.429 35.520 1.00 26.76 194 THR A N 1
ATOM 1422 C CA . THR A 1 199 ? 32.103 61.879 35.345 1.00 26.34 194 THR A CA 1
ATOM 1423 C C . THR A 1 199 ? 32.034 60.591 34.515 1.00 26.53 194 THR A C 1
ATOM 1424 O O . THR A 1 199 ? 32.802 60.425 33.558 1.00 26.11 194 THR A O 1
ATOM 1428 N N . VAL A 1 200 ? 31.106 59.699 34.858 1.00 26.38 195 VAL A N 1
ATOM 1429 C CA . VAL A 1 200 ? 30.944 58.471 34.088 1.00 26.55 195 VAL A CA 1
ATOM 1430 C C . VAL A 1 200 ? 30.624 58.762 32.620 1.00 26.78 195 VAL A C 1
ATOM 1431 O O . VAL A 1 200 ? 31.236 58.165 31.713 1.00 25.80 195 VAL A O 1
ATOM 1435 N N . THR A 1 201 ? 29.686 59.682 32.385 1.00 26.82 196 THR A N 1
ATOM 1436 C CA . THR A 1 201 ? 29.275 59.994 31.017 1.00 27.16 196 THR A CA 1
ATOM 1437 C C . THR A 1 201 ? 30.415 60.643 30.212 1.00 27.53 196 THR A C 1
ATOM 1438 O O . THR A 1 201 ? 30.544 60.399 29.016 1.00 27.79 196 THR A O 1
ATOM 1442 N N . ARG A 1 202 ? 31.240 61.454 30.865 1.00 27.76 197 ARG A N 1
ATOM 1443 C CA . ARG A 1 202 ? 32.415 62.032 30.208 1.00 28.25 197 ARG A CA 1
ATOM 1444 C C . ARG A 1 202 ? 33.397 60.946 29.753 1.00 28.17 197 ARG A C 1
ATOM 1445 O O . ARG A 1 202 ? 33.884 60.975 28.628 1.00 28.37 197 ARG A O 1
ATOM 1453 N N . ILE A 1 203 ? 33.689 59.989 30.630 1.00 28.52 198 ILE A N 1
ATOM 1454 C CA . ILE A 1 203 ? 34.560 58.860 30.267 1.00 28.56 198 ILE A CA 1
ATOM 1455 C C . ILE A 1 203 ? 33.931 58.051 29.126 1.00 28.34 198 ILE A C 1
ATOM 1456 O O . ILE A 1 203 ? 34.634 57.590 28.222 1.00 27.95 198 ILE A O 1
ATOM 1461 N N . LEU A 1 204 ? 32.603 57.925 29.149 1.00 28.08 199 LEU A N 1
ATOM 1462 C CA . LEU A 1 204 ? 31.864 57.236 28.086 1.00 28.31 199 LEU A CA 1
ATOM 1463 C C . LEU A 1 204 ? 31.513 58.140 26.887 1.00 28.49 199 LEU A C 1
ATOM 1464 O O . LEU A 1 204 ? 30.651 57.789 26.089 1.00 29.05 199 LEU A O 1
ATOM 1469 N N . TYR A 1 205 ? 32.182 59.281 26.736 1.00 28.58 200 TYR A N 1
ATOM 1470 C CA . TYR A 1 205 ? 31.924 60.180 25.600 1.00 28.79 200 TYR A CA 1
ATOM 1471 C C . TYR A 1 205 ? 31.840 59.459 24.243 1.00 28.83 200 TYR A C 1
ATOM 1472 O O . TYR A 1 205 ? 32.690 58.629 23.913 1.00 28.84 200 TYR A O 1
ATOM 1481 N N . ARG A 1 206 ? 30.813 59.794 23.465 1.00 28.81 201 ARG A N 1
ATOM 1482 C CA . ARG A 1 206 ? 30.585 59.201 22.149 1.00 29.12 201 ARG A CA 1
ATOM 1483 C C . ARG A 1 206 ? 30.733 60.260 21.059 1.00 29.35 201 ARG A C 1
ATOM 1484 O O . ARG A 1 206 ? 29.899 61.161 20.927 1.00 29.59 201 ARG A O 1
ATOM 1492 N N . ARG A 1 207 ? 31.784 60.121 20.265 1.00 29.51 202 ARG A N 1
ATOM 1493 C CA . ARG A 1 207 ? 32.160 61.124 19.275 1.00 29.98 202 ARG A CA 1
ATOM 1494 C C . ARG A 1 207 ? 31.084 61.317 18.206 1.00 29.75 202 ARG A C 1
ATOM 1495 O O . ARG A 1 207 ? 30.908 62.421 17.696 1.00 30.35 202 ARG A O 1
ATOM 1503 N N . ASN A 1 208 ? 30.362 60.250 17.878 1.00 29.41 203 ASN A N 1
ATOM 1504 C CA . ASN A 1 208 ? 29.383 60.281 16.795 1.00 29.38 203 ASN A CA 1
ATOM 1505 C C . ASN A 1 208 ? 27.949 60.150 17.278 1.00 29.40 203 ASN A C 1
ATOM 1506 O O . ASN A 1 208 ? 27.099 59.616 16.573 1.00 29.47 203 ASN A O 1
ATOM 1511 N N . LEU A 1 209 ? 27.681 60.661 18.477 1.00 29.61 204 LEU A N 1
ATOM 1512 C CA . LEU A 1 209 ? 26.356 60.564 19.078 1.00 29.33 204 LEU A CA 1
ATOM 1513 C C . LEU A 1 209 ? 25.286 61.275 18.243 1.00 29.72 204 LEU A C 1
ATOM 1514 O O . LEU A 1 209 ? 24.103 60.902 18.290 1.00 29.53 204 LEU A O 1
ATOM 1519 N N . GLU A 1 210 ? 25.692 62.276 17.464 1.00 30.17 205 GLU A N 1
ATOM 1520 C CA . GLU A 1 210 ? 24.760 62.961 16.564 1.00 30.45 205 GLU A CA 1
ATOM 1521 C C . GLU A 1 210 ? 24.052 61.998 15.598 1.00 30.16 205 GLU A C 1
ATOM 1522 O O . GLU A 1 210 ? 22.967 62.293 15.123 1.00 29.46 205 GLU A O 1
ATOM 1528 N N . GLN A 1 211 ? 24.662 60.844 15.326 1.00 30.22 206 GLN A N 1
ATOM 1529 C CA . GLN A 1 211 ? 24.030 59.808 14.493 1.00 30.24 206 GLN A CA 1
ATOM 1530 C C . GLN A 1 211 ? 22.709 59.265 15.094 1.00 30.09 206 GLN A C 1
ATOM 1531 O O . GLN A 1 211 ? 21.874 58.723 14.367 1.00 29.97 206 GLN A O 1
ATOM 1537 N N . SER A 1 212 ? 22.521 59.432 16.404 1.00 30.02 207 SER A N 1
ATOM 1538 C CA . SER A 1 212 ? 21.289 59.023 17.101 1.00 29.90 207 SER A CA 1
ATOM 1539 C C . SER A 1 212 ? 20.386 60.205 17.466 1.00 30.09 207 SER A C 1
ATOM 1540 O O . SER A 1 212 ? 19.339 60.027 18.114 1.00 29.43 207 SER A O 1
ATOM 1543 N N . LYS A 1 213 ? 20.766 61.407 17.051 1.00 30.26 208 LYS A N 1
ATOM 1544 C CA . LYS A 1 213 ? 20.131 62.605 17.596 1.00 30.76 208 LYS A CA 1
ATOM 1545 C C . LYS A 1 213 ? 18.653 62.749 17.182 1.00 30.28 208 LYS A C 1
ATOM 1546 O O . LYS A 1 213 ? 17.911 63.472 17.825 1.00 29.69 208 LYS A O 1
ATOM 1552 N N . GLU A 1 214 ? 18.226 62.028 16.143 1.00 30.06 209 GLU A N 1
ATOM 1553 C CA . GLU A 1 214 ? 16.811 62.006 15.742 1.00 30.16 209 GLU A CA 1
ATOM 1554 C C . GLU A 1 214 ? 15.882 61.323 16.757 1.00 29.21 209 GLU A C 1
ATOM 1555 O O . GLU A 1 214 ? 14.662 61.504 16.703 1.00 29.06 209 GLU A O 1
ATOM 1561 N N . ARG A 1 215 ? 16.451 60.526 17.656 1.00 27.95 210 ARG A N 1
ATOM 1562 C CA . ARG A 1 215 ? 15.685 59.907 18.737 1.00 27.30 210 ARG A CA 1
ATOM 1563 C C . ARG A 1 215 ? 15.912 60.601 20.091 1.00 26.96 210 ARG A C 1
ATOM 1564 O O . ARG A 1 215 ? 15.218 60.294 21.068 1.00 26.28 210 ARG A O 1
ATOM 1572 N N . GLN A 1 216 ? 16.853 61.545 20.150 1.00 26.45 211 GLN A N 1
ATOM 1573 C CA . GLN A 1 216 ? 17.176 62.217 21.416 1.00 26.52 211 GLN A CA 1
ATOM 1574 C C . GLN A 1 216 ? 16.249 63.399 21.665 1.00 26.29 211 GLN A C 1
ATOM 1575 O O . GLN A 1 216 ? 16.682 64.540 21.762 1.00 26.57 211 GLN A O 1
ATOM 1581 N N . ASN A 1 217 ? 14.968 63.089 21.797 1.00 25.95 212 ASN A N 1
ATOM 1582 C CA . ASN A 1 217 ? 13.911 64.082 21.881 1.00 25.76 212 ASN A CA 1
ATOM 1583 C C . ASN A 1 217 ? 12.609 63.377 22.280 1.00 25.28 212 ASN A C 1
ATOM 1584 O O . ASN A 1 217 ? 12.578 62.143 22.435 1.00 25.17 212 ASN A O 1
ATOM 1589 N N . SER A 1 218 ? 11.550 64.159 22.447 1.00 24.62 213 SER A N 1
ATOM 1590 C CA . SER A 1 218 ? 10.251 63.655 22.866 1.00 24.34 213 SER A CA 1
ATOM 1591 C C . SER A 1 218 ? 9.260 63.675 21.703 1.00 24.36 213 SER A C 1
ATOM 1592 O O . SER A 1 218 ? 9.509 64.297 20.651 1.00 24.34 213 SER A O 1
ATOM 1595 N N . VAL A 1 219 ? 8.148 62.978 21.889 1.00 23.53 214 VAL A N 1
ATOM 1596 C CA . VAL A 1 219 ? 6.945 63.217 21.095 1.00 23.14 214 VAL A CA 1
ATOM 1597 C C . VAL A 1 219 ? 5.885 63.629 22.111 1.00 23.29 214 VAL A C 1
ATOM 1598 O O . VAL A 1 219 ? 6.095 63.490 23.316 1.00 23.02 214 VAL A O 1
ATOM 1602 N N . TYR A 1 220 ? 4.744 64.092 21.621 1.00 23.14 215 TYR A N 1
ATOM 1603 C CA . TYR A 1 220 ? 3.677 64.653 22.451 1.00 23.35 215 TYR A CA 1
ATOM 1604 C C . TYR A 1 220 ? 3.347 63.762 23.651 1.00 23.40 215 TYR A C 1
ATOM 1605 O O . TYR A 1 220 ? 3.316 64.215 24.799 1.00 22.61 215 TYR A O 1
ATOM 1614 N N . GLN A 1 221 ? 3.104 62.491 23.357 1.00 23.21 216 GLN A N 1
ATOM 1615 C CA . GLN A 1 221 ? 2.635 61.528 24.350 1.00 23.46 216 GLN A CA 1
ATOM 1616 C C . GLN A 1 221 ? 3.728 61.153 25.355 1.00 23.20 216 GLN A C 1
ATOM 1617 O O . GLN A 1 221 ? 3.423 60.863 26.511 1.00 23.54 216 GLN A O 1
ATOM 1623 N N . SER A 1 222 ? 4.985 61.136 24.919 1.00 22.46 217 SER A N 1
ATOM 1624 C CA . SER A 1 222 ? 6.080 60.817 25.827 1.00 22.38 217 SER A CA 1
ATOM 1625 C C . SER A 1 222 ? 6.310 61.941 26.845 1.00 22.20 217 SER A C 1
ATOM 1626 O O . SER A 1 222 ? 6.750 61.686 27.962 1.00 21.68 217 SER A O 1
ATOM 1629 N N . ASP A 1 223 ? 5.984 63.175 26.474 1.00 23.16 218 ASP A N 1
ATOM 1630 C CA . ASP A 1 223 ? 6.088 64.314 27.408 1.00 23.47 218 ASP A CA 1
ATOM 1631 C C . ASP A 1 223 ? 4.976 64.276 28.459 1.00 23.42 218 ASP A C 1
ATOM 1632 O O . ASP A 1 223 ? 5.191 64.694 29.598 1.00 23.65 218 ASP A O 1
ATOM 1637 N N . LEU A 1 224 ? 3.817 63.740 28.095 1.00 22.90 219 LEU A N 1
ATOM 1638 C CA . LEU A 1 224 ? 2.742 63.537 29.068 1.00 23.41 219 LEU A CA 1
ATOM 1639 C C . LEU A 1 224 ? 3.063 62.400 30.066 1.00 23.31 219 LEU A C 1
ATOM 1640 O O . LEU A 1 224 ? 2.818 62.534 31.266 1.00 23.58 219 LEU A O 1
ATOM 1645 N N . PHE A 1 225 ? 3.629 61.298 29.582 1.00 23.16 220 PHE A N 1
ATOM 1646 C CA . PHE A 1 225 ? 4.090 60.233 30.490 1.00 23.04 220 PHE A CA 1
ATOM 1647 C C . PHE A 1 225 ? 5.154 60.773 31.461 1.00 22.61 220 PHE A C 1
ATOM 1648 O O . PHE A 1 225 ? 5.180 60.414 32.651 1.00 22.44 220 PHE A O 1
ATOM 1656 N N . ALA A 1 226 ? 6.058 61.596 30.941 1.00 22.30 221 ALA A N 1
ATOM 1657 C CA . ALA A 1 226 ? 7.134 62.171 31.753 1.00 22.65 221 ALA A CA 1
ATOM 1658 C C . ALA A 1 226 ? 6.593 63.077 32.864 1.00 22.21 221 ALA A C 1
ATOM 1659 O O . ALA A 1 226 ? 7.147 63.103 33.953 1.00 22.88 221 ALA A O 1
ATOM 1661 N N . MET A 1 227 ? 5.497 63.780 32.608 1.00 22.79 222 MET A N 1
ATOM 1662 C CA . MET A 1 227 ? 4.836 64.614 33.640 1.00 22.97 222 MET A CA 1
ATOM 1663 C C . MET A 1 227 ? 4.273 63.786 34.818 1.00 22.82 222 MET A C 1
ATOM 1664 O O . MET A 1 227 ? 4.091 64.308 35.936 1.00 22.42 222 MET A O 1
ATOM 1669 N N . ILE A 1 228 ? 4.002 62.509 34.580 1.00 22.24 223 ILE A N 1
ATOM 1670 C CA . ILE A 1 228 ? 3.638 61.615 35.682 1.00 22.72 223 ILE A CA 1
ATOM 1671 C C . ILE A 1 228 ? 4.814 61.586 36.654 1.00 23.28 223 ILE A C 1
ATOM 1672 O O . ILE A 1 228 ? 4.634 61.685 37.868 1.00 22.73 223 ILE A O 1
ATOM 1677 N N . GLY A 1 229 ? 6.011 61.435 36.092 1.00 23.65 224 GLY A N 1
ATOM 1678 C CA . GLY A 1 229 ? 7.225 61.380 3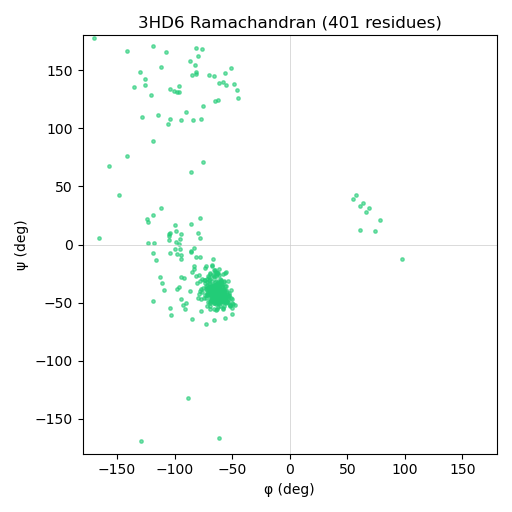6.886 1.00 24.04 224 GLY A CA 1
ATOM 1679 C C . GLY A 1 229 ? 7.446 62.695 37.600 1.00 23.94 224 GLY A C 1
ATOM 1680 O O . GLY A 1 229 ? 7.677 62.715 38.793 1.00 24.32 224 GLY A O 1
ATOM 1681 N N . THR A 1 230 ? 7.367 63.800 36.856 1.00 23.70 225 THR A N 1
ATOM 1682 C CA . THR A 1 230 ? 7.560 65.116 37.413 1.00 22.98 225 THR A CA 1
ATOM 1683 C C . THR A 1 230 ? 6.651 65.395 38.603 1.00 23.10 225 THR A C 1
ATOM 1684 O O . THR A 1 230 ? 7.093 65.887 39.655 1.00 23.43 225 THR A O 1
ATOM 1688 N N . LEU A 1 231 ? 5.373 65.122 38.425 1.00 22.76 226 LEU A N 1
ATOM 1689 C CA . LEU A 1 231 ? 4.401 65.465 39.450 1.00 22.92 226 LEU A CA 1
ATOM 1690 C C . LEU A 1 231 ? 4.548 64.596 40.716 1.00 23.05 226 LEU A C 1
ATOM 1691 O O . LEU A 1 231 ? 4.411 65.104 41.836 1.00 22.49 226 LEU A O 1
ATOM 1696 N N . PHE A 1 232 ? 4.860 63.317 40.568 1.00 22.33 227 PHE A N 1
ATOM 1697 C CA . PHE A 1 232 ? 5.019 62.496 41.785 1.00 22.98 227 PHE A CA 1
ATOM 1698 C C . PHE A 1 232 ? 6.284 62.874 42.572 1.00 23.00 227 PHE A C 1
ATOM 1699 O O . PHE A 1 232 ? 6.251 62.896 43.791 1.00 23.03 227 PHE A O 1
ATOM 1707 N N . LEU A 1 233 ? 7.347 63.281 41.874 1.00 22.77 228 LEU A N 1
ATOM 1708 C CA . LEU A 1 233 ? 8.531 63.824 42.524 1.00 22.55 228 LEU A CA 1
ATOM 1709 C C . LEU A 1 233 ? 8.211 65.121 43.260 1.00 22.52 228 LEU A C 1
ATOM 1710 O O . LEU A 1 233 ? 8.590 65.295 44.404 1.00 22.88 228 LEU A O 1
ATOM 1715 N N . TRP A 1 234 ? 7.503 66.021 42.589 1.00 22.56 229 TRP A N 1
ATOM 1716 C CA . TRP A 1 234 ? 7.234 67.344 43.101 1.00 22.18 229 TRP A CA 1
ATOM 1717 C C . TRP A 1 234 ? 6.305 67.260 44.317 1.00 22.22 229 TRP A C 1
ATOM 1718 O O . TRP A 1 234 ? 6.559 67.885 45.337 1.00 21.87 229 TRP A O 1
ATOM 1729 N N . MET A 1 235 ? 5.240 66.479 44.205 1.00 22.59 230 MET A N 1
ATOM 1730 C CA . MET A 1 235 ? 4.257 66.318 45.295 1.00 23.45 230 MET A CA 1
ATOM 1731 C C . MET A 1 235 ? 4.814 65.619 46.543 1.00 23.78 230 MET A C 1
ATOM 1732 O O . MET A 1 235 ? 4.442 65.955 47.666 1.00 24.07 230 MET A O 1
ATOM 1737 N N . TYR A 1 236 ? 5.670 64.626 46.340 1.00 23.83 231 TYR A N 1
ATOM 1738 C CA . TYR A 1 236 ? 6.188 63.829 47.443 1.00 24.15 231 TYR A CA 1
ATOM 1739 C C . TYR A 1 236 ? 7.551 64.304 47.973 1.00 23.44 231 TYR A C 1
ATOM 1740 O O . TYR A 1 236 ? 8.031 63.795 48.976 1.00 21.84 231 TYR A O 1
ATOM 1749 N N . TRP A 1 237 ? 8.143 65.313 47.332 1.00 23.64 232 TRP A N 1
ATOM 1750 C CA . TRP A 1 237 ? 9.458 65.804 47.740 1.00 24.03 232 TRP A CA 1
ATOM 1751 C C . TRP A 1 237 ? 9.475 66.295 49.195 1.00 23.88 232 TRP A C 1
ATOM 1752 O O . TRP A 1 237 ? 10.457 66.065 49.897 1.00 23.56 232 TRP A O 1
ATOM 1763 N N . PRO A 1 238 ? 8.380 66.930 49.660 1.00 23.77 233 PRO A N 1
ATOM 1764 C CA . PRO A 1 238 ? 8.374 67.325 51.072 1.00 24.93 233 PRO A CA 1
ATOM 1765 C C . PRO A 1 238 ? 8.586 66.165 52.055 1.00 25.01 233 PRO A C 1
ATOM 1766 O O . PRO A 1 238 ? 9.204 66.375 53.097 1.00 24.66 233 PRO A O 1
ATOM 1770 N N . SER A 1 239 ? 8.135 64.956 51.711 1.00 25.53 234 SER A N 1
ATOM 1771 C CA . SER A 1 239 ? 8.461 63.756 52.522 1.00 26.39 234 SER A CA 1
ATOM 1772 C C . SER A 1 239 ? 9.919 63.360 52.366 1.00 26.40 234 SER A C 1
ATOM 1773 O O . SER A 1 239 ? 10.567 62.992 53.329 1.00 26.52 234 SER A O 1
ATOM 1776 N N . PHE A 1 240 ? 10.411 63.396 51.131 1.00 27.13 235 PHE A N 1
ATOM 1777 C CA . PHE A 1 240 ? 11.819 63.099 50.811 1.00 26.97 235 PHE A CA 1
ATOM 1778 C C . PHE A 1 240 ? 12.767 63.894 51.711 1.00 27.06 235 PHE A C 1
ATOM 1779 O O . PHE A 1 240 ? 13.707 63.349 52.291 1.00 26.62 235 PHE A O 1
ATOM 1787 N N . ASN A 1 241 ? 12.491 65.185 51.844 1.00 27.38 236 ASN A N 1
ATOM 1788 C CA . ASN A 1 241 ? 13.357 66.084 52.600 1.00 27.49 236 ASN A CA 1
ATOM 1789 C C . ASN A 1 241 ? 13.165 66.065 54.112 1.00 28.18 236 ASN A C 1
ATOM 1790 O O . ASN A 1 241 ? 13.981 66.636 54.843 1.00 27.85 236 ASN A O 1
ATOM 1795 N N . SER A 1 242 ? 12.102 65.412 54.573 1.00 28.89 237 SER A N 1
ATOM 1796 C CA . SER A 1 242 ? 11.757 65.374 55.989 1.00 29.63 237 SER A CA 1
ATOM 1797 C C . SER A 1 242 ? 11.808 63.967 56.606 1.00 30.64 237 SER A C 1
ATOM 1798 O O . SER A 1 242 ? 11.799 63.841 57.828 1.00 30.78 237 SER A O 1
ATOM 1801 N N . ALA A 1 243 ? 11.883 62.932 55.771 1.00 31.80 238 ALA A N 1
ATOM 1802 C CA . ALA A 1 243 ? 11.837 61.539 56.219 1.00 33.11 238 ALA A CA 1
ATOM 1803 C C . ALA A 1 243 ? 12.821 61.211 57.342 1.00 34.60 238 ALA A C 1
ATOM 1804 O O . ALA A 1 243 ? 12.447 60.557 58.316 1.00 34.66 238 ALA A O 1
ATOM 1806 N N . ILE A 1 244 ? 14.072 61.648 57.216 1.00 36.35 239 ILE A N 1
ATOM 1807 C CA . ILE A 1 244 ? 15.077 61.307 58.234 1.00 37.86 239 ILE A CA 1
ATOM 1808 C C . ILE A 1 244 ? 15.445 62.445 59.190 1.00 39.14 239 ILE A C 1
ATOM 1809 O O . ILE A 1 244 ? 16.348 62.288 60.013 1.00 39.69 239 ILE A O 1
ATOM 1814 N N . SER A 1 245 ? 14.735 63.573 59.122 1.00 40.54 240 SER A N 1
ATOM 1815 C CA . SER A 1 245 ? 14.831 64.582 60.182 1.00 41.74 240 SER A CA 1
ATOM 1816 C C . SER A 1 245 ? 14.357 63.925 61.469 1.00 42.75 240 SER A C 1
ATOM 1817 O O . SER A 1 245 ? 13.363 63.195 61.472 1.00 43.11 240 SER A O 1
ATOM 1820 N N . TYR A 1 246 ? 15.059 64.202 62.561 1.00 43.93 241 TYR A N 1
ATOM 1821 C CA . TYR A 1 246 ? 14.922 63.425 63.792 1.00 44.79 241 TYR A CA 1
ATOM 1822 C C . TYR A 1 246 ? 13.763 63.932 64.649 1.00 45.21 241 TYR A C 1
ATOM 1823 O O . TYR A 1 246 ? 12.780 63.213 64.856 1.00 45.84 241 TYR A O 1
ATOM 1832 N N . HIS A 1 247 ? 13.869 65.168 65.136 1.00 45.27 242 HIS A N 1
ATOM 1833 C CA . HIS A 1 247 ? 12.789 65.773 65.914 1.00 45.16 242 HIS A CA 1
ATOM 1834 C C . HIS A 1 247 ? 11.569 65.974 65.019 1.00 44.94 242 HIS A C 1
ATOM 1835 O O . HIS A 1 247 ? 11.710 66.255 63.822 1.00 45.11 242 HIS A O 1
ATOM 1842 N N . GLY A 1 248 ? 10.377 65.818 65.598 1.00 44.38 243 GLY A N 1
ATOM 1843 C CA . GLY A 1 248 ? 9.125 66.086 64.878 1.00 43.77 243 GLY A CA 1
ATOM 1844 C C . GLY A 1 248 ? 9.033 67.539 64.445 1.00 43.02 243 GLY A C 1
ATOM 1845 O O . GLY A 1 248 ? 8.493 67.842 63.384 1.00 42.98 243 GLY A O 1
ATOM 1846 N N . ASP A 1 249 ? 9.576 68.424 65.282 1.00 42.23 244 ASP A N 1
ATOM 1847 C CA . ASP A 1 249 ? 9.631 69.868 65.032 1.00 41.49 244 ASP A CA 1
ATOM 1848 C C . ASP A 1 249 ? 10.345 70.193 63.717 1.00 40.31 244 ASP A C 1
ATOM 1849 O O . ASP A 1 249 ? 9.804 70.903 62.863 1.00 40.49 244 ASP A O 1
ATOM 1854 N N . SER A 1 250 ? 11.554 69.666 63.549 1.00 38.67 245 SER A N 1
ATOM 1855 C CA . SER A 1 250 ? 12.325 69.905 62.324 1.00 37.57 245 SER A CA 1
ATOM 1856 C C . SER A 1 250 ? 11.728 69.193 61.093 1.00 36.46 245 SER A C 1
ATOM 1857 O O . SER A 1 250 ? 11.860 69.679 59.972 1.00 35.82 245 SER A O 1
ATOM 1860 N N . GLN A 1 251 ? 11.079 68.051 61.316 1.00 35.09 246 GLN A N 1
ATOM 1861 C CA . GLN A 1 251 ? 10.418 67.286 60.250 1.00 34.50 246 GLN A CA 1
ATOM 1862 C C . GLN A 1 251 ? 9.287 68.099 59.587 1.00 33.41 246 GLN A C 1
ATOM 1863 O O . GLN A 1 251 ? 9.217 68.225 58.360 1.00 32.37 246 GLN A O 1
ATOM 1869 N N . HIS A 1 252 ? 8.426 68.651 60.437 1.00 32.40 247 HIS A N 1
ATOM 1870 C CA . HIS A 1 252 ? 7.359 69.576 60.064 1.00 32.00 247 HIS A CA 1
ATOM 1871 C C . HIS A 1 252 ? 7.921 70.762 59.257 1.00 31.39 247 HIS A C 1
ATOM 1872 O O . HIS A 1 252 ? 7.375 71.154 58.239 1.00 30.28 247 HIS A O 1
ATOM 1879 N N . ARG A 1 253 ? 9.038 71.306 59.723 1.00 31.07 248 ARG A N 1
ATOM 1880 C CA . ARG A 1 253 ? 9.700 72.437 59.089 1.00 30.97 248 ARG A CA 1
ATOM 1881 C C . ARG A 1 253 ? 10.341 72.033 57.756 1.00 30.14 248 ARG A C 1
ATOM 1882 O O . ARG A 1 253 ? 10.258 72.765 56.759 1.00 29.75 248 ARG A O 1
ATOM 1890 N N . ALA A 1 254 ? 10.980 70.868 57.739 1.00 29.06 249 ALA A N 1
ATOM 1891 C CA . ALA A 1 254 ? 11.587 70.351 56.509 1.00 28.63 249 ALA A CA 1
ATOM 1892 C C . ALA A 1 254 ? 10.541 70.238 55.391 1.00 27.90 249 ALA A C 1
ATOM 1893 O O . ALA A 1 254 ? 10.771 70.675 54.258 1.00 27.25 249 ALA A O 1
ATOM 1895 N N . ALA A 1 255 ? 9.378 69.695 55.738 1.00 27.48 250 ALA A N 1
ATOM 1896 C CA . ALA A 1 255 ? 8.293 69.479 54.775 1.00 27.05 250 ALA A CA 1
ATOM 1897 C C . ALA A 1 255 ? 7.767 70.792 54.219 1.00 26.92 250 ALA A C 1
ATOM 1898 O O . ALA A 1 255 ? 7.612 70.939 53.007 1.00 27.49 250 ALA A O 1
ATOM 1900 N N . ILE A 1 256 ? 7.483 71.753 55.095 1.00 26.85 251 ILE A N 1
ATOM 1901 C CA . ILE A 1 256 ? 6.857 72.991 54.648 1.00 26.68 251 ILE A CA 1
ATOM 1902 C C . ILE A 1 256 ? 7.847 73.854 53.862 1.00 26.10 251 ILE A C 1
ATOM 1903 O O . ILE A 1 256 ? 7.475 74.476 52.875 1.00 25.87 251 ILE A O 1
ATOM 1908 N N . ASN A 1 257 ? 9.101 73.893 54.297 1.00 26.25 252 ASN A N 1
ATOM 1909 C CA . ASN A 1 257 ? 10.139 74.634 53.562 1.00 26.62 252 ASN A CA 1
ATOM 1910 C C . ASN A 1 257 ? 10.331 74.065 52.152 1.00 26.43 252 ASN A C 1
ATOM 1911 O O . ASN A 1 257 ? 10.577 74.802 51.197 1.00 26.83 252 ASN A O 1
ATOM 1916 N N . THR A 1 258 ? 10.211 72.753 52.024 1.00 26.52 253 THR A N 1
ATOM 1917 C CA . THR A 1 258 ? 10.360 72.084 50.725 1.00 26.24 253 THR A CA 1
ATOM 1918 C C . THR A 1 258 ? 9.171 72.442 49.835 1.00 26.54 253 THR A C 1
ATOM 1919 O O . THR A 1 258 ? 9.351 72.821 48.684 1.00 26.58 253 THR A O 1
ATOM 1923 N N . TYR A 1 259 ? 7.971 72.355 50.399 1.00 26.98 254 TYR A N 1
ATOM 1924 C CA . TYR A 1 259 ? 6.721 72.748 49.734 1.00 27.29 254 TYR A CA 1
ATOM 1925 C C . TYR A 1 259 ? 6.792 74.167 49.196 1.00 27.48 254 TYR A C 1
ATOM 1926 O O . TYR A 1 259 ? 6.398 74.418 48.053 1.00 27.16 254 TYR A O 1
ATOM 1935 N N . CYS A 1 260 ? 7.299 75.091 50.015 1.00 27.41 255 CYS A N 1
ATOM 1936 C CA . CYS A 1 260 ? 7.467 76.477 49.590 1.00 27.40 255 CYS A CA 1
ATOM 1937 C C . CYS A 1 260 ? 8.503 76.646 48.465 1.00 27.13 255 CYS A C 1
ATOM 1938 O O . CYS A 1 260 ? 8.233 77.294 47.455 1.00 27.19 255 CYS A O 1
ATOM 1941 N N . SER A 1 261 ? 9.685 76.081 48.658 1.00 26.83 256 SER A N 1
ATOM 1942 C CA . SER A 1 261 ? 10.750 76.195 47.680 1.00 27.04 256 SER A CA 1
ATOM 1943 C C . SER A 1 261 ? 10.315 75.651 46.309 1.00 27.20 256 SER A C 1
ATOM 1944 O O . SER A 1 261 ? 10.589 76.272 45.269 1.00 27.54 256 SER A O 1
ATOM 1947 N N . LEU A 1 262 ? 9.624 74.519 46.318 1.00 26.80 257 LEU A N 1
ATOM 1948 C CA . LEU A 1 262 ? 9.112 73.929 45.083 1.00 27.40 257 LEU A CA 1
ATOM 1949 C C . LEU A 1 262 ? 8.075 74.818 44.398 1.00 27.27 257 LEU A C 1
ATOM 1950 O O . LEU A 1 262 ? 8.092 74.951 43.182 1.00 27.73 257 LEU A O 1
ATOM 1955 N N . ALA A 1 263 ? 7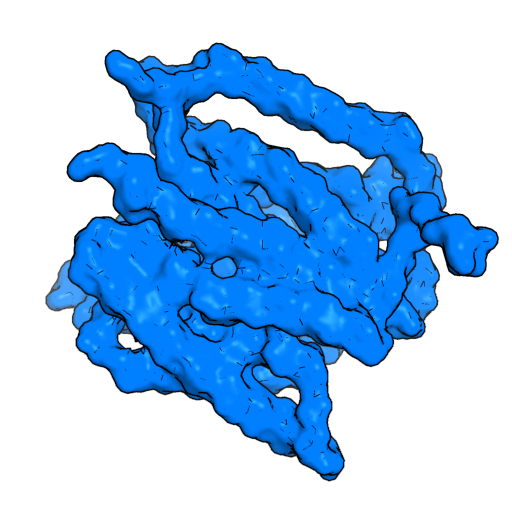.200 75.440 45.181 1.00 27.34 258 ALA A N 1
ATOM 1956 C CA . ALA A 1 263 ? 6.177 76.320 44.638 1.00 27.51 258 ALA A CA 1
ATOM 1957 C C . ALA A 1 263 ? 6.821 77.489 43.904 1.00 27.73 258 ALA A C 1
ATOM 1958 O O . ALA A 1 263 ? 6.424 77.817 42.793 1.00 28.45 258 ALA A O 1
ATOM 1960 N N . ALA A 1 264 ? 7.822 78.107 44.529 1.00 27.77 259 ALA A N 1
ATOM 1961 C CA . ALA A 1 264 ? 8.483 79.273 43.961 1.00 27.91 259 ALA A CA 1
ATOM 1962 C C . ALA A 1 264 ? 9.270 78.893 42.718 1.00 28.09 259 ALA A C 1
ATOM 1963 O O . ALA A 1 264 ? 9.301 79.640 41.730 1.00 28.02 259 ALA A O 1
ATOM 1965 N N . CYS A 1 265 ? 9.877 77.709 42.770 1.00 28.38 260 CYS A N 1
ATOM 1966 C CA . CYS A 1 265 ? 10.612 77.141 41.638 1.00 28.87 260 CYS A CA 1
ATOM 1967 C C . CYS A 1 265 ? 9.787 76.991 40.352 1.00 27.91 260 CYS A C 1
ATOM 1968 O O . CYS A 1 265 ? 10.304 77.202 39.252 1.00 27.79 260 CYS A O 1
ATOM 1971 N N . VAL A 1 266 ? 8.525 76.602 40.488 1.00 27.03 261 VAL A N 1
ATOM 1972 C CA . VAL A 1 266 ? 7.643 76.483 39.324 1.00 26.45 261 VAL A CA 1
ATOM 1973 C C . VAL A 1 266 ? 7.443 77.837 38.635 1.00 26.39 261 VAL A C 1
ATOM 1974 O O . VAL A 1 266 ? 7.535 77.918 37.418 1.00 25.76 261 VAL A O 1
ATOM 1978 N N . LEU A 1 267 ? 7.198 78.898 39.410 1.00 26.34 262 LEU A N 1
ATOM 1979 C CA . LEU A 1 267 ? 6.910 80.194 38.809 1.00 26.30 262 LEU A CA 1
ATOM 1980 C C . LEU A 1 267 ? 8.119 80.788 38.093 1.00 26.12 262 LEU A C 1
ATOM 1981 O O . LEU A 1 267 ? 7.963 81.403 37.040 1.00 25.80 262 LEU A O 1
ATOM 1986 N N . THR A 1 268 ? 9.313 80.620 38.658 1.00 26.05 263 THR A N 1
ATOM 1987 C CA . THR A 1 268 ? 10.506 81.172 38.033 1.00 26.08 263 THR A CA 1
ATOM 1988 C C . THR A 1 268 ? 11.018 80.295 36.900 1.00 26.29 263 THR A C 1
ATOM 1989 O O . THR A 1 268 ? 11.532 80.817 35.918 1.00 26.82 263 THR A O 1
ATOM 1993 N N . SER A 1 269 ? 10.867 78.977 37.012 1.00 26.84 264 SER A N 1
ATOM 1994 C CA . SER A 1 269 ? 11.176 78.078 35.885 1.00 27.44 264 SER A CA 1
ATOM 1995 C C . SER A 1 269 ? 10.309 78.427 34.674 1.00 27.45 264 SER A C 1
ATOM 1996 O O . SER A 1 269 ? 10.816 78.549 33.564 1.00 27.46 264 SER A O 1
ATOM 1999 N N . VAL A 1 270 ? 9.007 78.589 34.901 1.00 27.19 265 VAL A N 1
ATOM 2000 C CA . VAL A 1 270 ? 8.078 78.986 33.830 1.00 27.29 265 VAL A CA 1
ATOM 2001 C C . VAL A 1 270 ? 8.443 80.360 33.259 1.00 27.30 265 VAL A C 1
ATOM 2002 O O . VAL A 1 270 ? 8.462 80.547 32.042 1.00 27.10 265 VAL A O 1
ATOM 2006 N N . ALA A 1 271 ? 8.746 81.314 34.141 1.00 27.37 266 ALA A N 1
ATOM 2007 C CA . ALA A 1 271 ? 9.122 82.661 33.718 1.00 27.06 266 ALA A CA 1
ATOM 2008 C C . ALA A 1 271 ? 10.341 82.632 32.802 1.00 26.75 266 ALA A C 1
ATOM 2009 O O . ALA A 1 271 ? 10.343 83.255 31.747 1.00 26.86 266 ALA A O 1
ATOM 2011 N N . ILE A 1 272 ? 11.382 81.919 33.216 1.00 26.67 267 ILE A N 1
ATOM 2012 C CA . ILE A 1 272 ? 12.612 81.858 32.437 1.00 26.62 267 ILE A CA 1
ATOM 2013 C C . ILE A 1 272 ? 12.483 81.001 31.161 1.00 26.56 267 ILE A C 1
ATOM 2014 O O . ILE A 1 272 ? 13.062 81.350 30.127 1.00 27.18 267 ILE A O 1
ATOM 2019 N N . SER A 1 273 ? 11.723 79.909 31.204 1.00 26.30 268 SER A N 1
ATOM 2020 C CA . SER A 1 273 ? 11.472 79.111 29.983 1.00 26.27 268 SER A CA 1
ATOM 2021 C C . SER A 1 273 ? 10.894 80.036 28.899 1.00 26.25 268 SER A C 1
ATOM 2022 O O . SER A 1 273 ? 11.396 80.091 27.756 1.00 25.81 268 SER A O 1
ATOM 2025 N N . SER A 1 274 ? 9.870 80.797 29.279 1.00 26.44 269 SER A N 1
ATOM 2026 C CA . SER A 1 274 ? 9.204 81.736 28.354 1.00 26.72 269 SER A CA 1
ATOM 2027 C C . SER A 1 274 ? 10.147 82.836 27.877 1.00 26.85 269 SER A C 1
ATOM 2028 O O . SER A 1 274 ? 10.227 83.112 26.679 1.00 26.56 269 SER A O 1
ATOM 2031 N N . ALA A 1 275 ? 10.860 83.450 28.825 1.00 27.21 270 ALA A N 1
ATOM 2032 C CA . ALA A 1 275 ? 11.749 84.583 28.544 1.00 27.53 270 ALA A CA 1
ATOM 2033 C C . ALA A 1 275 ? 12.830 84.222 27.534 1.00 28.16 270 ALA A C 1
ATOM 2034 O O . ALA A 1 275 ? 13.203 85.046 26.700 1.00 28.34 270 ALA A O 1
ATOM 2036 N N . LEU A 1 276 ? 13.318 82.989 27.606 1.00 28.56 271 LEU A N 1
ATOM 2037 C CA . LEU A 1 276 ? 14.407 82.541 26.745 1.00 29.46 271 LEU A CA 1
ATOM 2038 C C . LEU A 1 276 ? 13.935 82.019 25.379 1.00 30.15 271 LEU A C 1
ATOM 2039 O O . LEU A 1 276 ? 14.752 81.702 24.519 1.00 30.88 271 LEU A O 1
ATOM 2044 N N . HIS A 1 277 ? 12.627 81.932 25.176 1.00 30.55 272 HIS A N 1
ATOM 2045 C CA . HIS A 1 277 ? 12.084 81.495 23.899 1.00 31.02 272 HIS A CA 1
ATOM 2046 C C . HIS A 1 277 ? 11.728 82.730 23.059 1.00 31.48 272 HIS A C 1
ATOM 2047 O O . HIS A 1 277 ? 11.146 83.690 23.564 1.00 30.74 272 HIS A O 1
ATOM 2054 N N . LYS A 1 278 ? 12.068 82.692 21.776 1.00 32.51 273 LYS A N 1
ATOM 2055 C CA . LYS A 1 278 ? 11.828 83.834 20.873 1.00 33.55 273 LYS A CA 1
ATOM 2056 C C . LYS A 1 278 ? 10.358 84.215 20.751 1.00 33.51 273 LYS A C 1
ATOM 2057 O O . LYS A 1 278 ? 10.031 85.386 20.538 1.00 34.28 273 LYS A O 1
ATOM 2063 N N . LYS A 1 279 ? 9.481 83.227 20.874 1.00 33.18 274 LYS A N 1
ATOM 2064 C CA . LYS A 1 279 ? 8.036 83.446 20.802 1.00 33.04 274 LYS A CA 1
ATOM 2065 C C . LYS A 1 279 ? 7.363 83.378 22.172 1.00 32.08 274 LYS A C 1
ATOM 2066 O O . LYS A 1 279 ? 6.137 83.384 22.264 1.00 32.27 274 LYS A O 1
ATOM 2072 N N . GLY A 1 280 ? 8.169 83.323 23.233 1.00 30.98 275 GLY A N 1
ATOM 2073 C CA . GLY A 1 280 ? 7.667 83.278 24.603 1.00 30.08 275 GLY A CA 1
ATOM 2074 C C . GLY A 1 280 ? 7.065 81.942 25.001 1.00 29.42 275 GLY A C 1
ATOM 2075 O O . GLY A 1 280 ? 6.415 81.842 26.040 1.00 28.53 275 GLY A O 1
ATOM 2076 N N . LYS A 1 281 ? 7.278 80.916 24.178 1.00 28.36 276 LYS A N 1
ATOM 2077 C CA . LYS A 1 281 ? 6.653 79.623 24.400 1.00 28.44 276 LYS A CA 1
ATOM 2078 C C . LYS A 1 281 ? 7.430 78.815 25.432 1.00 27.74 276 LYS A C 1
ATOM 2079 O O . LYS A 1 281 ? 8.651 78.948 25.555 1.00 27.07 276 LYS A O 1
ATOM 2085 N N . LEU A 1 282 ? 6.693 77.999 26.178 1.00 26.63 277 LEU A N 1
ATOM 2086 C CA . LEU A 1 282 ? 7.265 77.137 27.195 1.00 26.65 277 LEU A CA 1
ATOM 2087 C C . LEU A 1 282 ? 7.823 75.857 26.602 1.00 26.85 277 LEU A C 1
ATOM 2088 O O . LEU A 1 282 ? 7.371 75.381 25.559 1.00 26.88 277 LEU A O 1
ATOM 2093 N N . ASP A 1 283 ? 8.790 75.279 27.303 1.00 27.58 278 ASP A N 1
ATOM 2094 C CA . ASP A 1 283 ? 9.395 74.040 26.874 1.00 28.03 278 ASP A CA 1
ATOM 2095 C C . ASP A 1 283 ? 9.203 72.983 27.959 1.00 27.99 278 ASP A C 1
ATOM 2096 O O . ASP A 1 283 ? 9.535 73.199 29.124 1.00 27.66 278 ASP A O 1
ATOM 2101 N N . MET A 1 284 ? 8.689 71.829 27.555 1.00 27.81 279 MET A N 1
ATOM 2102 C CA . MET A 1 284 ? 8.386 70.760 28.499 1.00 28.08 279 MET A CA 1
ATOM 2103 C C . MET A 1 284 ? 9.606 70.196 29.223 1.00 27.74 279 MET A C 1
ATOM 2104 O O . MET A 1 284 ? 9.466 69.667 30.310 1.00 27.79 279 MET A O 1
ATOM 2109 N N . VAL A 1 285 ? 10.796 70.317 28.641 1.00 27.55 280 VAL A N 1
ATOM 2110 C CA . VAL A 1 285 ? 12.007 69.907 29.347 1.00 27.76 280 VAL A CA 1
ATOM 2111 C C . VAL A 1 285 ? 12.151 70.733 30.638 1.00 27.27 280 VAL A C 1
ATOM 2112 O O . VAL A 1 285 ? 12.488 70.192 31.707 1.00 26.85 280 VAL A O 1
ATOM 2116 N N . HIS A 1 286 ? 11.873 72.035 30.538 1.00 26.51 281 HIS A N 1
ATOM 2117 C CA . HIS A 1 286 ? 11.983 72.927 31.691 1.00 26.29 281 HIS A CA 1
ATOM 2118 C C . HIS A 1 286 ? 10.886 72.647 32.730 1.00 26.44 281 HIS A C 1
ATOM 2119 O O . HIS A 1 286 ? 11.173 72.591 33.925 1.00 26.47 281 HIS A O 1
ATOM 2126 N N . ILE A 1 287 ? 9.645 72.448 32.275 1.00 26.34 282 ILE A N 1
ATOM 2127 C CA . ILE A 1 287 ? 8.517 72.198 33.185 1.00 26.08 282 ILE A CA 1
ATOM 2128 C C . ILE A 1 287 ? 8.618 70.831 33.865 1.00 25.81 282 ILE A C 1
ATOM 2129 O O . ILE A 1 287 ? 8.152 70.666 34.999 1.00 27.00 282 ILE A O 1
ATOM 2134 N N . GLN A 1 288 ? 9.237 69.858 33.195 1.00 25.73 283 GLN A N 1
ATOM 2135 C CA . GLN A 1 288 ? 9.441 68.521 33.760 1.00 25.37 283 GLN A CA 1
ATOM 2136 C C . GLN A 1 288 ? 10.600 68.465 34.769 1.00 25.12 283 GLN A C 1
ATOM 2137 O O . GLN A 1 288 ? 10.585 67.641 35.679 1.00 25.43 283 GLN A O 1
ATOM 2143 N N . ASN A 1 289 ? 11.622 69.293 34.576 1.00 24.96 284 ASN A N 1
ATOM 2144 C CA . ASN A 1 289 ? 12.883 69.155 35.326 1.00 25.02 284 ASN A CA 1
ATOM 2145 C C . ASN A 1 289 ? 13.244 70.349 36.192 1.00 25.05 284 ASN A C 1
ATOM 2146 O O . ASN A 1 289 ? 13.586 70.170 37.360 1.00 25.00 284 ASN A O 1
ATOM 2151 N N . ALA A 1 290 ? 13.193 71.562 35.639 1.00 25.13 285 ALA A N 1
ATOM 2152 C CA . ALA A 1 290 ? 13.674 72.749 36.384 1.00 25.53 285 ALA A CA 1
ATOM 2153 C C . ALA A 1 290 ? 12.758 73.079 37.557 1.00 25.65 285 ALA A C 1
ATOM 2154 O O . ALA A 1 290 ? 13.189 73.664 38.555 1.00 26.56 285 ALA A O 1
ATOM 2156 N N . THR A 1 291 ? 11.500 72.670 37.437 1.00 25.87 286 THR A N 1
ATOM 2157 C CA . THR A 1 291 ? 10.496 72.853 38.484 1.00 25.58 286 THR A CA 1
ATOM 2158 C C . THR A 1 291 ? 10.790 72.042 39.750 1.00 25.76 286 THR A C 1
ATOM 2159 O O . THR A 1 291 ? 10.149 72.253 40.779 1.00 26.59 286 THR A O 1
ATOM 2163 N N . LEU A 1 292 ? 11.737 71.114 39.661 1.00 25.25 287 LEU A N 1
ATOM 2164 C CA . LEU A 1 292 ? 12.119 70.262 40.768 1.00 25.11 287 LEU A CA 1
ATOM 2165 C C . LEU A 1 292 ? 13.372 70.781 41.494 1.00 25.19 287 LEU A C 1
ATOM 2166 O O . LEU A 1 292 ? 13.734 70.259 42.547 1.00 25.01 287 LEU A O 1
ATOM 2171 N N . ALA A 1 293 ? 14.027 71.800 40.937 1.00 25.45 288 ALA A N 1
ATOM 2172 C CA . ALA A 1 293 ? 15.311 72.269 41.465 1.00 25.84 288 ALA A CA 1
ATOM 2173 C C . ALA A 1 293 ? 15.221 72.835 42.884 1.00 26.39 288 ALA A C 1
ATOM 2174 O O . ALA A 1 293 ? 16.164 72.713 43.677 1.00 26.04 288 ALA A O 1
ATOM 2176 N N . GLY A 1 294 ? 14.083 73.433 43.212 1.00 26.93 289 GLY A N 1
ATOM 2177 C CA . GLY A 1 294 ? 13.875 73.965 44.553 1.00 26.99 289 GLY A CA 1
ATOM 2178 C C . GLY A 1 294 ? 13.845 72.862 45.609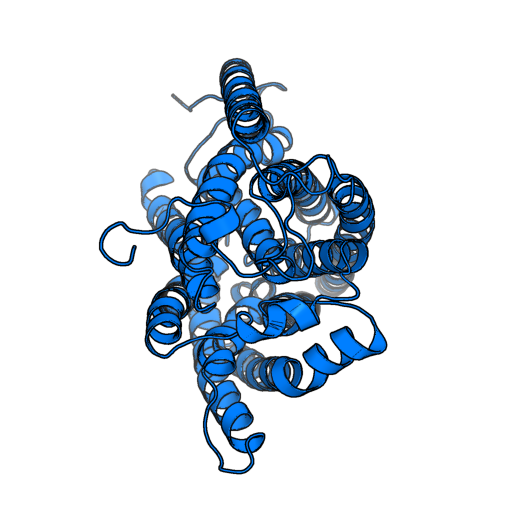 1.00 27.16 289 GLY A C 1
ATOM 2179 O O . GLY A 1 294 ? 14.216 73.103 46.743 1.00 27.56 289 GLY A O 1
ATOM 2180 N N . GLY A 1 295 ? 13.435 71.654 45.236 1.00 26.32 290 GLY A N 1
ATOM 2181 C CA . GLY A 1 295 ? 13.473 70.511 46.170 1.00 26.38 290 GLY A CA 1
ATOM 2182 C C . GLY A 1 295 ? 14.898 70.101 46.498 1.00 25.80 290 GLY A C 1
ATOM 2183 O O . GLY A 1 295 ? 15.261 69.935 47.656 1.00 26.07 290 GLY A O 1
ATOM 2184 N N . VAL A 1 296 ? 15.718 69.958 45.464 1.00 26.09 291 VAL A N 1
ATOM 2185 C CA . VAL A 1 296 ? 17.131 69.608 45.629 1.00 25.44 291 VAL A CA 1
ATOM 2186 C C . VAL A 1 296 ? 17.890 70.648 46.467 1.00 25.76 291 VAL A C 1
ATOM 2187 O O . VAL A 1 296 ? 18.653 70.305 47.378 1.00 25.66 291 VAL A O 1
ATOM 2191 N N . ALA A 1 297 ? 17.690 71.914 46.134 1.00 25.93 292 ALA A N 1
ATOM 2192 C CA . ALA A 1 297 ? 18.425 73.031 46.755 1.00 26.45 292 ALA A CA 1
ATOM 2193 C C . ALA A 1 297 ? 18.136 73.261 48.251 1.00 26.99 292 ALA A C 1
ATOM 2194 O O . ALA A 1 297 ? 18.948 73.890 48.934 1.00 27.89 292 ALA A O 1
ATOM 2196 N N . VAL A 1 298 ? 16.993 72.787 48.760 1.00 27.49 293 VAL A N 1
ATOM 2197 C CA . VAL A 1 298 ? 16.708 72.859 50.196 1.00 28.06 293 VAL A CA 1
ATOM 2198 C C . VAL A 1 298 ? 16.864 71.528 50.923 1.00 28.37 293 VAL A C 1
ATOM 2199 O O . VAL A 1 298 ? 16.511 71.421 52.092 1.00 28.98 293 VAL A O 1
ATOM 2203 N N . GLY A 1 299 ? 17.415 70.522 50.251 1.00 28.70 294 GLY A N 1
ATOM 2204 C CA . GLY A 1 299 ? 17.643 69.216 50.867 1.00 28.64 294 GLY A CA 1
ATOM 2205 C C . GLY A 1 299 ? 18.346 69.309 52.208 1.00 28.60 294 GLY A C 1
ATOM 2206 O O . GLY A 1 299 ? 17.878 68.745 53.203 1.00 28.70 294 GLY A O 1
ATOM 2207 N N . THR A 1 300 ? 19.461 70.034 52.239 1.00 28.41 295 THR A N 1
ATOM 2208 C CA . THR A 1 300 ? 20.254 70.187 53.451 1.00 28.43 295 THR A CA 1
ATOM 2209 C C . THR A 1 300 ? 19.622 71.188 54.430 1.00 28.71 295 THR A C 1
ATOM 2210 O O . THR A 1 300 ? 19.484 70.896 55.620 1.00 28.70 295 THR A O 1
ATOM 2214 N N . ALA A 1 301 ? 19.201 72.340 53.916 1.00 29.08 296 ALA A N 1
ATOM 2215 C CA . ALA A 1 301 ? 18.752 73.465 54.749 1.00 29.33 296 ALA A CA 1
ATOM 2216 C C . ALA A 1 301 ? 17.296 73.387 55.215 1.00 29.67 296 ALA A C 1
ATOM 2217 O O . ALA A 1 301 ? 16.918 74.080 56.171 1.00 29.50 296 ALA A O 1
ATOM 2219 N N . ALA A 1 302 ? 16.474 72.573 54.556 1.00 29.98 297 ALA A N 1
ATOM 2220 C CA . ALA A 1 302 ? 15.036 72.580 54.833 1.00 30.77 297 ALA A CA 1
ATOM 2221 C C . ALA A 1 302 ? 14.733 72.364 56.320 1.00 31.37 297 ALA A C 1
ATOM 2222 O O . ALA A 1 302 ? 13.890 73.056 56.899 1.00 31.50 297 ALA A O 1
ATOM 2224 N N . GLU A 1 303 ? 15.438 71.427 56.945 1.00 32.02 298 GLU A N 1
ATOM 2225 C CA . GLU A 1 303 ? 15.218 71.153 58.352 1.00 33.11 298 GLU A CA 1
ATOM 2226 C C . GLU A 1 303 ? 15.793 72.247 59.269 1.00 33.62 298 GLU A C 1
ATOM 2227 O O . GLU A 1 303 ? 15.344 72.388 60.402 1.00 33.94 298 GLU A O 1
ATOM 2233 N N . MET A 1 304 ? 16.740 73.036 58.759 1.00 34.19 299 MET A N 1
ATOM 2234 C CA . MET A 1 304 ? 17.423 74.078 59.541 1.00 34.67 299 MET A CA 1
ATOM 2235 C C . MET A 1 304 ? 16.785 75.475 59.486 1.00 35.07 299 MET A C 1
ATOM 2236 O O . MET A 1 304 ? 16.946 76.264 60.418 1.00 34.79 299 MET A O 1
ATOM 2241 N N . MET A 1 305 ? 16.109 75.809 58.388 1.00 35.80 300 MET A N 1
ATOM 2242 C CA . MET A 1 305 ? 15.624 77.183 58.188 1.00 36.47 300 MET A CA 1
ATOM 2243 C C . MET A 1 305 ? 14.402 77.500 59.040 1.00 36.36 300 MET A C 1
ATOM 2244 O O . MET A 1 305 ? 13.354 76.868 58.909 1.00 36.60 300 MET A O 1
ATOM 2249 N N . LEU A 1 306 ? 14.549 78.487 59.914 1.00 36.40 301 LEU A N 1
ATOM 2250 C CA . LEU A 1 306 ? 13.490 78.868 60.849 1.00 36.70 301 LEU A CA 1
ATOM 2251 C C . LEU A 1 306 ? 12.367 79.707 60.229 1.00 36.69 301 LEU A C 1
ATOM 2252 O O . LEU A 1 306 ? 11.329 79.905 60.859 1.00 36.86 301 LEU A O 1
ATOM 2257 N N . MET A 1 307 ? 12.557 80.184 58.999 1.00 37.09 302 MET A N 1
ATOM 2258 C CA . MET A 1 307 ? 11.548 81.005 58.324 1.00 37.26 302 MET A CA 1
ATOM 2259 C C . MET A 1 307 ? 11.333 80.580 56.882 1.00 36.66 302 MET A C 1
ATOM 2260 O O . MET A 1 307 ? 12.302 80.335 56.167 1.00 37.49 302 MET A O 1
ATOM 2265 N N . PRO A 1 308 ? 10.061 80.496 56.444 1.00 35.54 303 PRO A N 1
ATOM 2266 C CA . PRO A 1 308 ? 9.777 80.027 55.082 1.00 34.63 303 PRO A CA 1
ATOM 2267 C C . PRO A 1 308 ? 10.194 80.966 53.946 1.00 33.73 303 PRO A C 1
ATOM 2268 O O . PRO A 1 308 ? 10.423 80.496 52.838 1.00 33.26 303 PRO A O 1
ATOM 2272 N N . TYR A 1 309 ? 10.297 82.269 54.200 1.00 32.54 304 TYR A N 1
ATOM 2273 C CA . TYR A 1 309 ? 10.602 83.195 53.109 1.00 32.10 304 TYR A CA 1
ATOM 2274 C C . TYR A 1 309 ? 11.964 82.869 52.467 1.00 30.98 304 TYR A C 1
ATOM 2275 O O . TYR A 1 309 ? 12.146 83.066 51.270 1.00 30.27 304 TYR A O 1
ATOM 2284 N N . GLY A 1 310 ? 12.901 82.363 53.265 1.00 30.17 305 GLY A N 1
ATOM 2285 C CA . GLY A 1 310 ? 14.197 81.927 52.750 1.00 29.52 305 GLY A CA 1
ATOM 2286 C C . GLY A 1 310 ? 14.071 80.758 51.775 1.00 29.10 305 GLY A C 1
ATOM 2287 O O . GLY A 1 310 ? 14.779 80.709 50.773 1.00 28.89 305 GLY A O 1
ATOM 2288 N N . ALA A 1 311 ? 13.165 79.831 52.066 1.00 28.23 306 ALA A N 1
ATOM 2289 C CA . ALA A 1 311 ? 12.900 78.698 51.182 1.00 28.18 306 ALA A CA 1
ATOM 2290 C C . ALA A 1 311 ? 12.324 79.168 49.852 1.00 27.78 306 ALA A C 1
ATOM 2291 O O . ALA A 1 311 ? 12.695 78.644 48.794 1.00 27.69 306 ALA A O 1
ATOM 2293 N N . LEU A 1 312 ? 11.431 80.158 49.894 1.00 27.38 307 LEU A N 1
ATOM 2294 C CA . LEU A 1 312 ? 10.908 80.758 48.667 1.00 27.44 307 LEU A CA 1
ATOM 2295 C C . LEU A 1 312 ? 12.028 81.373 47.826 1.00 27.40 307 LEU A C 1
ATOM 2296 O O . LEU A 1 312 ? 12.051 81.215 46.608 1.00 27.85 307 LEU A O 1
ATOM 2301 N N . ILE A 1 313 ? 12.965 82.053 48.474 1.00 27.26 308 ILE A N 1
ATOM 2302 C CA . ILE A 1 313 ? 14.088 82.642 47.755 1.00 27.08 308 ILE A CA 1
ATOM 2303 C C . ILE A 1 313 ? 14.964 81.573 47.090 1.00 27.19 308 ILE A C 1
ATOM 2304 O O . ILE A 1 313 ? 15.394 81.754 45.959 1.00 27.17 308 ILE A O 1
ATOM 2309 N N . ILE A 1 314 ? 15.234 80.480 47.799 1.00 27.46 309 ILE A N 1
ATOM 2310 C CA . ILE A 1 314 ? 16.051 79.391 47.254 1.00 27.98 309 ILE A CA 1
ATOM 2311 C C . ILE A 1 314 ? 15.378 78.781 46.013 1.00 27.77 309 ILE A C 1
ATOM 2312 O O . ILE A 1 314 ? 16.021 78.585 44.980 1.00 28.20 309 ILE A O 1
ATOM 2317 N N . GLY A 1 315 ? 14.087 78.504 46.122 1.00 27.29 310 GLY A N 1
ATOM 2318 C CA . GLY A 1 315 ? 13.296 78.036 44.983 1.00 27.62 310 GLY A CA 1
ATOM 2319 C C . GLY A 1 315 ? 13.248 79.048 43.847 1.00 27.10 310 GLY A C 1
ATOM 2320 O O . GLY A 1 315 ? 13.330 78.688 42.688 1.00 26.22 310 GLY A O 1
ATOM 2321 N N . PHE A 1 316 ? 13.144 80.319 44.198 1.00 27.41 311 PHE A N 1
ATOM 2322 C CA . PHE A 1 316 ? 13.105 81.404 43.217 1.00 27.84 311 PHE A CA 1
ATOM 2323 C C . PHE A 1 316 ? 14.361 81.371 42.349 1.00 27.95 311 PHE A C 1
ATOM 2324 O O . PHE A 1 316 ? 14.275 81.310 41.123 1.00 27.79 311 PHE A O 1
ATOM 2332 N N . VAL A 1 317 ? 15.515 81.392 43.011 1.00 28.44 312 VAL A N 1
ATOM 2333 C CA . VAL A 1 317 ? 16.815 81.476 42.352 1.00 28.61 312 VAL A CA 1
ATOM 2334 C C . VAL A 1 317 ? 17.125 80.205 41.554 1.00 28.84 312 VAL A C 1
ATOM 2335 O O . VAL A 1 317 ? 17.650 80.278 40.431 1.00 28.61 312 VAL A O 1
ATOM 2339 N N . CYS A 1 318 ? 16.800 79.051 42.132 1.00 28.76 313 CYS A N 1
ATOM 2340 C CA . CYS A 1 318 ? 17.162 77.773 41.537 1.00 29.30 313 CYS A CA 1
ATOM 2341 C C . CYS A 1 318 ? 16.317 77.413 40.319 1.00 28.61 313 CYS A C 1
ATOM 2342 O O . CYS A 1 318 ? 16.810 76.752 39.418 1.00 28.93 313 CYS A O 1
ATOM 2345 N N . GLY A 1 319 ? 15.060 77.847 40.281 1.00 27.98 314 GLY A N 1
ATOM 2346 C CA . GLY A 1 319 ? 14.257 77.718 39.065 1.00 27.46 314 GLY A CA 1
ATOM 2347 C C . GLY A 1 319 ? 14.910 78.481 37.906 1.00 27.05 314 GLY A C 1
ATOM 2348 O O . GLY A 1 319 ? 14.989 77.982 36.769 1.00 25.73 314 GLY A O 1
ATOM 2349 N N . ILE A 1 320 ? 15.408 79.676 38.214 1.00 26.00 315 ILE A N 1
ATOM 2350 C CA . ILE A 1 320 ? 16.070 80.510 37.221 1.00 26.19 315 ILE A CA 1
ATOM 2351 C C . ILE A 1 320 ? 17.372 79.864 36.742 1.00 26.03 315 ILE A C 1
ATOM 2352 O O . ILE A 1 320 ? 17.603 79.739 35.538 1.00 26.68 315 ILE A O 1
ATOM 2357 N N . ILE A 1 321 ? 18.207 79.457 37.696 1.00 25.45 316 ILE A N 1
ATOM 2358 C CA . ILE A 1 321 ? 19.508 78.879 37.398 1.00 25.15 316 ILE A CA 1
ATOM 2359 C C . ILE A 1 321 ? 19.380 77.549 36.646 1.00 25.14 316 ILE A C 1
ATOM 2360 O O . ILE A 1 321 ? 20.095 77.303 35.676 1.00 25.21 316 ILE A O 1
ATOM 2365 N N . SER A 1 322 ? 18.468 76.700 37.097 1.00 25.12 317 SER A N 1
ATOM 2366 C CA . SER A 1 322 ? 18.234 75.415 36.447 1.00 25.60 317 SER A CA 1
ATOM 2367 C C . SER A 1 322 ? 17.824 75.596 34.992 1.00 25.71 317 SER A C 1
ATOM 2368 O O . SER A 1 322 ? 18.378 74.935 34.089 1.00 25.37 317 SER A O 1
ATOM 2371 N N . THR A 1 323 ? 16.876 76.508 34.757 1.00 25.81 318 THR A N 1
ATOM 2372 C CA . THR A 1 323 ? 16.394 76.763 33.399 1.00 25.64 318 THR A CA 1
ATOM 2373 C C . THR A 1 323 ? 17.507 77.350 32.505 1.00 25.74 318 THR A C 1
ATOM 2374 O O . THR A 1 323 ? 17.698 76.892 31.376 1.00 25.54 318 THR A O 1
ATOM 2378 N N . LEU A 1 324 ? 18.257 78.336 33.010 1.00 26.00 319 LEU A N 1
ATOM 2379 C CA . LEU A 1 324 ? 19.438 78.848 32.289 1.00 25.67 319 LEU A CA 1
ATOM 2380 C C . LEU A 1 324 ? 20.420 77.718 31.953 1.00 25.70 319 LEU A C 1
ATOM 2381 O O . LEU A 1 324 ? 21.009 77.696 30.873 1.00 26.08 319 LEU A O 1
ATOM 2386 N N . GLY A 1 325 ? 20.589 76.781 32.882 1.00 25.55 320 GLY A N 1
ATOM 2387 C CA . GLY A 1 325 ? 21.463 75.645 32.673 1.00 25.65 320 GLY A CA 1
ATOM 2388 C C . GLY A 1 325 ? 21.035 74.798 31.487 1.00 26.03 320 GLY A C 1
ATOM 2389 O O . GLY A 1 325 ? 21.850 74.491 30.617 1.00 25.71 320 GLY A O 1
ATOM 2390 N N . PHE A 1 326 ? 19.759 74.423 31.450 1.00 26.20 321 PHE A N 1
ATOM 2391 C CA . PHE A 1 326 ? 19.213 73.671 30.318 1.00 26.93 321 PHE A CA 1
ATOM 2392 C C . PHE A 1 326 ? 19.436 74.395 28.986 1.00 27.27 321 PHE A C 1
ATOM 2393 O O . PHE A 1 326 ? 19.851 73.786 28.014 1.00 27.88 321 PHE A O 1
ATOM 2401 N N . VAL A 1 327 ? 19.178 75.695 28.945 1.00 27.32 322 VAL A N 1
ATOM 2402 C CA . VAL A 1 327 ? 19.276 76.438 27.690 1.00 27.43 322 VAL A CA 1
ATOM 2403 C C . VAL A 1 327 ? 20.729 76.699 27.257 1.00 28.15 322 VAL A C 1
ATOM 2404 O O . VAL A 1 327 ? 21.075 76.470 26.107 1.00 28.29 322 VAL A O 1
ATOM 2408 N N . TYR A 1 328 ? 21.573 77.141 28.184 1.00 28.64 323 TYR A N 1
ATOM 2409 C CA . TYR A 1 328 ? 22.922 77.599 27.858 1.00 29.08 323 TYR A CA 1
ATOM 2410 C C . TYR A 1 328 ? 24.031 76.679 28.329 1.00 28.98 323 TYR A C 1
ATOM 2411 O O . TYR A 1 328 ? 25.015 76.508 27.621 1.00 28.90 323 TYR A O 1
ATOM 2420 N N . LEU A 1 329 ? 23.905 76.092 29.517 1.00 28.73 324 LEU A N 1
ATOM 2421 C CA . LEU A 1 329 ? 25.038 75.357 30.067 1.00 28.64 324 LEU A CA 1
ATOM 2422 C C . LEU A 1 329 ? 25.159 73.969 29.445 1.00 28.81 324 LEU A C 1
ATOM 2423 O O . LEU A 1 329 ? 26.245 73.563 29.036 1.00 28.95 324 LEU A O 1
ATOM 2428 N N . THR A 1 330 ? 24.048 73.251 29.339 1.00 28.84 325 THR A N 1
ATOM 2429 C CA . THR A 1 330 ? 24.075 71.918 28.744 1.00 28.82 325 THR A CA 1
ATOM 2430 C C . THR A 1 330 ? 24.760 71.874 27.358 1.00 28.96 325 THR A C 1
ATOM 2431 O O . THR A 1 330 ? 25.701 71.095 27.184 1.00 28.44 325 THR A O 1
ATOM 2435 N N . PRO A 1 331 ? 24.331 72.727 26.393 1.00 29.29 326 PRO A N 1
ATOM 2436 C CA . PRO A 1 331 ? 24.982 72.749 25.072 1.00 29.46 326 PRO A CA 1
ATOM 2437 C C . PRO A 1 331 ? 26.463 73.124 25.122 1.00 29.63 326 PRO A C 1
ATOM 2438 O O . PRO A 1 331 ? 27.259 72.575 24.359 1.00 29.72 326 PRO A O 1
ATOM 2442 N N . PHE A 1 332 ? 26.814 74.070 25.990 1.00 29.80 327 PHE A N 1
ATOM 2443 C CA . PHE A 1 332 ? 28.207 74.459 26.175 1.00 30.21 327 PHE A CA 1
ATOM 2444 C C . PHE A 1 332 ? 29.049 73.291 26.693 1.00 30.19 327 PHE A C 1
ATOM 2445 O O . PHE A 1 332 ? 30.106 73.000 26.128 1.00 29.32 327 PHE A O 1
ATOM 2453 N N . LEU A 1 333 ? 28.577 72.627 27.755 1.00 30.08 328 LEU A N 1
ATOM 2454 C CA . LEU A 1 333 ? 29.305 71.502 28.354 1.00 30.53 328 LEU A CA 1
ATOM 2455 C C . LEU A 1 333 ? 29.450 70.319 27.402 1.00 30.90 328 LEU A C 1
ATOM 2456 O O . LEU A 1 333 ? 30.466 69.611 27.434 1.00 30.44 328 LEU A O 1
ATOM 2461 N N . GLU A 1 334 ? 28.438 70.106 26.561 1.00 31.28 329 GLU A N 1
ATOM 2462 C CA . GLU A 1 334 ? 28.493 69.054 25.547 1.00 31.95 329 GLU A CA 1
ATOM 2463 C C . GLU A 1 334 ? 29.451 69.433 24.416 1.00 31.95 329 GLU A C 1
ATOM 2464 O O . GLU A 1 334 ? 30.277 68.621 24.007 1.00 31.72 329 GLU A O 1
ATOM 2470 N N . SER A 1 335 ? 29.343 70.672 23.936 1.00 32.02 330 SER A N 1
ATOM 2471 C CA . SER A 1 335 ? 30.203 71.185 22.867 1.00 32.10 330 SER A CA 1
ATOM 2472 C C . SER A 1 335 ? 31.670 71.273 23.260 1.00 31.77 330 SER A C 1
ATOM 2473 O O . SER A 1 335 ? 32.532 70.726 22.578 1.00 31.99 330 SER A O 1
ATOM 2476 N N . ARG A 1 336 ? 31.946 71.995 24.342 1.00 31.24 331 ARG A N 1
ATOM 2477 C CA . ARG A 1 336 ? 33.309 72.398 24.685 1.00 30.89 331 ARG A CA 1
ATOM 2478 C C . ARG A 1 336 ? 34.004 71.441 25.652 1.00 30.44 331 ARG A C 1
ATOM 2479 O O . ARG A 1 336 ? 35.229 71.342 25.642 1.00 29.85 331 ARG A O 1
ATOM 2487 N N . LEU A 1 337 ? 33.231 70.746 26.484 1.00 29.72 332 LEU A N 1
ATOM 2488 C CA . LEU A 1 337 ? 33.793 69.878 27.530 1.00 29.51 332 LEU A CA 1
ATOM 2489 C C . LEU A 1 337 ? 33.433 68.390 27.378 1.00 28.90 332 LEU A C 1
ATOM 2490 O O . LEU A 1 337 ? 33.828 67.568 28.210 1.00 28.46 332 LEU A O 1
ATOM 2495 N N . HIS A 1 338 ? 32.695 68.060 26.314 1.00 28.47 333 HIS A N 1
ATOM 2496 C CA . HIS A 1 338 ? 32.414 66.677 25.911 1.00 28.10 333 HIS A CA 1
ATOM 2497 C C . HIS A 1 338 ? 31.600 65.911 26.941 1.00 27.81 333 HIS A C 1
ATOM 2498 O O . HIS A 1 338 ? 31.794 64.707 27.139 1.00 27.49 333 HIS A O 1
ATOM 2505 N N . ILE A 1 339 ? 30.683 66.626 27.585 1.00 27.49 334 ILE A N 1
ATOM 2506 C CA . ILE A 1 339 ? 29.803 66.060 28.586 1.00 27.35 334 ILE A CA 1
ATOM 2507 C C . ILE A 1 339 ? 28.407 65.923 27.988 1.00 27.24 334 ILE A C 1
ATOM 2508 O O . ILE A 1 339 ? 27.685 66.913 27.839 1.00 27.15 334 ILE A O 1
ATOM 2513 N N . GLN A 1 340 ? 28.050 64.691 27.639 1.00 27.09 335 GLN A N 1
ATOM 2514 C CA . GLN A 1 340 ? 26.742 64.371 27.073 1.00 27.06 335 GLN A CA 1
ATOM 2515 C C . GLN A 1 340 ? 25.812 63.921 28.208 1.00 27.58 335 GLN A C 1
ATOM 2516 O O . GLN A 1 340 ? 25.964 62.823 28.743 1.00 27.53 335 GLN A O 1
ATOM 2522 N N . ASP A 1 341 ? 24.867 64.799 28.560 1.00 27.98 336 ASP A N 1
ATOM 2523 C CA . ASP A 1 341 ? 24.026 64.693 29.765 1.00 27.81 336 ASP A CA 1
ATOM 2524 C C . ASP A 1 341 ? 22.556 64.587 29.340 1.00 27.49 336 ASP A C 1
ATOM 2525 O O . ASP A 1 341 ? 21.865 65.588 29.233 1.00 27.54 336 ASP A O 1
ATOM 2530 N N . THR A 1 342 ? 22.083 63.364 29.116 1.00 27.38 337 THR A N 1
ATOM 2531 C CA . THR A 1 342 ? 20.786 63.143 28.483 1.00 27.15 337 THR A CA 1
ATOM 2532 C C . THR A 1 342 ? 19.646 63.922 29.149 1.00 27.32 337 THR A C 1
ATOM 2533 O O . THR A 1 342 ? 18.885 64.625 28.473 1.00 27.05 337 THR A O 1
ATOM 2537 N N . CYS A 1 343 ? 19.530 63.779 30.468 1.00 27.30 338 CYS A N 1
ATOM 2538 C CA . CYS A 1 343 ? 18.441 64.408 31.221 1.00 27.59 338 CYS A CA 1
ATOM 2539 C C . CYS A 1 343 ? 18.814 65.763 31.824 1.00 27.52 338 CYS A C 1
ATOM 2540 O O . CYS A 1 343 ? 18.055 66.314 32.599 1.00 27.90 338 CYS A O 1
ATOM 2543 N N . GLY A 1 344 ? 19.969 66.306 31.468 1.00 27.86 339 GLY A N 1
ATOM 2544 C CA . GLY A 1 344 ? 20.424 67.571 32.053 1.00 28.08 339 GLY A CA 1
ATOM 2545 C C . GLY A 1 344 ? 20.528 67.545 33.570 1.00 28.19 339 GLY A C 1
ATOM 2546 O O . GLY A 1 344 ? 20.149 68.520 34.243 1.00 28.52 339 GLY A O 1
ATOM 2547 N N . ILE A 1 345 ? 21.060 66.447 34.112 1.00 27.86 340 ILE A N 1
ATOM 2548 C CA . ILE A 1 345 ? 21.137 66.282 35.559 1.00 27.71 340 ILE A CA 1
ATOM 2549 C C . ILE A 1 345 ? 22.030 67.328 36.209 1.00 27.46 340 ILE A C 1
ATOM 2550 O O . ILE A 1 345 ? 21.831 67.668 37.363 1.00 27.50 340 ILE A O 1
ATOM 2555 N N . ASN A 1 346 ? 22.989 67.875 35.465 1.00 27.51 341 ASN A N 1
ATOM 2556 C CA . ASN A 1 346 ? 23.776 69.002 35.978 1.00 27.43 341 ASN A CA 1
ATOM 2557 C C . ASN A 1 346 ? 22.915 70.213 36.381 1.00 27.24 341 ASN A C 1
ATOM 2558 O O . ASN A 1 346 ? 23.270 70.963 37.291 1.00 27.47 341 ASN A O 1
ATOM 2563 N N . ASN A 1 347 ? 21.798 70.407 35.678 1.00 27.23 342 ASN A N 1
ATOM 2564 C CA . ASN A 1 347 ? 20.936 71.570 35.870 1.00 27.19 342 ASN A CA 1
ATOM 2565 C C . ASN A 1 347 ? 19.934 71.385 37.005 1.00 27.68 342 ASN A C 1
ATOM 2566 O O . ASN A 1 347 ? 19.454 72.362 37.576 1.00 27.90 342 ASN A O 1
ATOM 2571 N N . LEU A 1 348 ? 19.621 70.128 37.319 1.00 27.89 343 LEU A N 1
ATOM 2572 C CA . LEU A 1 348 ? 18.634 69.800 38.332 1.00 28.27 343 LEU A CA 1
ATOM 2573 C C . LEU A 1 348 ? 19.304 69.336 39.621 1.00 28.39 343 LEU A C 1
ATOM 2574 O O . LEU A 1 348 ? 19.030 69.873 40.698 1.00 28.14 343 LEU A O 1
ATOM 2579 N N . HIS A 1 349 ? 20.163 68.331 39.503 1.00 28.19 344 HIS A N 1
ATOM 2580 C CA . HIS A 1 349 ? 20.759 67.682 40.665 1.00 28.41 344 HIS A CA 1
ATOM 2581 C C . HIS A 1 349 ? 22.139 68.244 41.009 1.00 28.83 344 HIS A C 1
ATOM 2582 O O . HIS A 1 349 ? 22.482 68.359 42.183 1.00 29.30 344 HIS A O 1
ATOM 2589 N N . GLY A 1 350 ? 22.928 68.585 39.990 1.00 29.08 345 GLY A N 1
ATOM 2590 C CA . GLY A 1 350 ? 24.311 69.026 40.191 1.00 28.74 345 GLY A CA 1
ATOM 2591 C C . GLY A 1 350 ? 24.481 70.415 40.785 1.00 28.58 345 GLY A C 1
ATOM 2592 O O . GLY A 1 350 ? 24.958 70.568 41.912 1.00 28.42 345 GLY A O 1
ATOM 2593 N N . ILE A 1 351 ? 24.117 71.431 40.014 1.00 28.49 346 ILE A N 1
ATOM 2594 C CA . ILE A 1 351 ? 24.274 72.817 40.444 1.00 28.27 346 ILE A CA 1
ATOM 2595 C C . ILE A 1 351 ? 23.350 73.143 41.633 1.00 28.08 346 ILE A C 1
ATOM 2596 O O . ILE A 1 351 ? 23.803 73.695 42.629 1.00 28.34 346 ILE A O 1
ATOM 2601 N N . PRO A 1 352 ? 22.067 72.767 41.554 1.00 27.81 347 PRO A N 1
ATOM 2602 C CA . PRO A 1 352 ? 21.231 72.964 42.734 1.00 27.51 347 PRO A CA 1
ATOM 2603 C C . PRO A 1 352 ? 21.671 72.127 43.956 1.00 27.37 347 PRO A C 1
ATOM 2604 O O . PRO A 1 352 ? 21.432 72.541 45.090 1.00 26.16 347 PRO A O 1
ATOM 2608 N N . GLY A 1 353 ? 22.311 70.978 43.723 1.00 27.04 348 GLY A N 1
ATOM 2609 C CA . GLY A 1 353 ? 22.888 70.191 44.811 1.00 27.37 348 GLY A CA 1
ATOM 2610 C C . GLY A 1 353 ? 24.009 70.940 45.528 1.00 27.61 348 GLY A C 1
ATOM 2611 O O . GLY A 1 353 ? 24.062 70.967 46.760 1.00 27.85 348 GLY A O 1
ATOM 2612 N N . ILE A 1 354 ? 24.918 71.528 44.747 1.00 27.81 349 ILE A N 1
ATOM 2613 C CA . ILE A 1 354 ? 26.022 72.323 45.284 1.00 27.44 349 ILE A CA 1
ATOM 2614 C C . ILE A 1 354 ? 25.473 73.567 45.991 1.00 27.54 349 ILE A C 1
ATOM 2615 O O . ILE A 1 354 ? 25.931 73.916 47.069 1.00 27.32 349 ILE A O 1
ATOM 2620 N N . ILE A 1 355 ? 24.510 74.242 45.364 1.00 27.61 350 ILE A N 1
ATOM 2621 C CA . ILE A 1 355 ? 23.822 75.371 45.994 1.00 27.90 350 ILE A CA 1
ATOM 2622 C C . ILE A 1 355 ? 23.224 74.938 47.328 1.00 28.37 350 ILE A C 1
ATOM 2623 O O . ILE A 1 355 ? 23.426 75.609 48.351 1.00 28.77 350 ILE A O 1
ATOM 2628 N N . GLY A 1 356 ? 22.513 73.813 47.321 1.00 28.52 351 GLY A N 1
ATOM 2629 C CA . GLY A 1 356 ? 21.942 73.252 48.548 1.00 28.89 351 GLY A CA 1
ATOM 2630 C C . GLY A 1 356 ? 22.988 72.999 49.620 1.00 29.21 351 GLY A C 1
ATOM 2631 O O . GLY A 1 356 ? 22.782 73.327 50.784 1.00 29.40 351 GLY A O 1
ATOM 2632 N N . GLY A 1 357 ? 24.126 72.442 49.225 1.00 29.32 352 GLY A N 1
ATOM 2633 C CA . GLY A 1 357 ? 25.231 72.252 50.150 1.00 29.80 352 GLY A CA 1
ATOM 2634 C C . GLY A 1 357 ? 25.759 73.559 50.725 1.00 30.29 352 GLY A C 1
ATOM 2635 O O . GLY A 1 357 ? 26.022 73.647 51.931 1.00 30.02 352 GLY A O 1
ATOM 2636 N N . ILE A 1 358 ? 25.916 74.574 49.871 1.00 30.40 353 ILE A N 1
ATOM 2637 C CA . ILE A 1 358 ? 26.396 75.888 50.319 1.00 30.46 353 ILE A CA 1
ATOM 2638 C C . ILE A 1 358 ? 25.384 76.568 51.243 1.00 30.65 353 ILE A C 1
ATOM 2639 O O . ILE A 1 358 ? 25.761 77.120 52.287 1.00 30.77 353 ILE A O 1
ATOM 2644 N N . VAL A 1 359 ? 24.108 76.542 50.866 1.00 30.75 354 VAL A N 1
ATOM 2645 C CA . VAL A 1 359 ? 23.068 77.158 51.698 1.00 31.36 354 VAL A CA 1
ATOM 2646 C C . VAL A 1 359 ? 22.948 76.430 53.040 1.00 31.60 354 VAL A C 1
ATOM 2647 O O . VAL A 1 359 ? 22.713 77.063 54.078 1.00 31.81 354 VAL A O 1
ATOM 2651 N N . GLY A 1 360 ? 23.137 75.111 53.018 1.00 31.79 355 GLY A N 1
ATOM 2652 C CA . GLY A 1 360 ? 23.188 74.309 54.238 1.00 32.23 355 GLY A CA 1
ATOM 2653 C C . GLY A 1 360 ? 24.278 74.760 55.204 1.00 32.51 355 GLY A C 1
ATOM 2654 O O . GLY A 1 360 ? 24.043 74.835 56.408 1.00 32.78 355 GLY A O 1
ATOM 2655 N N . ALA A 1 361 ? 25.462 75.064 54.670 1.00 32.55 356 ALA A N 1
ATOM 2656 C CA . ALA A 1 361 ? 26.580 75.552 55.469 1.00 33.12 356 ALA A CA 1
ATOM 2657 C C . ALA A 1 361 ? 26.263 76.899 56.098 1.00 33.45 356 ALA A C 1
ATOM 2658 O O . ALA A 1 361 ? 26.443 77.080 57.302 1.00 33.56 356 ALA A O 1
ATOM 2660 N N . VAL A 1 362 ? 25.807 77.841 55.274 1.00 34.06 357 VAL A N 1
ATOM 2661 C CA . VAL A 1 362 ? 25.474 79.187 55.744 1.00 34.44 357 VAL A CA 1
ATOM 2662 C C . VAL A 1 362 ? 24.372 79.118 56.792 1.00 34.99 357 VAL A C 1
ATOM 2663 O O . VAL A 1 362 ? 24.451 79.791 57.816 1.00 34.66 357 VAL A O 1
ATOM 2667 N N . THR A 1 363 ? 23.360 78.290 56.540 1.00 35.79 358 THR A N 1
ATOM 2668 C CA . THR A 1 363 ? 22.241 78.132 57.471 1.00 36.53 358 THR A CA 1
ATOM 2669 C C . THR A 1 363 ? 22.715 77.463 58.768 1.00 37.30 358 THR A C 1
ATOM 2670 O O . THR A 1 363 ? 22.318 77.873 59.865 1.00 37.36 358 THR A O 1
ATOM 2674 N N . ALA A 1 364 ? 23.583 76.458 58.646 1.00 37.87 359 ALA A N 1
ATOM 2675 C CA . ALA A 1 364 ? 24.210 75.837 59.825 1.00 38.36 359 ALA A CA 1
ATOM 2676 C C . ALA A 1 364 ? 24.947 76.867 60.684 1.00 38.82 359 ALA A C 1
ATOM 2677 O O . ALA A 1 364 ? 24.785 76.892 61.905 1.00 39.10 359 ALA A O 1
ATOM 2679 N N . ALA A 1 365 ? 25.746 77.718 60.043 1.00 39.13 360 ALA A N 1
ATOM 2680 C CA . ALA A 1 365 ? 26.553 78.712 60.757 1.00 39.13 360 ALA A CA 1
ATOM 2681 C C . ALA A 1 365 ? 25.711 79.778 61.464 1.00 39.37 360 ALA A C 1
ATOM 2682 O O . ALA A 1 365 ? 26.152 80.355 62.466 1.00 39.70 360 ALA A O 1
ATOM 2684 N N . SER A 1 366 ? 24.511 80.042 60.949 1.00 39.34 361 SER A N 1
ATOM 2685 C CA . SER A 1 366 ? 23.610 81.024 61.558 1.00 39.32 361 SER A CA 1
ATOM 2686 C C . SER A 1 366 ? 22.941 80.486 62.825 1.00 39.32 361 SER A C 1
ATOM 2687 O O . SER A 1 366 ? 22.954 79.282 63.097 1.00 39.20 361 SER A O 1
ATOM 2690 N N . ASP A 1 389 ? 27.291 80.007 67.596 1.00 43.22 384 ASP A N 1
ATOM 2691 C CA . ASP A 1 389 ? 28.463 80.784 67.983 1.00 43.18 384 ASP A CA 1
ATOM 2692 C C . ASP A 1 389 ? 29.688 80.233 67.226 1.00 43.13 384 ASP A C 1
ATOM 2693 O O . ASP A 1 389 ? 29.612 80.053 66.006 1.00 43.01 384 ASP A O 1
ATOM 2698 N N . TRP A 1 390 ? 30.804 79.982 67.917 1.00 42.93 385 TRP A N 1
ATOM 2699 C CA . TRP A 1 390 ? 31.949 79.281 67.318 1.00 42.82 385 TRP A CA 1
ATOM 2700 C C . TRP A 1 390 ? 31.578 77.852 66.911 1.00 42.34 385 TRP A C 1
ATOM 2701 O O . TRP A 1 390 ? 32.065 77.345 65.898 1.00 42.26 385 TRP A O 1
ATOM 2712 N N . THR A 1 391 ? 30.737 77.205 67.719 1.00 41.81 386 THR A N 1
ATOM 2713 C CA . THR A 1 391 ? 30.226 75.870 67.405 1.00 41.46 386 THR A CA 1
ATOM 2714 C C . THR A 1 391 ? 29.371 75.894 66.137 1.00 40.91 386 THR A C 1
ATOM 2715 O O . THR A 1 391 ? 29.390 74.947 65.358 1.00 40.80 386 THR A O 1
ATOM 2719 N N . ALA A 1 392 ? 28.626 76.981 65.945 1.00 40.39 387 ALA A N 1
ATOM 2720 C CA . ALA A 1 392 ? 27.863 77.195 64.721 1.00 39.94 387 ALA A CA 1
ATOM 2721 C C . ALA A 1 392 ? 28.816 77.436 63.554 1.00 39.52 387 ALA A C 1
ATOM 2722 O O . ALA A 1 392 ? 28.677 76.821 62.497 1.00 39.13 387 ALA A O 1
ATOM 2724 N N . ARG A 1 393 ? 29.790 78.322 63.757 1.00 38.95 388 ARG A N 1
ATOM 2725 C CA . ARG A 1 393 ? 30.805 78.592 62.736 1.00 38.64 388 ARG A CA 1
ATOM 2726 C C . ARG A 1 393 ? 31.525 77.315 62.295 1.00 38.18 388 ARG A C 1
ATOM 2727 O O . ARG A 1 393 ? 31.657 77.073 61.097 1.00 38.17 388 ARG A O 1
ATOM 2735 N N . THR A 1 394 ? 31.963 76.496 63.252 1.00 37.48 389 THR A N 1
ATOM 2736 C CA . THR A 1 394 ? 32.679 75.257 62.925 1.00 37.08 389 THR A CA 1
ATOM 2737 C C . THR A 1 394 ? 31.795 74.242 62.196 1.00 36.40 389 THR A C 1
ATOM 2738 O O . THR A 1 394 ? 32.272 73.543 61.303 1.00 36.07 389 THR A O 1
ATOM 2742 N N . GLN A 1 395 ? 30.519 74.162 62.577 1.00 35.54 390 GLN A N 1
ATOM 2743 C CA . GLN A 1 395 ? 29.563 73.321 61.862 1.00 35.13 390 GLN A CA 1
ATOM 2744 C C . GLN A 1 395 ? 29.509 73.757 60.403 1.00 34.57 390 GLN A C 1
ATOM 2745 O O . GLN A 1 395 ? 29.502 72.913 59.507 1.00 34.89 390 GLN A O 1
ATOM 2751 N N . GLY A 1 396 ? 29.489 75.069 60.175 1.00 33.77 391 GLY A N 1
ATOM 2752 C CA . GLY A 1 396 ? 29.461 75.632 58.827 1.00 33.42 391 GLY A CA 1
ATOM 2753 C C . GLY A 1 396 ? 30.631 75.186 57.970 1.00 33.00 391 GLY A C 1
ATOM 2754 O O . GLY A 1 396 ? 30.462 74.830 56.800 1.00 32.65 391 GLY A O 1
ATOM 2755 N N . LYS A 1 397 ? 31.817 75.184 58.567 1.00 32.52 392 LYS A N 1
ATOM 2756 C CA . LYS A 1 397 ? 33.035 74.808 57.852 1.00 32.18 392 LYS A CA 1
ATOM 2757 C C . LYS A 1 397 ? 33.018 73.321 57.496 1.00 31.49 392 LYS A C 1
ATOM 2758 O O . LYS A 1 397 ? 33.501 72.930 56.436 1.00 31.09 392 LYS A O 1
ATOM 2764 N N . PHE A 1 398 ? 32.477 72.501 58.394 1.00 30.90 393 PHE A N 1
ATOM 2765 C CA . PHE A 1 398 ? 32.441 71.058 58.188 1.00 30.80 393 PHE A CA 1
ATOM 2766 C C . PHE A 1 398 ? 31.368 70.646 57.177 1.00 30.54 393 PHE A C 1
ATOM 2767 O O . PHE A 1 398 ? 31.533 69.639 56.484 1.00 30.34 393 PHE A O 1
ATOM 2775 N N . GLN A 1 399 ? 30.289 71.427 57.088 1.00 30.37 394 GLN A N 1
ATOM 2776 C CA . GLN A 1 399 ? 29.300 71.267 56.014 1.00 30.28 394 GLN A CA 1
ATOM 2777 C C . GLN A 1 399 ? 29.992 71.449 54.663 1.00 30.15 394 GLN A C 1
ATOM 2778 O O . GLN A 1 399 ? 29.768 70.670 53.735 1.00 30.17 394 GLN A O 1
ATOM 2784 N N . ILE A 1 400 ? 30.836 72.479 54.563 1.00 30.37 395 ILE A N 1
ATOM 2785 C CA . ILE A 1 400 ? 31.633 72.724 53.359 1.00 30.24 395 ILE A CA 1
ATOM 2786 C C . ILE A 1 400 ? 32.629 71.584 53.127 1.00 30.35 395 ILE A C 1
ATOM 2787 O O . ILE A 1 400 ? 32.850 71.178 51.986 1.00 30.40 395 ILE A O 1
ATOM 2792 N N . TYR A 1 401 ? 33.225 71.058 54.196 1.00 30.49 396 TYR A N 1
ATOM 2793 C CA . TYR A 1 401 ? 34.131 69.918 54.053 1.00 30.49 396 TYR A CA 1
ATOM 2794 C C . TYR A 1 401 ? 33.377 68.739 53.441 1.00 30.06 396 TYR A C 1
ATOM 2795 O O . TYR A 1 401 ? 33.891 68.082 52.552 1.00 30.37 396 TYR A O 1
ATOM 2804 N N . GLY A 1 402 ? 32.157 68.494 53.913 1.00 29.83 397 GLY A N 1
ATOM 2805 C CA . GLY A 1 402 ? 31.290 67.448 53.366 1.00 29.62 397 GLY A CA 1
ATOM 2806 C C . GLY A 1 402 ? 30.984 67.602 51.885 1.00 29.13 397 GLY A C 1
ATOM 2807 O O . GLY A 1 402 ? 30.948 66.624 51.155 1.00 29.41 397 GLY A O 1
ATOM 2808 N N . LEU A 1 403 ? 30.759 68.834 51.445 1.00 28.90 398 LEU A N 1
ATOM 2809 C CA . LEU A 1 403 ? 30.549 69.123 50.029 1.00 28.51 398 LEU A CA 1
ATOM 2810 C C . LEU A 1 403 ? 31.794 68.783 49.205 1.00 28.41 398 LEU A C 1
ATOM 2811 O O . LEU A 1 403 ? 31.697 68.136 48.158 1.00 28.27 398 LEU A O 1
ATOM 2816 N N . LEU A 1 404 ? 32.957 69.200 49.688 1.00 28.01 399 LEU A N 1
ATOM 2817 C CA . LEU A 1 404 ? 34.209 68.964 48.972 1.00 27.98 399 LEU A CA 1
ATOM 2818 C C . LEU A 1 404 ? 34.572 67.488 48.943 1.00 27.91 399 LEU A C 1
ATOM 2819 O O . LEU A 1 404 ? 35.081 67.000 47.937 1.00 27.85 399 LEU A O 1
ATOM 2824 N N . VAL A 1 405 ? 34.318 66.787 50.047 1.00 27.90 400 VAL A N 1
ATOM 2825 C CA . VAL A 1 405 ? 34.518 65.337 50.104 1.00 27.73 400 VAL A CA 1
ATOM 2826 C C . VAL A 1 405 ? 33.564 64.606 49.152 1.00 28.06 400 VAL A C 1
ATOM 2827 O O . VAL A 1 405 ? 33.971 63.667 48.451 1.00 28.32 400 VAL A O 1
ATOM 2831 N N . THR A 1 406 ? 32.307 65.042 49.118 1.00 27.78 401 THR A N 1
ATOM 2832 C CA . THR A 1 406 ? 31.324 64.450 48.205 1.00 27.92 401 THR A CA 1
ATOM 2833 C C . THR A 1 406 ? 31.777 64.558 46.745 1.00 27.93 401 THR A C 1
ATOM 2834 O O . THR A 1 406 ? 31.724 63.572 45.999 1.00 27.72 401 THR A O 1
ATOM 2838 N N . LEU A 1 407 ? 32.234 65.749 46.355 1.00 27.49 402 LEU A N 1
ATOM 2839 C CA . LEU A 1 407 ? 32.725 65.981 44.998 1.00 27.09 402 LEU A CA 1
ATOM 2840 C C . LEU A 1 407 ? 33.951 65.144 44.662 1.00 27.18 402 LEU A C 1
ATOM 2841 O O . LEU A 1 407 ? 34.067 64.641 43.538 1.00 26.96 402 LEU A O 1
ATOM 2846 N N . ALA A 1 408 ? 34.866 65.007 45.627 1.00 27.10 403 ALA A N 1
ATOM 2847 C CA . ALA A 1 408 ? 36.082 64.237 45.417 1.00 27.20 403 ALA A CA 1
ATOM 2848 C C . ALA A 1 408 ? 35.739 62.771 45.194 1.00 27.56 403 ALA A C 1
ATOM 2849 O O . ALA A 1 408 ? 36.275 62.145 44.283 1.00 27.53 403 ALA A O 1
ATOM 2851 N N . MET A 1 409 ? 34.838 62.240 46.023 1.00 27.76 404 MET A N 1
ATOM 2852 C CA . MET A 1 409 ? 34.377 60.858 45.899 1.00 28.22 404 MET A CA 1
ATOM 2853 C C . MET A 1 409 ? 33.636 60.616 44.577 1.00 28.11 404 MET A C 1
ATOM 2854 O O . MET A 1 409 ? 33.820 59.579 43.937 1.00 27.66 404 MET A O 1
ATOM 2859 N N . ALA A 1 410 ? 32.810 61.578 44.177 1.00 28.29 405 ALA A N 1
ATOM 2860 C CA . ALA A 1 410 ? 32.067 61.487 42.916 1.00 28.62 405 ALA A CA 1
ATOM 2861 C C . ALA A 1 410 ? 33.024 61.437 41.720 1.00 28.94 405 ALA A C 1
ATOM 2862 O O . ALA A 1 410 ? 32.860 60.606 40.821 1.00 28.50 405 ALA A O 1
ATOM 2864 N N . LEU A 1 411 ? 34.037 62.304 41.731 1.00 29.63 406 LEU A N 1
ATOM 2865 C CA . LEU A 1 411 ? 35.031 62.345 40.652 1.00 30.25 406 LEU A CA 1
ATOM 2866 C C . LEU A 1 411 ? 35.875 61.072 40.608 1.00 30.37 406 LEU A C 1
ATOM 2867 O O . LEU A 1 411 ? 35.934 60.405 39.586 1.00 30.57 406 LEU A O 1
ATOM 2872 N N . MET A 1 412 ? 36.518 60.731 41.720 1.00 31.00 407 MET A N 1
ATOM 2873 C CA . MET A 1 412 ? 37.395 59.554 41.770 1.00 31.30 407 MET A CA 1
ATOM 2874 C C . MET A 1 412 ? 36.609 58.274 41.486 1.00 31.03 407 MET A C 1
ATOM 2875 O O . MET A 1 412 ? 37.019 57.451 40.662 1.00 30.74 407 MET A O 1
ATOM 2880 N N . GLY A 1 413 ? 35.476 58.118 42.166 1.00 30.71 408 GLY A N 1
ATOM 2881 C CA . GLY A 1 413 ? 34.599 56.978 41.941 1.00 30.59 408 GLY A CA 1
ATOM 2882 C C . GLY A 1 413 ? 34.116 56.889 40.501 1.00 30.43 408 GLY A C 1
ATOM 2883 O O . GLY A 1 413 ? 34.075 55.802 39.924 1.00 30.18 408 GLY A O 1
ATOM 2884 N N . GLY A 1 414 ? 33.757 58.035 39.922 1.00 30.22 409 GLY A N 1
ATOM 2885 C CA . GLY A 1 414 ? 33.265 58.091 38.541 1.00 30.13 409 GLY A CA 1
ATOM 2886 C C . GLY A 1 414 ? 34.322 57.724 37.503 1.00 30.09 409 GLY A C 1
ATOM 2887 O O . GLY A 1 414 ? 34.017 57.128 36.456 1.00 29.50 409 GLY A O 1
ATOM 2888 N N . ILE A 1 415 ? 35.564 58.095 37.778 1.00 29.74 410 ILE A N 1
ATOM 2889 C CA . ILE A 1 415 ? 36.660 57.759 36.874 1.00 29.95 410 ILE A CA 1
ATOM 2890 C C . ILE A 1 415 ? 36.850 56.246 36.846 1.00 30.06 410 ILE A C 1
ATOM 2891 O O . ILE A 1 415 ? 36.899 55.640 35.774 1.00 30.09 410 ILE A O 1
ATOM 2896 N N . ILE A 1 416 ? 36.915 55.646 38.029 1.00 30.29 411 ILE A N 1
ATOM 2897 C CA . ILE A 1 416 ? 37.104 54.207 38.161 1.00 30.44 411 ILE A CA 1
ATOM 2898 C C . ILE A 1 416 ? 35.955 53.447 37.488 1.00 30.37 411 ILE A C 1
ATOM 2899 O O . ILE A 1 416 ? 36.183 52.579 36.641 1.00 30.00 411 ILE A O 1
ATOM 2904 N N . VAL A 1 417 ? 34.722 53.791 37.853 1.00 29.87 412 VAL A N 1
ATOM 2905 C CA . VAL A 1 417 ? 33.561 53.094 37.312 1.00 29.63 412 VAL A CA 1
ATOM 2906 C C . VAL A 1 417 ? 33.415 53.372 35.813 1.00 29.68 412 VAL A C 1
ATOM 2907 O O . VAL A 1 417 ? 33.147 52.456 35.042 1.00 29.99 412 VAL A O 1
ATOM 2911 N N . GLY A 1 418 ? 33.619 54.621 35.405 1.00 29.49 413 GLY A N 1
ATOM 2912 C CA . GLY A 1 418 ? 33.611 54.982 33.989 1.00 29.25 413 GLY A CA 1
ATOM 2913 C C . GLY A 1 418 ? 34.506 54.082 33.150 1.00 28.91 413 GLY A C 1
ATOM 2914 O O . GLY A 1 418 ? 34.078 53.539 32.134 1.00 27.96 413 GLY A O 1
ATOM 2915 N N . LEU A 1 419 ? 35.746 53.915 33.601 1.00 29.08 414 LEU A N 1
ATOM 2916 C CA . LEU A 1 419 ? 36.745 53.115 32.884 1.00 28.87 414 LEU A CA 1
ATOM 2917 C C . LEU A 1 419 ? 36.348 51.638 32.784 1.00 29.06 414 LEU A C 1
ATOM 2918 O O . LEU A 1 419 ? 36.618 50.990 31.778 1.00 29.00 414 LEU A O 1
ATOM 2923 N N . ILE A 1 420 ? 35.707 51.111 33.824 1.00 29.02 415 ILE A N 1
ATOM 2924 C CA . ILE A 1 420 ? 35.209 49.734 33.804 1.00 29.00 415 ILE A CA 1
ATOM 2925 C C . ILE A 1 420 ? 34.067 49.609 32.793 1.00 29.13 415 ILE A C 1
ATOM 2926 O O . ILE A 1 420 ? 34.037 48.679 31.981 1.00 28.79 415 ILE A O 1
ATOM 2931 N N . LEU A 1 421 ? 33.146 50.567 32.841 1.00 29.28 416 LEU A N 1
ATOM 2932 C CA . LEU A 1 421 ? 31.985 50.578 31.953 1.00 29.48 416 LEU A CA 1
ATOM 2933 C C . LEU A 1 421 ? 32.359 50.800 30.486 1.00 29.36 416 LEU A C 1
ATOM 2934 O O . LEU A 1 421 ? 31.629 50.378 29.591 1.00 28.97 416 LEU A O 1
ATOM 2939 N N . ARG A 1 422 ? 33.494 51.456 30.246 1.00 29.20 417 ARG A N 1
ATOM 2940 C CA . ARG A 1 422 ? 33.962 51.727 28.890 1.00 29.46 417 ARG A CA 1
ATOM 2941 C C . ARG A 1 422 ? 34.493 50.472 28.180 1.00 28.85 417 ARG A C 1
ATOM 2942 O O . ARG A 1 422 ? 34.597 50.451 26.955 1.00 28.30 417 ARG A O 1
ATOM 2950 N N . LEU A 1 423 ? 34.819 49.432 28.945 1.00 28.47 418 LEU A N 1
ATOM 2951 C CA . LEU A 1 423 ? 35.265 48.169 28.363 1.00 28.58 418 LEU A CA 1
ATOM 2952 C C . LEU A 1 423 ? 34.180 47.647 27.413 1.00 28.66 418 LEU A C 1
ATOM 2953 O O . LEU A 1 423 ? 32.989 47.755 27.713 1.00 28.56 418 LEU A O 1
ATOM 2958 N N . PRO A 1 424 ? 34.584 47.094 26.258 1.00 29.07 419 PRO A N 1
ATOM 2959 C CA . PRO A 1 424 ? 33.616 46.716 25.223 1.00 29.37 419 PRO A CA 1
ATOM 2960 C C . PRO A 1 424 ? 32.856 45.406 25.477 1.00 29.93 419 PRO A C 1
ATOM 2961 O O . PRO A 1 424 ? 32.326 44.831 24.533 1.00 31.14 419 PRO A O 1
ATOM 2965 N N . PHE A 1 425 ? 32.751 44.965 26.729 1.00 29.98 420 PHE A N 1
ATOM 2966 C CA . PHE A 1 425 ? 32.210 43.635 27.043 1.00 29.80 420 PHE A CA 1
ATOM 2967 C C . PHE A 1 425 ? 30.716 43.618 27.357 1.00 28.72 420 PHE A C 1
ATOM 2968 O O . PHE A 1 425 ? 30.112 42.543 27.415 1.00 28.47 420 PHE A O 1
ATOM 2976 N N . TRP A 1 426 ? 30.119 44.792 27.566 1.00 27.68 421 TRP A N 1
ATOM 2977 C CA . TRP A 1 426 ? 28.826 44.871 28.247 1.00 26.33 421 TRP A CA 1
ATOM 2978 C C . TRP A 1 426 ? 27.599 45.004 27.330 1.00 26.06 421 TRP A C 1
ATOM 2979 O O . TRP A 1 426 ? 26.474 45.129 27.823 1.00 25.73 421 TRP A O 1
ATOM 2990 N N . GLY A 1 427 ? 27.796 44.988 26.014 1.00 25.26 422 GLY A N 1
ATOM 2991 C CA . GLY A 1 427 ? 26.658 45.033 25.080 1.00 24.92 422 GLY A CA 1
ATOM 2992 C C . GLY A 1 427 ? 26.033 46.403 24.877 1.00 24.60 422 GLY A C 1
ATOM 2993 O O . GLY A 1 427 ? 24.878 46.506 24.447 1.00 24.14 422 GLY A O 1
ATOM 2994 N N . GLN A 1 428 ? 26.795 47.450 25.192 1.00 24.46 423 GLN A N 1
ATOM 2995 C CA . GLN A 1 428 ? 26.419 48.833 24.876 1.00 24.54 423 GLN A CA 1
ATOM 2996 C C . GLN A 1 428 ? 26.156 49.015 23.372 1.00 24.41 423 GLN A C 1
ATOM 2997 O O . GLN A 1 428 ? 26.766 48.334 22.551 1.00 23.80 423 GLN A O 1
ATOM 3003 N N . PRO A 1 429 ? 25.228 49.918 23.010 1.00 24.54 424 PRO A N 1
ATOM 3004 C CA . PRO A 1 429 ? 24.876 50.063 21.605 1.00 24.75 424 PRO A CA 1
ATOM 3005 C C . PRO A 1 429 ? 25.898 50.940 20.876 1.00 24.51 424 PRO A C 1
ATOM 3006 O O . PRO A 1 429 ? 26.739 51.563 21.521 1.00 24.49 424 PRO A O 1
ATOM 3010 N N . SER A 1 430 ? 25.831 50.968 19.549 1.00 24.08 425 SER A N 1
ATOM 3011 C CA . SER A 1 430 ? 26.699 51.836 18.735 1.00 23.90 425 SER A CA 1
ATOM 3012 C C . SER A 1 430 ? 26.209 53.281 18.806 1.00 23.62 425 SER A C 1
ATOM 3013 O O . SER A 1 430 ? 25.089 53.547 19.264 1.00 22.74 425 SER A O 1
ATOM 3016 N N . ASP A 1 431 ? 27.035 54.201 18.318 1.00 23.30 426 ASP A N 1
ATOM 3017 C CA . ASP A 1 431 ? 26.730 55.627 18.368 1.00 23.71 426 ASP A CA 1
ATOM 3018 C C . ASP A 1 431 ? 25.480 56.008 17.575 1.00 24.15 426 ASP A C 1
ATOM 3019 O O . ASP A 1 431 ? 24.850 57.013 17.886 1.00 24.53 426 ASP A O 1
ATOM 3024 N N . GLU A 1 432 ? 25.113 55.213 16.573 1.00 24.50 427 GLU A N 1
ATOM 3025 C CA . GLU A 1 432 ? 23.908 55.480 15.785 1.00 24.96 427 GLU A CA 1
ATOM 3026 C C . GLU A 1 432 ? 22.681 54.707 16.261 1.00 25.22 427 GLU A C 1
ATOM 3027 O O . GLU A 1 432 ? 21.596 54.863 15.689 1.00 24.79 427 GLU A O 1
ATOM 3033 N N . ASN A 1 433 ? 22.845 53.911 17.323 1.00 25.40 428 ASN A N 1
ATOM 3034 C CA . ASN A 1 433 ? 21.754 53.107 17.888 1.00 25.81 428 ASN A CA 1
ATOM 3035 C C . ASN A 1 433 ? 21.394 53.444 19.334 1.00 24.83 428 ASN A C 1
ATOM 3036 O O . ASN A 1 433 ? 20.851 52.603 20.058 1.00 24.61 428 ASN A O 1
ATOM 3041 N N . CYS A 1 434 ? 21.671 54.674 19.746 1.00 24.05 429 CYS A N 1
ATOM 3042 C CA . CYS A 1 434 ? 21.316 55.123 21.077 1.00 23.37 429 CYS A CA 1
ATOM 3043 C C . CYS A 1 434 ? 19.885 55.665 21.110 1.00 23.42 429 CYS A C 1
ATOM 3044 O O . CYS A 1 434 ? 19.321 56.053 20.077 1.00 22.56 429 CYS A O 1
ATOM 3047 N N . PHE A 1 435 ? 19.314 55.673 22.314 1.00 22.75 430 PHE A N 1
ATOM 3048 C CA . PHE A 1 435 ? 17.939 56.119 22.553 1.00 22.68 430 PHE A CA 1
ATOM 3049 C C . PHE A 1 435 ? 16.925 55.268 21.789 1.00 22.61 430 PHE A C 1
ATOM 3050 O O . PHE A 1 435 ? 15.883 55.764 21.373 1.00 22.97 430 PHE A O 1
ATOM 3058 N N . GLU A 1 436 ? 17.236 53.984 21.624 1.00 22.57 431 GLU A N 1
ATOM 3059 C CA . GLU A 1 436 ? 16.374 53.045 20.895 1.00 22.59 431 GLU A CA 1
ATOM 3060 C C . GLU A 1 436 ? 16.085 51.776 21.710 1.00 22.34 431 GLU A C 1
ATOM 3061 O O . GLU A 1 436 ? 16.975 50.949 21.892 1.00 21.99 431 GLU A O 1
ATOM 3067 N N . ASP A 1 437 ? 14.840 51.619 22.168 1.00 22.10 432 ASP A N 1
ATOM 3068 C CA . ASP A 1 437 ? 14.432 50.437 22.945 1.00 22.09 432 ASP A CA 1
ATOM 3069 C C . ASP A 1 437 ? 14.624 49.117 22.201 1.00 22.41 432 ASP A C 1
ATOM 3070 O O . ASP A 1 437 ? 14.905 48.098 22.830 1.00 21.88 432 ASP A O 1
ATOM 3075 N N . ALA A 1 438 ? 14.432 49.135 20.879 1.00 22.54 433 ALA A N 1
ATOM 3076 C CA . ALA A 1 438 ? 14.486 47.903 20.059 1.00 22.91 433 ALA A CA 1
ATOM 3077 C C . ALA A 1 438 ? 15.796 47.149 20.231 1.00 23.09 433 ALA A C 1
ATOM 3078 O O . ALA A 1 438 ? 15.848 45.948 19.985 1.00 24.26 433 ALA A O 1
ATOM 3080 N N . VAL A 1 439 ? 16.851 47.846 20.643 1.00 23.12 434 VAL A N 1
ATOM 3081 C CA . VAL A 1 439 ? 18.131 47.195 20.912 1.00 23.20 434 VAL A CA 1
ATOM 3082 C C . VAL A 1 439 ? 18.024 46.161 22.045 1.00 23.25 434 VAL A C 1
ATOM 3083 O O . VAL A 1 439 ? 18.666 45.117 21.991 1.00 23.25 434 VAL A O 1
ATOM 3087 N N . TYR A 1 440 ? 17.223 46.445 23.069 1.00 22.73 435 TYR A N 1
ATOM 3088 C CA . TYR A 1 440 ? 17.147 45.554 24.241 1.00 22.67 435 TYR A CA 1
ATOM 3089 C C . TYR A 1 440 ? 15.760 44.950 24.500 1.00 21.94 435 TYR A C 1
ATOM 3090 O O . TYR A 1 440 ? 15.629 44.089 25.377 1.00 21.96 435 TYR A O 1
ATOM 3099 N N . TRP A 1 441 ? 14.741 45.391 23.763 1.00 20.81 436 TRP A N 1
ATOM 3100 C CA . TRP A 1 441 ? 13.376 44.909 23.971 1.00 20.85 436 TRP A CA 1
ATOM 3101 C C . TRP A 1 441 ? 12.748 44.360 22.690 1.00 20.69 436 TRP A C 1
ATOM 3102 O O . TRP A 1 441 ? 12.951 44.912 21.615 1.00 20.22 436 TRP A O 1
ATOM 3113 N N . GLU A 1 442 ? 11.970 43.293 22.827 1.00 21.32 437 GLU A N 1
ATOM 3114 C CA . GLU A 1 442 ? 11.041 42.870 21.788 1.00 22.35 437 GLU A CA 1
ATOM 3115 C C . GLU A 1 442 ? 9.982 43.958 21.642 1.00 23.22 437 GLU A C 1
ATOM 3116 O O . GLU A 1 442 ? 9.339 44.328 22.618 1.00 23.74 437 GLU A O 1
ATOM 3122 N N . MET A 1 443 ? 9.810 44.494 20.439 1.00 24.29 438 MET A N 1
ATOM 3123 C CA . MET A 1 443 ? 8.888 45.606 20.254 1.00 25.25 438 MET A CA 1
ATOM 3124 C C . MET A 1 443 ? 7.448 45.110 20.045 1.00 25.92 438 MET A C 1
ATOM 3125 O O . MET A 1 443 ? 7.238 44.051 19.482 1.00 26.16 438 MET A O 1
ATOM 3130 N N . PRO A 1 444 ? 6.454 45.866 20.540 1.00 26.78 439 PRO A N 1
ATOM 3131 C CA . PRO A 1 444 ? 5.059 45.416 20.554 1.00 27.66 439 PRO A CA 1
ATOM 3132 C C . PRO A 1 444 ? 4.563 44.854 19.229 1.00 28.43 439 PRO A C 1
ATOM 3133 O O . PRO A 1 444 ? 4.855 45.423 18.177 1.00 28.77 439 PRO A O 1
ATOM 3137 N N . GLU A 1 445 ? 3.801 43.759 19.301 1.00 29.36 440 GLU A N 1
ATOM 3138 C CA . GLU A 1 445 ? 3.290 43.076 18.115 1.00 29.89 440 GLU A CA 1
ATOM 3139 C C . GLU A 1 445 ? 2.263 43.929 17.376 1.00 30.23 440 GLU A C 1
ATOM 3140 O O . GLU A 1 445 ? 2.137 43.830 16.152 1.00 29.99 440 GLU A O 1
ATOM 3146 N N . GLY A 1 446 ? 1.524 44.752 18.122 1.00 30.59 441 GLY A N 1
ATOM 3147 C CA . GLY A 1 446 ? 0.528 45.650 17.534 1.00 30.86 441 GLY A CA 1
ATOM 3148 C C . GLY A 1 446 ? 1.133 46.716 16.633 1.00 31.22 441 GLY A C 1
ATOM 3149 O O . GLY A 1 446 ? 0.445 47.271 15.781 1.00 31.33 441 GLY A O 1
ATOM 3150 N N . ASN A 1 447 ? 2.416 47.010 16.827 1.00 31.76 442 ASN A N 1
ATOM 3151 C CA . ASN A 1 447 ? 3.140 47.929 15.950 1.00 32.23 442 ASN A CA 1
ATOM 3152 C C . ASN A 1 447 ? 3.790 47.185 14.782 1.00 32.64 442 ASN A C 1
ATOM 3153 O O . ASN A 1 447 ? 3.616 47.562 13.622 1.00 32.88 442 ASN A O 1
ATOM 3158 N N . SER A 1 448 ? 4.525 46.125 15.103 1.00 33.08 443 SER A N 1
ATOM 3159 C CA . SER A 1 448 ? 5.205 45.306 14.109 1.00 33.41 443 SER A CA 1
ATOM 3160 C C . SER A 1 448 ? 4.730 43.857 14.190 1.00 33.44 443 SER A C 1
ATOM 3161 O O . SER A 1 448 ? 3.773 43.468 13.516 1.00 33.27 443 SER A O 1
#

B-factor: mean 29.79, std 7.78, range [18.84, 97.91]